Protein AF-A0AAN8SBS5-F1 (afdb_monomer)

InterPro domains:
  IPR026504 Meiosis-specific nuclear structural protein 1 [PTHR19265] (3-469)
  IPR043597 Trichohyalin-plectin-homology domain [PF13868] (105-456)

Secondary structure (DSSP, 8-state):
--SSSHHHHHHHHHHHHHHHHHHHHHHHHHHHHHHHHHHHHHHHHHHHHHHHHHHHHHHHHHHHHHHHHHHHHHHHHHHHHHHHHHHHHHHHHHHHHHHHHHHHHHHH-HHHHHHHHHHHHHHHHHHHHHHHHHHHHHHHHHHHHHHHHHHHHHHHHHHHHHHHHHHHHHHHHHHHHHHHHHHHHHHHHHHHHHHHHHHHHHHHHHHHHHHHHHHHHHHHHHHHHHHHHHHHHHHHHHHHHHHHHHHHHHTTTSTT-----------------------------SSSSTTSSSSSTTTSSTTTTTTTTTTTTTTTHHHHHHHHHHHHHHHSTTTTHHHHHHHHHHHTTTSTTTHHHHHHHHHHHHHHHHHHHHHHHHHHHHHHHHHHHHHHHHHHHHHHHHHHHHHHHHHHHHHHHHHHHHHHHHHHHHHHHHHHHHHHHHHHHHHHHHTTTSPTT-S-HHHHHHTT-TT------------------

Structure (mmCIF, N/CA/C/O backbone):
data_AF-A0AAN8SBS5-F1
#
_entry.id   AF-A0AAN8SBS5-F1
#
loop_
_atom_site.group_PDB
_atom_site.id
_atom_site.type_symbol
_atom_site.label_atom_id
_atom_site.label_alt_id
_atom_site.label_comp_id
_atom_site.label_asym_id
_atom_site.label_entity_id
_atom_site.label_seq_id
_atom_site.pdbx_PDB_ins_code
_atom_site.Cartn_x
_atom_site.Cartn_y
_atom_site.Cartn_z
_atom_site.occupancy
_atom_site.B_iso_or_equiv
_atom_site.auth_seq_id
_atom_site.auth_comp_id
_atom_site.auth_asym_id
_atom_site.auth_atom_id
_atom_site.pdbx_PDB_model_num
ATOM 1 N N . MET A 1 1 ? 12.952 -105.677 -132.826 1.00 51.16 1 MET A N 1
ATOM 2 C CA . MET A 1 1 ? 12.759 -106.484 -131.598 1.00 51.16 1 MET A CA 1
ATOM 3 C C . MET A 1 1 ? 14.093 -106.641 -130.879 1.00 51.16 1 MET A C 1
ATOM 5 O O . MET A 1 1 ? 15.069 -106.901 -131.559 1.00 51.16 1 MET A O 1
ATOM 9 N N . SER A 1 2 ? 14.117 -106.520 -129.542 1.00 53.94 2 SER A N 1
ATOM 10 C CA . SER A 1 2 ? 15.272 -106.783 -128.641 1.00 53.94 2 SER A CA 1
ATOM 11 C C . SER A 1 2 ? 16.107 -105.604 -128.085 1.00 53.94 2 SER A C 1
ATOM 13 O O . SER A 1 2 ? 17.311 -105.720 -127.896 1.00 53.94 2 SER A O 1
ATOM 15 N N . ARG A 1 3 ? 15.471 -104.476 -127.727 1.00 47.94 3 ARG A N 1
ATOM 16 C CA . ARG A 1 3 ? 16.031 -103.476 -126.772 1.00 47.94 3 ARG A CA 1
ATOM 17 C C . ARG A 1 3 ? 14.977 -102.864 -125.826 1.00 47.94 3 ARG A C 1
ATOM 19 O O . ARG A 1 3 ? 15.180 -101.798 -125.261 1.00 47.94 3 ARG A O 1
ATOM 26 N N . ILE A 1 4 ? 13.833 -103.535 -125.660 1.00 54.25 4 ILE A N 1
ATOM 27 C CA . ILE A 1 4 ? 12.654 -102.987 -124.958 1.00 54.25 4 ILE A CA 1
ATOM 28 C C . ILE A 1 4 ? 12.621 -103.371 -123.456 1.00 54.25 4 ILE A C 1
ATOM 30 O O . ILE A 1 4 ? 12.016 -102.649 -122.673 1.00 54.25 4 ILE A O 1
ATOM 34 N N . ASN A 1 5 ? 13.341 -104.416 -123.013 1.00 54.53 5 ASN A N 1
ATOM 35 C CA . ASN A 1 5 ? 13.181 -104.981 -121.655 1.00 54.53 5 ASN A CA 1
ATOM 36 C C . ASN A 1 5 ? 14.258 -104.639 -120.605 1.00 54.53 5 ASN A C 1
ATOM 38 O O . ASN A 1 5 ? 13.979 -104.781 -119.419 1.00 54.53 5 ASN A O 1
ATOM 42 N N . LEU A 1 6 ? 15.450 -104.151 -120.969 1.00 55.34 6 LEU A N 1
ATOM 43 C CA . LEU A 1 6 ? 16.425 -103.700 -119.953 1.00 55.34 6 LEU A CA 1
ATOM 44 C C . LEU A 1 6 ? 16.014 -102.351 -119.326 1.00 55.34 6 LEU A C 1
ATOM 46 O O . LEU A 1 6 ? 16.184 -102.130 -118.133 1.00 55.34 6 LEU A O 1
ATOM 50 N N . ASN A 1 7 ? 15.348 -101.507 -120.118 1.00 55.16 7 ASN A N 1
ATOM 51 C CA . ASN A 1 7 ? 14.926 -100.154 -119.747 1.00 55.16 7 ASN A CA 1
ATOM 52 C C . ASN A 1 7 ? 13.790 -100.083 -118.707 1.00 55.16 7 ASN A C 1
ATOM 54 O O . ASN A 1 7 ? 13.461 -98.990 -118.256 1.00 55.16 7 ASN A O 1
ATOM 58 N N . GLN A 1 8 ? 13.124 -101.189 -118.357 1.00 60.59 8 GLN A N 1
ATOM 59 C CA . GLN A 1 8 ? 11.994 -101.155 -117.412 1.00 60.59 8 GLN A CA 1
ATOM 60 C C . GLN A 1 8 ? 12.426 -101.354 -115.950 1.00 60.59 8 GLN A C 1
ATOM 62 O O . GLN A 1 8 ? 11.894 -100.678 -115.074 1.00 60.59 8 GLN A O 1
ATOM 67 N N . LYS A 1 9 ? 13.433 -102.199 -115.679 1.00 60.50 9 LYS A N 1
ATOM 68 C CA . LYS A 1 9 ? 13.954 -102.417 -114.314 1.00 60.50 9 LYS A CA 1
ATOM 69 C C . LYS A 1 9 ? 14.786 -101.243 -113.794 1.00 60.50 9 LYS A C 1
ATOM 71 O O . LYS A 1 9 ? 14.708 -100.921 -112.612 1.00 60.50 9 LYS A O 1
ATOM 76 N N . GLU A 1 10 ? 15.527 -100.568 -114.671 1.00 60.81 10 GLU A N 1
ATOM 77 C CA . GLU A 1 10 ? 16.225 -99.324 -114.316 1.00 60.81 10 GLU A CA 1
ATOM 78 C C . GLU A 1 10 ? 15.227 -98.221 -113.932 1.00 60.81 10 GLU A C 1
ATOM 80 O O . GLU A 1 10 ? 15.415 -97.546 -112.922 1.00 60.81 10 GLU A O 1
ATOM 85 N N . LYS A 1 11 ? 14.085 -98.138 -114.628 1.00 64.25 11 LYS A N 1
ATOM 86 C CA . LYS A 1 11 ? 13.022 -97.168 -114.319 1.00 64.25 11 LYS A CA 1
ATOM 87 C C . LYS A 1 11 ? 12.360 -97.372 -112.955 1.00 64.25 11 LYS A C 1
ATOM 89 O O . LYS A 1 11 ? 11.951 -96.392 -112.339 1.00 64.25 11 LYS A O 1
ATOM 94 N N . GLU A 1 12 ? 12.220 -98.600 -112.460 1.00 63.81 12 GLU A N 1
ATOM 95 C CA . GLU A 1 12 ? 11.626 -98.844 -111.133 1.00 63.81 12 GLU A CA 1
ATOM 96 C C . GLU A 1 12 ? 12.590 -98.531 -109.983 1.00 63.81 12 GLU A C 1
ATOM 98 O O . GLU A 1 12 ? 12.176 -97.952 -108.975 1.00 63.81 12 GLU A O 1
ATOM 103 N N . LEU A 1 13 ? 13.882 -98.832 -110.147 1.00 67.69 13 LEU A N 1
ATOM 104 C CA . LEU A 1 13 ? 14.908 -98.446 -109.177 1.00 67.69 13 LEU A CA 1
ATOM 105 C C . LEU A 1 13 ? 15.066 -96.917 -109.122 1.00 67.69 13 LEU A C 1
ATOM 107 O O . LEU A 1 13 ? 15.199 -96.344 -108.040 1.00 67.69 13 LEU A O 1
ATOM 111 N N . GLU A 1 14 ? 15.002 -96.251 -110.278 1.00 71.00 14 GLU A N 1
ATOM 112 C CA . GLU A 1 14 ? 14.962 -94.790 -110.367 1.00 71.00 14 GLU A CA 1
ATOM 113 C C . GLU A 1 14 ? 13.713 -94.209 -109.697 1.00 71.00 14 GLU A C 1
ATOM 115 O O . GLU A 1 14 ? 13.835 -93.245 -108.947 1.00 71.00 14 GLU A O 1
ATOM 120 N N . ARG A 1 15 ? 12.533 -94.825 -109.857 1.00 71.12 15 ARG A N 1
ATOM 121 C CA . ARG A 1 15 ? 11.304 -94.394 -109.165 1.00 71.12 15 ARG A CA 1
ATOM 122 C C . ARG A 1 15 ? 11.393 -94.519 -107.645 1.00 71.12 15 ARG A C 1
ATOM 124 O O . ARG A 1 15 ? 10.953 -93.609 -106.953 1.00 71.12 15 ARG A O 1
ATOM 131 N N . GLN A 1 16 ? 11.968 -95.598 -107.107 1.00 70.94 16 GLN A N 1
ATOM 132 C CA . GLN A 1 16 ? 12.136 -95.749 -105.653 1.00 70.94 16 GLN A CA 1
ATOM 133 C C . GLN A 1 16 ? 13.179 -94.786 -105.075 1.00 70.94 16 GLN A C 1
ATOM 135 O O . GLN A 1 16 ? 12.984 -94.256 -103.981 1.00 70.94 16 GLN A O 1
ATOM 140 N N . LYS A 1 17 ? 14.269 -94.524 -105.807 1.00 71.06 17 LYS A N 1
ATOM 141 C CA . LYS A 1 17 ? 15.233 -93.476 -105.439 1.00 71.06 17 LYS A CA 1
ATOM 142 C C . LYS A 1 17 ? 14.569 -92.101 -105.462 1.00 71.06 17 LYS A C 1
ATOM 144 O O . LYS A 1 17 ? 14.723 -91.348 -104.510 1.00 71.06 17 LYS A O 1
ATOM 149 N N . PHE A 1 18 ? 13.773 -91.815 -106.491 1.00 71.62 18 PHE A N 1
ATOM 150 C CA . PHE A 1 18 ? 13.030 -90.564 -106.607 1.00 71.62 18 PHE A CA 1
ATOM 151 C C . PHE A 1 18 ? 11.995 -90.401 -105.483 1.00 71.62 18 PHE A C 1
ATOM 153 O O . PHE A 1 18 ? 11.909 -89.332 -104.897 1.00 71.62 18 PHE A O 1
ATOM 160 N N . ALA A 1 19 ? 11.275 -91.461 -105.103 1.00 73.69 19 ALA A N 1
ATOM 161 C CA . ALA A 1 19 ? 10.315 -91.419 -103.998 1.00 73.69 19 ALA A CA 1
ATOM 162 C C . ALA A 1 19 ? 10.978 -91.124 -102.639 1.00 73.69 19 ALA A C 1
ATOM 164 O O . ALA A 1 19 ? 10.456 -90.322 -101.872 1.00 73.69 19 ALA A O 1
ATOM 165 N N . LYS A 1 20 ? 12.156 -91.703 -102.357 1.00 73.38 20 LYS A N 1
ATOM 166 C CA . LYS A 1 20 ? 12.922 -91.388 -101.136 1.00 73.38 20 LYS A CA 1
ATOM 167 C C . LYS A 1 20 ? 13.442 -89.951 -101.125 1.00 73.38 20 LYS A C 1
ATOM 169 O O . LYS A 1 20 ? 13.350 -89.296 -100.095 1.00 73.38 20 LYS A O 1
ATOM 174 N N . VAL A 1 21 ? 13.924 -89.456 -102.269 1.00 76.56 21 VAL A N 1
ATOM 175 C CA . VAL A 1 21 ? 14.341 -88.051 -102.423 1.00 76.56 21 VAL A CA 1
ATOM 176 C C . VAL A 1 21 ? 13.156 -87.107 -102.202 1.00 76.56 21 VAL A C 1
ATOM 178 O O . VAL A 1 21 ? 13.298 -86.116 -101.499 1.00 76.56 21 VAL A O 1
ATOM 181 N N . VAL A 1 22 ? 11.968 -87.442 -102.716 1.00 77.88 22 VAL A N 1
ATOM 182 C CA . VAL A 1 22 ? 10.752 -86.638 -102.514 1.00 77.88 22 VAL A CA 1
ATOM 183 C C . VAL A 1 22 ? 10.287 -86.656 -101.052 1.00 77.88 22 VAL A C 1
ATOM 185 O O . VAL A 1 22 ? 9.946 -85.602 -100.525 1.00 77.88 22 VAL A O 1
ATOM 188 N N . GLU A 1 23 ? 10.315 -87.800 -100.360 1.00 77.19 23 GLU A N 1
ATOM 189 C CA . GLU A 1 23 ? 9.981 -87.859 -98.926 1.00 77.19 23 GLU A CA 1
ATOM 190 C C . GLU A 1 23 ? 10.985 -87.098 -98.047 1.00 77.19 23 GLU A C 1
ATOM 192 O O . GLU A 1 23 ? 10.602 -86.475 -97.052 1.00 77.19 23 GLU A O 1
ATOM 197 N N . GLU A 1 24 ? 12.277 -87.155 -98.378 1.00 76.88 24 GLU A N 1
ATOM 198 C CA . GLU A 1 24 ? 13.313 -86.380 -97.694 1.00 76.88 24 GLU A CA 1
ATOM 199 C C . GLU A 1 24 ? 13.153 -84.877 -97.964 1.00 76.88 24 GLU A C 1
ATOM 201 O O . GLU A 1 24 ? 13.221 -84.087 -97.018 1.00 76.88 24 GLU A O 1
ATOM 206 N N . ASP A 1 25 ? 12.819 -84.485 -99.197 1.00 77.38 25 ASP A N 1
ATOM 207 C CA . ASP A 1 25 ? 12.492 -83.105 -99.571 1.00 77.38 25 ASP A CA 1
ATOM 208 C C . ASP A 1 25 ? 11.225 -82.594 -98.866 1.00 77.38 25 ASP A C 1
ATOM 210 O O . ASP A 1 25 ? 11.187 -81.448 -98.411 1.00 77.38 25 ASP A O 1
ATOM 214 N N . GLU A 1 26 ? 10.183 -83.417 -98.719 1.00 78.44 26 GLU A N 1
ATOM 215 C CA . GLU A 1 26 ? 8.972 -83.053 -97.972 1.00 78.44 26 GLU A CA 1
ATOM 216 C C . GLU A 1 26 ? 9.245 -82.905 -96.472 1.00 78.44 26 GLU A C 1
ATOM 218 O O . GLU A 1 26 ? 8.805 -81.931 -95.852 1.00 78.44 26 GLU A O 1
ATOM 223 N N . LYS A 1 27 ? 10.038 -83.808 -95.879 1.00 78.06 27 LYS A N 1
ATOM 224 C CA . LYS A 1 27 ? 10.486 -83.681 -94.482 1.00 78.06 27 LYS A CA 1
ATOM 225 C C . LYS A 1 27 ? 11.344 -82.433 -94.277 1.00 78.06 27 LYS A C 1
ATOM 227 O O . LYS A 1 27 ? 11.207 -81.766 -93.248 1.00 78.06 27 LYS A O 1
ATOM 232 N N . PHE A 1 28 ? 12.194 -82.088 -95.243 1.00 78.31 28 PHE A N 1
ATOM 233 C CA . PHE A 1 28 ? 13.012 -80.879 -95.205 1.00 78.31 28 PHE A CA 1
ATOM 234 C C . PHE A 1 28 ? 12.152 -79.611 -95.311 1.00 78.31 28 PHE A C 1
ATOM 236 O O . PHE A 1 28 ? 12.318 -78.691 -94.507 1.00 78.31 28 PHE A O 1
ATOM 243 N N . LYS A 1 29 ? 11.155 -79.590 -96.206 1.00 78.94 29 LYS A N 1
ATOM 244 C CA . LYS A 1 29 ? 10.172 -78.496 -96.316 1.00 78.94 29 LYS A CA 1
ATOM 245 C C . LYS A 1 29 ? 9.367 -78.307 -95.028 1.00 78.94 29 LYS A C 1
ATOM 247 O O . LYS A 1 29 ? 9.300 -77.189 -94.525 1.00 78.94 29 LYS A O 1
ATOM 252 N N . LEU A 1 30 ? 8.850 -79.384 -94.432 1.00 79.75 30 LEU A N 1
ATOM 253 C CA . LEU A 1 30 ? 8.124 -79.340 -93.153 1.00 79.75 30 LEU A CA 1
ATOM 254 C C . LEU A 1 30 ? 8.991 -78.830 -91.993 1.00 79.75 30 LEU A C 1
ATOM 256 O O . LEU A 1 30 ? 8.500 -78.124 -91.108 1.00 79.75 30 LEU A O 1
ATOM 260 N N . LYS A 1 31 ? 10.286 -79.166 -91.979 1.00 79.62 31 LYS A N 1
ATOM 261 C CA . LYS A 1 31 ? 11.232 -78.658 -90.978 1.00 79.62 31 LYS A CA 1
ATOM 262 C C . LYS A 1 31 ? 11.455 -77.154 -91.143 1.00 79.62 31 LYS A C 1
ATOM 264 O O . LYS A 1 31 ? 11.357 -76.432 -90.155 1.00 79.62 31 LYS A O 1
ATOM 269 N N . ILE A 1 32 ? 11.645 -76.690 -92.380 1.00 78.44 32 ILE A N 1
ATOM 270 C CA . ILE A 1 32 ? 11.753 -75.262 -92.711 1.00 78.44 32 ILE A CA 1
ATOM 271 C C . ILE A 1 32 ? 10.473 -74.509 -92.326 1.00 78.44 32 ILE A C 1
ATOM 273 O O . ILE A 1 32 ? 10.546 -73.408 -91.788 1.00 78.44 32 ILE A O 1
ATOM 277 N N . GLU A 1 33 ? 9.291 -75.070 -92.577 1.00 78.88 33 GLU A N 1
ATOM 278 C CA . GLU A 1 33 ? 8.017 -74.433 -92.219 1.00 78.88 33 GLU A CA 1
ATOM 279 C C . GLU A 1 33 ? 7.805 -74.348 -90.703 1.00 78.88 33 GLU A C 1
ATOM 281 O O . GLU A 1 33 ? 7.374 -73.306 -90.204 1.00 78.88 33 GLU A O 1
ATOM 286 N N . ARG A 1 34 ? 8.171 -75.392 -89.945 1.00 77.00 34 ARG A N 1
ATOM 287 C CA . ARG A 1 34 ? 8.160 -75.351 -88.472 1.00 77.00 34 ARG A CA 1
ATOM 288 C C . ARG A 1 34 ? 9.147 -74.332 -87.918 1.00 77.00 34 ARG A C 1
ATOM 290 O O . ARG A 1 34 ? 8.802 -73.613 -86.984 1.00 77.00 34 ARG A O 1
ATOM 297 N N . GLU A 1 35 ? 10.340 -74.246 -88.497 1.00 76.81 35 GLU A N 1
ATOM 298 C CA . GLU A 1 35 ? 11.359 -73.271 -88.108 1.00 76.81 35 GLU A CA 1
ATOM 299 C C . GLU A 1 35 ? 10.879 -71.842 -88.395 1.00 76.81 35 GLU A C 1
ATOM 301 O O . GLU A 1 35 ? 10.854 -71.018 -87.483 1.00 76.81 35 GLU A O 1
ATOM 306 N N . LYS A 1 36 ? 10.311 -71.589 -89.582 1.00 77.38 36 LYS A N 1
ATOM 307 C CA . LYS A 1 36 ? 9.656 -70.315 -89.930 1.00 77.38 36 LYS A CA 1
ATOM 308 C C . LYS A 1 36 ? 8.510 -69.961 -88.976 1.00 77.38 36 LYS A C 1
ATOM 310 O O . LYS A 1 36 ? 8.421 -68.817 -88.538 1.00 77.38 36 LYS A O 1
ATOM 315 N N . ALA A 1 37 ? 7.647 -70.911 -88.611 1.00 75.94 37 ALA A N 1
ATOM 316 C CA . ALA A 1 37 ? 6.568 -70.677 -87.645 1.00 75.94 37 ALA A CA 1
ATOM 317 C C . ALA A 1 37 ? 7.103 -70.404 -86.221 1.00 75.94 37 ALA A C 1
ATOM 319 O O . ALA A 1 37 ? 6.577 -69.546 -85.502 1.00 75.94 37 ALA A O 1
ATOM 320 N N . SER A 1 38 ? 8.179 -71.086 -85.820 1.00 76.38 38 SER A N 1
ATOM 321 C CA . SER A 1 38 ? 8.865 -70.854 -84.544 1.00 76.38 38 SER A CA 1
ATOM 322 C C . SER A 1 38 ? 9.559 -69.487 -84.506 1.00 76.38 38 SER A C 1
ATOM 324 O O . SER A 1 38 ? 9.480 -68.781 -83.503 1.00 76.38 38 SER A O 1
ATOM 326 N N . ASP A 1 39 ? 10.122 -69.044 -85.630 1.00 79.38 39 ASP A N 1
ATOM 327 C CA . ASP A 1 39 ? 10.738 -67.730 -85.780 1.00 79.38 39 ASP A CA 1
ATOM 328 C C . ASP A 1 39 ? 9.697 -66.612 -85.766 1.00 79.38 39 ASP A C 1
ATOM 330 O O . ASP A 1 39 ? 9.905 -65.588 -85.119 1.00 79.38 39 ASP A O 1
ATOM 334 N N . ILE A 1 40 ? 8.546 -66.798 -86.421 1.00 78.56 40 ILE A N 1
ATOM 335 C CA . ILE A 1 40 ? 7.435 -65.835 -86.379 1.00 78.56 40 ILE A CA 1
ATOM 336 C C . ILE A 1 40 ? 6.904 -65.695 -84.945 1.00 78.56 40 ILE A C 1
ATOM 338 O O . ILE A 1 40 ? 6.686 -64.578 -84.469 1.00 78.56 40 ILE A O 1
ATOM 342 N N . THR A 1 41 ? 6.731 -66.805 -84.220 1.00 79.38 41 THR A N 1
ATOM 343 C CA . THR A 1 41 ? 6.272 -66.764 -82.822 1.00 79.38 41 T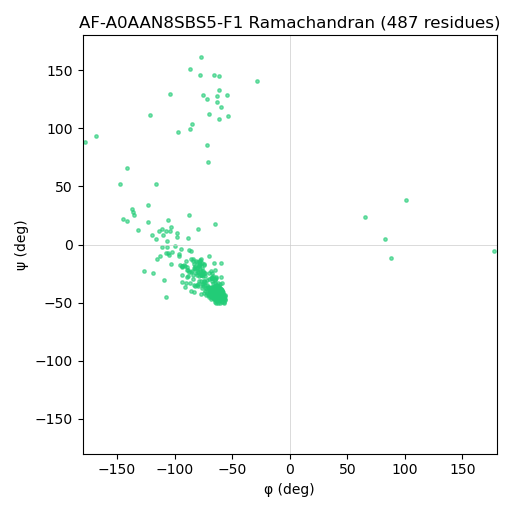HR A CA 1
ATOM 344 C C . THR A 1 41 ? 7.327 -66.191 -81.872 1.00 79.38 41 THR A C 1
ATOM 346 O O . THR A 1 41 ? 6.967 -65.417 -80.983 1.00 79.38 41 THR A O 1
ATOM 349 N N . ARG A 1 42 ? 8.620 -66.479 -82.082 1.00 79.12 42 ARG A N 1
ATOM 350 C CA . ARG A 1 42 ? 9.738 -65.866 -81.346 1.00 79.12 42 ARG A CA 1
ATOM 351 C C . ARG A 1 42 ? 9.807 -64.359 -81.587 1.00 79.12 42 ARG A C 1
ATOM 353 O O . ARG A 1 42 ? 9.794 -63.604 -80.622 1.00 79.12 42 ARG A O 1
ATOM 360 N N . ARG A 1 43 ? 9.736 -63.908 -82.846 1.00 80.38 43 ARG A N 1
ATOM 361 C CA . ARG A 1 43 ? 9.689 -62.478 -83.208 1.00 80.38 43 ARG A CA 1
ATOM 362 C C . ARG A 1 43 ? 8.492 -61.764 -82.583 1.00 80.38 43 ARG A C 1
ATOM 364 O O . ARG A 1 43 ? 8.650 -60.654 -82.083 1.00 80.38 43 ARG A O 1
ATOM 371 N N . ARG A 1 44 ? 7.312 -62.397 -82.554 1.00 81.69 44 ARG A N 1
ATOM 372 C CA . ARG A 1 44 ? 6.116 -61.840 -81.897 1.00 81.69 44 ARG A CA 1
ATOM 373 C C . ARG A 1 44 ? 6.295 -61.721 -80.382 1.00 81.69 44 ARG A C 1
ATOM 375 O O . ARG A 1 44 ? 5.934 -60.693 -79.821 1.00 81.69 44 ARG A O 1
ATOM 382 N N . LYS A 1 45 ? 6.873 -62.732 -79.722 1.00 81.38 45 LYS A N 1
ATOM 383 C CA . LYS A 1 45 ? 7.189 -62.681 -78.283 1.00 81.38 45 LYS A CA 1
ATOM 384 C C . LYS A 1 45 ? 8.244 -61.620 -77.965 1.00 81.38 45 LYS A C 1
ATOM 386 O O . LYS A 1 45 ? 8.065 -60.871 -77.012 1.00 81.38 45 LYS A O 1
ATOM 391 N N . ASP A 1 46 ? 9.286 -61.500 -78.783 1.00 83.44 46 ASP A N 1
ATOM 392 C CA . ASP A 1 46 ? 10.332 -60.482 -78.625 1.00 83.44 46 ASP A CA 1
ATOM 393 C C . ASP A 1 46 ? 9.800 -59.061 -78.864 1.00 83.44 46 ASP A C 1
ATOM 395 O O . ASP A 1 46 ? 10.265 -58.112 -78.234 1.00 83.44 46 ASP A O 1
ATOM 399 N N . PHE A 1 47 ? 8.822 -58.902 -79.761 1.00 83.88 47 PHE A N 1
ATOM 400 C CA . PHE A 1 47 ? 8.122 -57.638 -79.985 1.00 83.88 47 PHE A CA 1
ATOM 401 C C . PHE A 1 47 ? 7.220 -57.265 -78.799 1.00 83.88 47 PHE A C 1
ATOM 403 O O . PHE A 1 47 ? 7.289 -56.139 -78.317 1.00 83.88 47 PHE A O 1
ATOM 410 N N . ILE A 1 48 ? 6.439 -58.214 -78.269 1.00 86.06 48 ILE A N 1
ATOM 411 C CA . ILE A 1 48 ? 5.604 -57.995 -77.075 1.00 86.06 48 ILE A CA 1
ATOM 412 C C . ILE A 1 48 ? 6.473 -57.671 -75.857 1.00 86.06 48 ILE A C 1
ATOM 414 O O . ILE A 1 48 ? 6.198 -56.704 -75.157 1.00 86.06 48 ILE A O 1
ATOM 418 N N . ARG A 1 49 ? 7.569 -58.410 -75.645 1.00 86.25 49 ARG A N 1
ATOM 419 C CA . ARG A 1 49 ? 8.516 -58.143 -74.556 1.00 86.25 49 ARG A CA 1
ATOM 420 C C . ARG A 1 49 ? 9.131 -56.748 -74.668 1.00 86.25 49 ARG A C 1
ATOM 422 O O . ARG A 1 49 ? 9.308 -56.089 -73.650 1.00 86.25 49 ARG A O 1
ATOM 429 N N . ARG A 1 50 ? 9.443 -56.290 -75.886 1.00 87.94 50 ARG A N 1
ATOM 430 C CA . ARG A 1 50 ? 9.907 -54.915 -76.125 1.00 87.94 50 ARG A CA 1
ATOM 431 C C . ARG A 1 50 ? 8.841 -53.882 -75.765 1.00 87.94 50 ARG A C 1
ATOM 433 O O . ARG A 1 50 ? 9.156 -52.965 -75.022 1.00 87.94 50 ARG A O 1
ATOM 440 N N . LEU A 1 51 ? 7.595 -54.075 -76.195 1.00 87.06 51 LEU A N 1
ATOM 441 C CA . LEU A 1 51 ? 6.483 -53.186 -75.831 1.00 87.06 51 LEU A CA 1
ATOM 442 C C . LEU A 1 51 ? 6.209 -53.162 -74.319 1.00 87.06 51 LEU A C 1
ATOM 444 O O . LEU A 1 51 ? 5.903 -52.114 -73.760 1.00 87.06 51 LEU A O 1
ATOM 448 N N . GLU A 1 52 ? 6.314 -54.302 -73.636 1.00 86.88 52 GLU A N 1
ATOM 449 C CA . GLU A 1 52 ? 6.150 -54.382 -72.180 1.00 86.88 52 GLU A CA 1
ATOM 450 C C . GLU A 1 52 ? 7.287 -53.683 -71.431 1.00 86.88 52 GLU A C 1
ATOM 452 O O . GLU A 1 52 ? 7.030 -52.999 -70.439 1.00 86.88 52 GLU A O 1
ATOM 457 N N . LEU A 1 53 ? 8.528 -53.821 -71.912 1.00 88.62 53 LEU A N 1
ATOM 458 C CA . LEU A 1 53 ? 9.676 -53.086 -71.385 1.00 88.62 53 LEU A CA 1
ATOM 459 C C . LEU A 1 53 ? 9.499 -51.583 -71.593 1.00 88.62 53 LEU A C 1
ATOM 461 O O . LEU A 1 53 ? 9.599 -50.839 -70.628 1.00 88.62 53 LEU A O 1
ATOM 465 N N . GLU A 1 54 ? 9.122 -51.150 -72.792 1.00 86.31 54 GLU A N 1
ATOM 466 C CA . GLU A 1 54 ? 8.880 -49.741 -73.115 1.00 86.31 54 GLU A CA 1
ATOM 467 C C . GLU A 1 54 ? 7.723 -49.149 -72.294 1.00 86.31 54 GLU A C 1
ATOM 469 O O . GLU A 1 54 ? 7.808 -48.027 -71.792 1.00 86.31 54 GLU A O 1
ATOM 474 N N . ARG A 1 55 ? 6.653 -49.921 -72.060 1.00 85.31 55 ARG A N 1
ATOM 475 C CA . ARG A 1 55 ? 5.548 -49.524 -71.176 1.00 85.31 55 ARG A CA 1
ATOM 476 C C . ARG A 1 55 ? 5.992 -49.428 -69.716 1.00 85.31 55 ARG A C 1
ATOM 478 O O . ARG A 1 55 ? 5.571 -48.511 -69.011 1.00 85.31 55 ARG A O 1
ATOM 485 N N . ARG A 1 56 ? 6.832 -50.357 -69.251 1.00 87.44 56 ARG A N 1
ATOM 486 C CA . ARG A 1 56 ? 7.396 -50.341 -67.894 1.00 87.44 56 ARG A CA 1
ATOM 487 C C . ARG A 1 56 ? 8.355 -49.167 -67.711 1.00 87.44 56 ARG A C 1
ATOM 489 O O . ARG A 1 56 ? 8.259 -48.486 -66.698 1.00 87.44 56 ARG A O 1
ATOM 496 N N . GLU A 1 57 ? 9.214 -48.902 -68.687 1.00 86.50 57 GLU A N 1
ATOM 497 C CA . GLU A 1 57 ? 10.116 -47.749 -68.719 1.00 86.50 57 GLU A CA 1
ATOM 498 C C . GLU A 1 57 ? 9.326 -46.444 -68.751 1.00 86.50 57 GLU A C 1
ATOM 500 O O . GLU A 1 57 ? 9.583 -45.569 -67.939 1.00 86.50 57 GLU A O 1
ATOM 505 N N . SER A 1 58 ? 8.281 -46.344 -69.575 1.00 85.00 58 SER A N 1
ATOM 506 C CA . SER A 1 58 ? 7.388 -45.178 -69.602 1.00 85.00 58 SER A CA 1
ATOM 507 C C . SER A 1 58 ? 6.678 -44.958 -68.266 1.00 85.00 58 SER A C 1
ATOM 509 O O . SER A 1 58 ? 6.558 -43.825 -67.806 1.00 85.00 58 SER A O 1
ATOM 511 N N . SER A 1 59 ? 6.231 -46.032 -67.607 1.00 87.94 59 SER A N 1
ATOM 512 C CA . SER A 1 59 ? 5.612 -45.949 -66.281 1.00 87.94 59 SER A CA 1
ATOM 513 C C . SER A 1 59 ? 6.611 -45.525 -65.205 1.00 87.94 59 SER A C 1
ATOM 515 O O . SER A 1 59 ? 6.264 -44.712 -64.354 1.00 87.94 59 SER A O 1
ATOM 517 N N . LEU A 1 60 ? 7.832 -46.065 -65.225 1.00 87.81 60 LEU A N 1
ATOM 518 C CA . LEU A 1 60 ? 8.895 -45.691 -64.291 1.00 87.81 60 LEU A CA 1
ATOM 519 C C . LEU A 1 60 ? 9.333 -44.243 -64.517 1.00 87.81 60 LEU A C 1
ATOM 521 O O . LEU A 1 60 ? 9.385 -43.477 -63.561 1.00 87.81 60 LEU A O 1
ATOM 525 N N . ASN A 1 61 ? 9.538 -43.843 -65.771 1.00 89.06 61 ASN A N 1
ATOM 526 C CA . ASN A 1 61 ? 9.842 -42.467 -66.151 1.00 89.06 61 ASN A CA 1
ATOM 527 C C . ASN A 1 61 ? 8.720 -41.521 -65.710 1.00 89.06 61 ASN A C 1
ATOM 529 O O . ASN A 1 61 ? 9.000 -40.470 -65.150 1.00 89.06 61 ASN A O 1
ATOM 533 N N . GLY A 1 62 ? 7.452 -41.913 -65.862 1.00 88.81 62 GLY A N 1
ATOM 534 C CA . GLY A 1 62 ? 6.313 -41.138 -65.369 1.00 88.81 62 GLY A CA 1
ATOM 535 C C . GLY A 1 62 ? 6.292 -40.972 -63.844 1.00 88.81 62 GLY A C 1
ATOM 536 O O . GLY A 1 62 ? 5.913 -39.912 -63.353 1.00 88.81 62 GLY A O 1
ATOM 537 N N . VAL A 1 63 ? 6.711 -41.986 -63.080 1.00 91.50 63 VAL A N 1
ATOM 538 C CA . VAL A 1 63 ? 6.842 -41.893 -61.613 1.00 91.50 63 VAL A CA 1
ATOM 539 C C . VAL A 1 63 ? 8.019 -40.999 -61.223 1.00 91.50 63 VAL A C 1
ATOM 541 O O . VAL A 1 63 ? 7.866 -40.159 -60.341 1.00 91.50 63 VAL A O 1
ATOM 544 N N . VAL A 1 64 ? 9.163 -41.138 -61.896 1.00 90.69 64 VAL A N 1
ATOM 545 C CA . VAL A 1 64 ? 10.352 -40.304 -61.660 1.00 90.69 64 VAL A CA 1
ATOM 546 C C . VAL A 1 64 ? 10.059 -38.838 -61.969 1.00 90.69 64 VAL A C 1
ATOM 548 O O . VAL A 1 64 ? 10.392 -37.983 -61.157 1.00 90.69 64 VAL A O 1
ATOM 551 N N . LEU A 1 65 ? 9.383 -38.543 -63.081 1.00 89.81 65 LEU A N 1
ATOM 552 C CA . LEU A 1 65 ? 8.990 -37.178 -63.438 1.00 89.81 65 LEU A CA 1
ATOM 553 C C . LEU A 1 65 ? 8.045 -36.571 -62.397 1.00 89.81 65 LEU A C 1
ATOM 555 O O . LEU A 1 65 ? 8.278 -35.458 -61.947 1.00 89.81 65 LEU A O 1
ATOM 559 N N . LYS A 1 66 ? 7.036 -37.319 -61.934 1.00 90.81 66 LYS A N 1
ATOM 560 C CA . LYS A 1 66 ? 6.140 -36.848 -60.864 1.00 90.81 66 LYS A CA 1
ATOM 561 C C . LYS A 1 66 ? 6.868 -36.617 -59.542 1.00 90.81 66 LYS A C 1
ATOM 563 O O . LYS A 1 66 ? 6.557 -35.658 -58.848 1.00 90.81 66 LYS A O 1
ATOM 568 N N . ALA A 1 67 ? 7.820 -37.479 -59.184 1.00 91.19 67 ALA A N 1
ATOM 569 C CA . ALA A 1 67 ? 8.645 -37.279 -57.995 1.00 91.19 67 ALA A CA 1
ATOM 570 C C . ALA A 1 67 ? 9.498 -36.008 -58.128 1.00 91.19 67 ALA A C 1
ATOM 572 O O . ALA A 1 67 ? 9.488 -35.178 -57.230 1.00 91.19 67 ALA A O 1
ATOM 573 N N . GLN A 1 68 ? 10.130 -35.796 -59.288 1.00 91.19 68 GLN A N 1
ATOM 574 C CA . GLN A 1 68 ? 10.885 -34.574 -59.583 1.00 91.19 68 GLN A CA 1
ATOM 575 C C . GLN A 1 68 ? 10.006 -33.316 -59.553 1.00 91.19 68 GLN A C 1
ATOM 577 O O . GLN A 1 68 ? 10.442 -32.285 -59.049 1.00 91.19 68 GLN A O 1
ATOM 582 N N . GLU A 1 69 ? 8.771 -33.384 -60.058 1.00 89.88 69 GLU A N 1
ATOM 583 C CA . GLU A 1 69 ? 7.801 -32.286 -59.981 1.00 89.88 69 GLU A CA 1
ATOM 584 C C . GLU A 1 69 ? 7.404 -31.980 -58.531 1.00 89.88 69 GLU A C 1
ATOM 586 O O . GLU A 1 69 ? 7.365 -30.813 -58.145 1.00 89.88 69 GLU A O 1
ATOM 591 N N . VAL A 1 70 ? 7.146 -33.004 -57.711 1.00 92.44 70 VAL A N 1
ATOM 592 C CA . VAL A 1 70 ? 6.820 -32.835 -56.285 1.00 92.44 70 VAL A CA 1
ATOM 593 C C . VAL A 1 70 ? 8.005 -32.256 -55.516 1.00 92.44 70 VAL A C 1
ATOM 595 O O . VAL A 1 70 ? 7.817 -31.293 -54.776 1.00 92.44 70 VAL A O 1
ATOM 598 N N . ASP A 1 71 ? 9.215 -32.768 -55.732 1.00 91.56 71 ASP A N 1
ATOM 599 C CA . ASP A 1 71 ? 10.434 -32.252 -55.102 1.00 91.56 71 ASP A CA 1
ATOM 600 C C . ASP A 1 71 ? 10.692 -30.797 -55.523 1.00 91.56 71 ASP A C 1
ATOM 602 O O . ASP A 1 71 ? 11.034 -29.950 -54.699 1.00 91.56 71 ASP A O 1
ATOM 606 N N . ALA A 1 72 ? 10.475 -30.460 -56.799 1.00 92.19 72 ALA A N 1
ATOM 607 C CA . ALA A 1 72 ? 10.585 -29.087 -57.287 1.00 92.19 72 ALA A CA 1
ATOM 608 C C . ALA A 1 72 ? 9.530 -28.163 -56.656 1.00 92.19 72 ALA A C 1
ATOM 610 O O . ALA A 1 72 ? 9.852 -27.037 -56.275 1.00 92.19 72 ALA A O 1
ATOM 611 N N . LEU A 1 73 ? 8.282 -28.620 -56.511 1.00 91.94 73 LEU A N 1
ATOM 612 C CA . LEU A 1 73 ? 7.224 -27.867 -55.832 1.00 91.94 73 LEU A CA 1
ATOM 613 C C . LEU A 1 73 ? 7.540 -27.657 -54.349 1.00 91.94 73 LEU A C 1
ATOM 615 O O . LEU A 1 73 ? 7.396 -26.538 -53.864 1.00 91.94 73 LEU A O 1
ATOM 619 N N . GLN A 1 74 ? 8.019 -28.688 -53.652 1.00 91.31 74 GLN A N 1
ATOM 620 C CA . GLN A 1 74 ? 8.431 -28.595 -52.252 1.00 91.31 74 GLN A CA 1
ATOM 621 C C . GLN A 1 74 ? 9.609 -27.636 -52.078 1.00 91.31 74 GLN A C 1
ATOM 623 O O . GLN A 1 74 ? 9.545 -26.745 -51.241 1.00 91.31 74 GLN A O 1
ATOM 628 N N . ASN A 1 75 ? 10.644 -27.734 -52.914 1.00 91.56 75 ASN A N 1
ATOM 629 C CA . ASN A 1 75 ? 11.780 -26.809 -52.877 1.00 91.56 75 ASN A CA 1
ATOM 630 C C . ASN A 1 75 ? 11.354 -25.356 -53.140 1.00 91.56 75 ASN A C 1
ATOM 632 O O . ASN A 1 75 ? 11.858 -24.435 -52.499 1.00 91.56 75 ASN A O 1
ATOM 636 N N . ASN A 1 76 ? 10.395 -25.135 -54.044 1.00 92.81 76 ASN A N 1
ATOM 637 C CA . ASN A 1 76 ? 9.827 -23.808 -54.274 1.00 92.81 76 ASN A CA 1
ATOM 638 C C . ASN A 1 76 ? 9.012 -23.306 -53.070 1.00 92.81 76 ASN A C 1
ATOM 640 O O . ASN A 1 76 ? 9.094 -22.121 -52.751 1.00 92.81 76 ASN A O 1
ATOM 644 N N . GLN A 1 77 ? 8.254 -24.181 -52.399 1.00 90.81 77 GLN A N 1
ATOM 645 C CA . GLN A 1 77 ? 7.526 -23.852 -51.168 1.00 90.81 77 GLN A CA 1
ATOM 646 C C . GLN A 1 77 ? 8.492 -23.498 -50.035 1.00 90.81 77 GLN A C 1
ATOM 648 O O . GLN A 1 77 ? 8.379 -22.410 -49.481 1.00 90.81 77 GLN A O 1
ATOM 653 N N . PHE A 1 78 ? 9.506 -24.329 -49.778 1.00 91.75 78 PHE A N 1
ATOM 654 C CA . PHE A 1 78 ? 10.550 -24.035 -48.792 1.00 91.75 78 PHE A CA 1
ATOM 655 C C . PHE A 1 78 ? 11.262 -22.715 -49.098 1.00 91.75 78 PHE A C 1
ATOM 657 O O . PHE A 1 78 ? 11.410 -21.880 -48.215 1.00 91.75 78 PHE A O 1
ATOM 664 N N . GLY A 1 79 ? 11.620 -22.458 -50.359 1.00 92.69 79 GLY A N 1
ATOM 665 C CA . GLY A 1 79 ? 12.244 -21.193 -50.746 1.00 92.69 79 GLY A CA 1
ATOM 666 C C . GLY A 1 79 ? 11.340 -19.964 -50.561 1.00 92.69 79 GLY A C 1
ATOM 667 O O . GLY A 1 79 ? 11.845 -18.862 -50.345 1.00 92.69 79 GLY A O 1
ATOM 668 N N . GLN A 1 80 ? 10.014 -20.112 -50.647 1.00 92.62 80 GLN A N 1
ATOM 669 C CA . GLN A 1 80 ? 9.062 -19.040 -50.328 1.00 92.62 80 GLN A CA 1
ATOM 670 C C . GLN A 1 80 ? 8.902 -18.861 -48.815 1.00 92.62 80 GLN A C 1
ATOM 672 O O . GLN A 1 80 ? 8.905 -17.727 -48.339 1.00 92.62 80 GLN A O 1
ATOM 677 N N . GLU A 1 81 ? 8.809 -19.958 -48.067 1.00 92.56 81 GLU A N 1
ATOM 678 C CA . GLU A 1 81 ? 8.723 -19.952 -46.606 1.00 92.56 81 GLU A CA 1
ATOM 679 C C . GLU A 1 81 ? 9.979 -19.358 -45.965 1.00 92.56 81 GLU A C 1
ATOM 681 O O . GLU A 1 81 ? 9.862 -18.534 -45.065 1.00 92.56 81 GLU A O 1
ATOM 686 N N . GLU A 1 82 ? 11.174 -19.689 -46.460 1.00 93.19 82 GLU A N 1
ATOM 687 C CA . GLU A 1 82 ? 12.437 -19.112 -45.991 1.00 93.19 82 GLU A CA 1
ATOM 688 C C . GLU A 1 82 ? 12.500 -17.603 -46.241 1.00 93.19 82 GLU A C 1
ATOM 690 O O . GLU A 1 82 ? 12.890 -16.843 -45.354 1.00 93.19 82 GLU A O 1
ATOM 695 N N . LYS A 1 83 ? 12.073 -17.141 -47.423 1.00 95.31 83 LYS A N 1
ATOM 696 C CA . LYS A 1 83 ? 11.994 -15.702 -47.722 1.00 95.31 83 LYS A CA 1
ATOM 697 C C . LYS A 1 83 ? 11.014 -14.998 -46.794 1.00 95.31 83 LYS A C 1
ATOM 699 O O . LYS A 1 83 ? 11.361 -13.970 -46.220 1.00 95.31 83 LYS A O 1
ATOM 704 N N . LEU A 1 84 ? 9.830 -15.577 -46.604 1.00 95.31 84 LEU A N 1
ATOM 705 C CA . LEU A 1 84 ? 8.820 -15.032 -45.704 1.00 95.31 84 LEU A CA 1
ATOM 706 C C . LEU A 1 84 ? 9.323 -15.006 -44.255 1.00 95.31 84 LEU A C 1
ATOM 708 O O . LEU A 1 84 ? 9.152 -14.005 -43.568 1.00 95.31 84 LEU A O 1
ATOM 712 N N . ALA A 1 85 ? 9.983 -16.069 -43.795 1.00 94.88 85 ALA A N 1
ATOM 713 C CA . ALA A 1 85 ? 10.557 -16.146 -42.456 1.00 94.88 85 ALA A CA 1
ATOM 714 C C . ALA A 1 85 ? 11.634 -15.073 -42.243 1.00 94.88 85 ALA A C 1
ATOM 716 O O . ALA A 1 85 ? 11.625 -14.395 -41.218 1.00 94.88 85 ALA A O 1
ATOM 717 N N . LEU A 1 86 ? 12.514 -14.857 -43.226 1.00 96.12 86 LEU A N 1
ATOM 718 C CA . LEU A 1 86 ? 13.518 -13.793 -43.175 1.00 96.12 86 LEU A CA 1
ATOM 719 C C . LEU A 1 86 ? 12.878 -12.400 -43.147 1.00 96.12 86 LEU A C 1
ATOM 721 O O . LEU A 1 86 ? 13.308 -11.547 -42.372 1.00 96.12 86 LEU A O 1
ATOM 725 N N . GLU A 1 87 ? 11.849 -12.155 -43.958 1.00 95.50 87 GLU A N 1
ATOM 726 C CA . GLU A 1 87 ? 11.114 -10.886 -43.952 1.00 95.50 87 GLU A CA 1
ATOM 727 C C . GLU A 1 87 ? 10.414 -10.637 -42.612 1.00 95.50 87 GLU A C 1
ATOM 729 O O . GLU A 1 87 ? 10.536 -9.544 -42.053 1.00 95.50 87 GLU A O 1
ATOM 734 N N . LEU A 1 88 ? 9.755 -11.654 -42.052 1.00 95.25 88 LEU A N 1
ATOM 735 C CA . LEU A 1 88 ? 9.124 -11.589 -40.732 1.00 95.25 88 LEU A CA 1
ATOM 736 C C . LEU A 1 88 ? 10.150 -11.333 -39.623 1.00 95.25 88 LEU A C 1
ATOM 738 O O . LEU A 1 88 ? 9.920 -10.488 -38.757 1.00 95.25 88 LEU A O 1
ATOM 742 N N . ASP A 1 89 ? 11.304 -11.996 -39.662 1.00 95.12 89 ASP A N 1
ATOM 743 C CA . ASP A 1 89 ? 12.387 -11.768 -38.704 1.00 95.12 89 ASP A CA 1
ATOM 744 C C . ASP A 1 89 ? 12.963 -10.353 -38.816 1.00 95.12 89 ASP A C 1
ATOM 746 O O . ASP A 1 89 ? 13.265 -9.720 -37.800 1.00 95.12 89 ASP A O 1
ATOM 750 N N . LEU A 1 90 ? 13.106 -9.826 -40.033 1.00 96.44 90 LEU A N 1
ATOM 751 C CA . LEU A 1 90 ? 13.551 -8.452 -40.255 1.00 96.44 90 LEU A CA 1
ATOM 752 C C . LEU A 1 90 ? 12.535 -7.439 -39.727 1.00 96.44 90 LEU A C 1
ATOM 754 O O . LEU A 1 90 ? 12.940 -6.476 -39.074 1.00 96.44 90 LEU A O 1
ATOM 758 N N . LEU A 1 91 ? 11.239 -7.651 -39.972 1.00 95.94 91 LEU A N 1
ATOM 759 C CA . LEU A 1 91 ? 10.172 -6.815 -39.418 1.00 95.94 91 LEU A CA 1
ATOM 760 C C . LEU A 1 91 ? 10.199 -6.849 -37.890 1.00 95.94 91 LEU A C 1
ATOM 762 O O . LEU A 1 91 ? 10.284 -5.799 -37.259 1.00 95.94 91 LEU A O 1
ATOM 766 N N . ARG A 1 92 ? 10.280 -8.040 -37.296 1.00 95.25 92 ARG A N 1
ATOM 767 C CA . ARG A 1 92 ? 10.350 -8.207 -35.843 1.00 95.25 92 ARG A CA 1
ATOM 768 C C . ARG A 1 92 ? 11.577 -7.533 -35.232 1.00 95.25 92 ARG A C 1
ATOM 770 O O . ARG A 1 92 ? 11.493 -6.919 -34.172 1.00 95.25 92 ARG A O 1
ATOM 777 N N . ARG A 1 93 ? 12.743 -7.626 -35.880 1.00 95.19 93 ARG A N 1
ATOM 778 C CA . ARG A 1 93 ? 13.961 -6.937 -35.420 1.00 95.19 93 ARG A CA 1
ATOM 779 C C . ARG A 1 93 ? 13.808 -5.420 -35.477 1.00 95.19 93 ARG A C 1
ATOM 781 O O . ARG A 1 93 ? 14.278 -4.758 -34.554 1.00 95.19 93 ARG A O 1
ATOM 788 N N . LYS A 1 94 ? 13.164 -4.887 -36.521 1.00 94.81 94 LYS A N 1
ATOM 789 C CA . LYS A 1 94 ? 12.852 -3.453 -36.634 1.00 94.81 94 LYS A CA 1
ATOM 790 C C . LYS A 1 94 ? 11.895 -3.012 -35.530 1.00 94.81 94 LYS A C 1
ATOM 792 O O . LYS A 1 94 ? 12.222 -2.075 -34.817 1.00 94.81 94 LYS A O 1
ATOM 797 N N . GLU A 1 95 ? 10.810 -3.747 -35.300 1.00 94.19 95 GLU A N 1
ATOM 798 C CA . GLU A 1 95 ? 9.860 -3.472 -34.212 1.00 94.19 95 GLU A CA 1
ATOM 799 C C . GLU A 1 95 ? 10.551 -3.440 -32.842 1.00 94.19 95 GLU A C 1
ATOM 801 O O . GLU A 1 95 ? 10.404 -2.479 -32.092 1.00 94.19 95 GLU A O 1
ATOM 806 N N . ILE A 1 96 ? 11.385 -4.440 -32.533 1.00 94.62 96 ILE A N 1
ATOM 807 C CA . ILE A 1 96 ? 12.138 -4.485 -31.269 1.00 94.62 96 ILE A CA 1
ATOM 808 C C . ILE A 1 96 ? 13.123 -3.312 -31.163 1.00 94.62 96 ILE A C 1
ATOM 810 O O . ILE A 1 96 ? 13.326 -2.773 -30.072 1.00 94.62 96 ILE A O 1
ATOM 814 N N . ALA A 1 97 ? 13.784 -2.935 -32.260 1.00 94.56 97 ALA A N 1
ATOM 815 C CA . ALA A 1 97 ? 14.693 -1.793 -32.273 1.00 94.56 97 ALA A CA 1
ATOM 816 C C . ALA A 1 97 ? 13.939 -0.477 -32.024 1.00 94.56 97 ALA A C 1
ATOM 818 O O . ALA A 1 97 ? 14.377 0.318 -31.192 1.00 94.56 97 ALA A O 1
ATOM 819 N N . ASP A 1 98 ? 12.780 -0.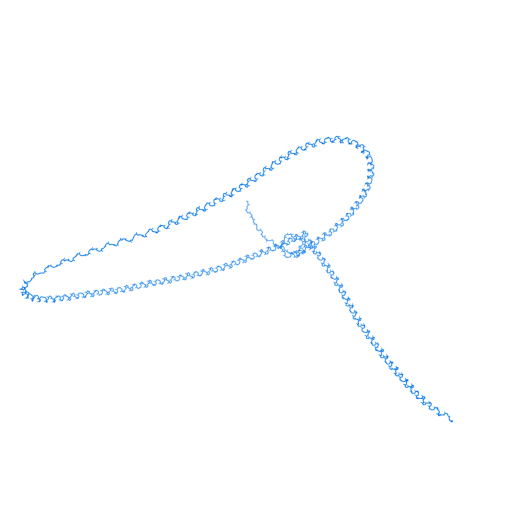297 -32.659 1.00 90.94 98 ASP A N 1
ATOM 820 C CA . ASP A 1 98 ? 11.911 0.868 -32.490 1.00 90.94 98 ASP A CA 1
ATOM 821 C C . ASP A 1 98 ? 11.346 0.948 -31.068 1.00 90.94 98 ASP A C 1
ATOM 823 O O . ASP A 1 98 ? 11.342 2.016 -30.456 1.00 90.94 98 ASP A O 1
ATOM 827 N N . GLU A 1 99 ? 10.925 -0.177 -30.486 1.00 91.06 99 GLU A N 1
ATOM 828 C CA . GLU A 1 99 ? 10.485 -0.243 -29.091 1.00 91.06 99 GLU A CA 1
ATOM 829 C C . GLU A 1 99 ? 11.615 0.107 -28.124 1.00 91.06 99 GLU A C 1
ATOM 831 O O . GLU A 1 99 ? 11.417 0.908 -27.209 1.00 91.06 99 GLU A O 1
ATOM 836 N N . LYS A 1 100 ? 12.821 -0.435 -28.330 1.00 93.81 100 LYS A N 1
ATOM 837 C CA . LYS A 1 100 ? 13.995 -0.095 -27.512 1.00 93.81 100 LYS A CA 1
ATOM 838 C C . LYS A 1 100 ? 14.357 1.380 -27.634 1.00 93.81 100 LYS A C 1
ATOM 840 O O . LYS A 1 100 ? 14.661 2.008 -26.620 1.00 93.81 100 LYS A O 1
ATOM 845 N N . LEU A 1 101 ? 14.285 1.942 -28.839 1.00 90.44 101 LEU A N 1
ATOM 846 C CA . LEU A 1 101 ? 14.499 3.365 -29.075 1.00 90.44 101 LEU A CA 1
ATOM 847 C C . LEU A 1 101 ? 13.446 4.205 -28.342 1.00 90.44 101 LEU A C 1
ATOM 849 O O . LEU A 1 101 ? 13.799 5.144 -27.633 1.00 90.44 101 LEU A O 1
ATOM 853 N N . ARG A 1 102 ? 12.163 3.837 -28.425 1.00 91.56 102 ARG A N 1
ATOM 854 C CA . ARG A 1 102 ? 11.071 4.509 -27.699 1.00 91.56 102 ARG A CA 1
ATOM 855 C C . ARG A 1 102 ? 11.241 4.398 -26.183 1.00 91.56 102 ARG A C 1
ATOM 857 O O . ARG A 1 102 ? 11.058 5.391 -25.486 1.00 91.56 102 ARG A O 1
ATOM 864 N N . LEU A 1 103 ? 11.649 3.242 -25.658 1.00 90.81 103 LEU A N 1
ATOM 865 C CA . LEU A 1 103 ? 11.962 3.063 -24.235 1.00 90.81 103 LEU A CA 1
ATOM 866 C C . LEU A 1 103 ? 13.127 3.955 -23.796 1.00 90.81 103 LEU A C 1
ATOM 868 O O . LEU A 1 103 ? 13.031 4.627 -22.769 1.00 90.81 103 LEU A O 1
ATOM 872 N N . TYR A 1 104 ? 14.193 4.018 -24.595 1.00 91.75 104 TYR A N 1
ATOM 873 C CA . TYR A 1 104 ? 15.313 4.926 -24.362 1.00 91.75 104 TYR A CA 1
ATOM 874 C C . TYR A 1 104 ? 14.856 6.393 -24.370 1.00 91.75 104 TYR A C 1
ATOM 876 O O . TYR A 1 104 ? 15.240 7.164 -23.491 1.00 91.75 104 TYR A O 1
ATOM 884 N N . LEU A 1 105 ? 13.987 6.785 -25.307 1.00 91.00 105 LEU A N 1
ATOM 885 C CA . LEU A 1 105 ? 13.417 8.133 -25.359 1.00 91.00 105 LEU A CA 1
ATOM 886 C C . LEU A 1 105 ? 12.523 8.428 -24.151 1.00 91.00 105 LEU A C 1
ATOM 888 O O . LEU A 1 105 ? 12.662 9.501 -23.573 1.00 91.00 105 LEU A O 1
ATOM 892 N N . ARG A 1 106 ? 11.675 7.493 -23.705 1.00 90.31 106 ARG A N 1
ATOM 893 C CA . ARG A 1 106 ? 10.882 7.637 -22.468 1.00 90.31 106 ARG A CA 1
ATOM 894 C C . ARG A 1 106 ? 11.785 7.869 -21.251 1.00 90.31 106 ARG A C 1
ATOM 896 O O . ARG A 1 106 ? 11.491 8.717 -20.415 1.00 90.31 106 ARG A O 1
ATOM 903 N N . GLN A 1 107 ? 12.912 7.160 -21.176 1.00 90.06 107 GLN A N 1
ATOM 904 C CA . GLN A 1 107 ? 13.870 7.271 -20.073 1.00 90.06 107 GLN A CA 1
ATOM 905 C C . GLN A 1 107 ? 14.802 8.483 -20.150 1.00 90.06 107 GLN A C 1
ATOM 907 O O . GLN A 1 107 ? 15.385 8.833 -19.126 1.00 90.06 107 GLN A O 1
ATOM 912 N N . ASN A 1 108 ? 14.966 9.136 -21.301 1.00 91.44 108 ASN A N 1
ATOM 913 C CA . ASN A 1 108 ? 15.932 10.233 -21.460 1.00 91.44 108 ASN A CA 1
ATOM 914 C C . ASN A 1 108 ? 15.304 11.574 -21.844 1.00 91.44 108 ASN A C 1
ATOM 916 O O . ASN A 1 108 ? 15.880 12.616 -21.540 1.00 91.44 108 ASN A O 1
ATOM 920 N N . SER A 1 109 ? 14.125 11.579 -22.463 1.00 92.50 109 SER A N 1
ATOM 921 C CA . SER A 1 109 ? 13.387 12.801 -22.777 1.00 92.50 109 SER A CA 1
ATOM 922 C C . SER A 1 109 ? 12.744 13.379 -21.519 1.00 92.50 109 SER A C 1
ATOM 924 O O . SER A 1 109 ? 12.039 12.682 -20.787 1.00 92.50 109 SER A O 1
ATOM 926 N N . HIS A 1 110 ? 12.975 14.667 -21.273 1.00 90.56 110 HIS A N 1
ATOM 927 C CA . HIS A 1 110 ? 12.378 15.372 -20.144 1.00 90.56 110 HIS A CA 1
ATOM 928 C C . HIS A 1 110 ? 10.850 15.454 -20.277 1.00 90.56 110 HIS A C 1
ATOM 930 O O . HIS A 1 110 ? 10.141 15.116 -19.334 1.00 90.56 110 HIS A O 1
ATOM 936 N N . GLU A 1 111 ? 10.343 15.768 -21.472 1.00 89.88 111 GLU A N 1
ATOM 937 C CA . GLU A 1 111 ? 8.904 15.919 -21.732 1.00 89.88 111 GLU A CA 1
ATOM 938 C C . GLU A 1 111 ? 8.105 14.636 -21.460 1.00 89.88 111 GLU A C 1
ATOM 940 O O . GLU A 1 111 ? 6.997 14.684 -20.921 1.00 89.88 111 GLU A O 1
ATOM 945 N N . LEU A 1 112 ? 8.662 13.473 -21.821 1.00 92.44 112 LEU A N 1
ATOM 946 C CA . LEU A 1 112 ? 8.013 12.178 -21.585 1.00 92.44 112 LEU A CA 1
ATOM 947 C C . LEU A 1 112 ? 8.042 11.797 -20.103 1.00 92.44 112 LEU A C 1
ATOM 949 O O . LEU A 1 112 ? 7.048 11.281 -19.596 1.00 92.44 112 LEU A O 1
ATOM 953 N N . LYS A 1 113 ? 9.132 12.104 -19.389 1.00 93.75 113 LYS A N 1
ATOM 954 C CA . LYS A 1 113 ? 9.220 11.911 -17.932 1.00 93.75 113 LYS A CA 1
ATOM 955 C C . LYS A 1 113 ? 8.226 12.774 -17.172 1.00 93.75 113 LYS A C 1
ATOM 957 O O . LYS A 1 113 ? 7.600 12.304 -16.224 1.00 93.75 113 LYS A O 1
ATOM 962 N N . GLU A 1 114 ? 8.091 14.036 -17.564 1.00 91.81 114 GLU A N 1
ATOM 963 C CA . GLU A 1 114 ? 7.112 14.940 -16.969 1.00 91.81 114 GLU A CA 1
ATOM 964 C C . GLU A 1 114 ? 5.696 14.430 -17.198 1.00 91.81 114 GLU A C 1
ATOM 966 O O . GLU A 1 114 ? 4.923 14.338 -16.244 1.00 91.81 114 GLU A O 1
ATOM 971 N N . LEU A 1 115 ? 5.376 14.017 -18.429 1.00 91.62 115 LEU A N 1
ATOM 972 C CA . LEU A 1 115 ? 4.084 13.413 -18.731 1.00 91.62 115 LEU A CA 1
ATOM 973 C C . LEU A 1 115 ? 3.852 12.140 -17.903 1.00 91.62 115 LEU A C 1
ATOM 975 O O . LEU A 1 115 ? 2.782 11.977 -17.324 1.00 91.62 115 LEU A O 1
ATOM 979 N N . GLU A 1 116 ? 4.841 11.253 -17.791 1.00 92.12 116 GLU A N 1
ATOM 980 C CA . GLU A 1 116 ? 4.745 10.044 -16.968 1.00 92.12 116 GLU A CA 1
ATOM 981 C C . GLU A 1 116 ? 4.484 10.380 -15.490 1.00 92.12 116 GLU A C 1
ATOM 983 O O . GLU A 1 116 ? 3.625 9.771 -14.851 1.00 92.12 116 GLU A O 1
ATOM 988 N N . SER A 1 117 ? 5.186 11.377 -14.947 1.00 93.25 117 SER A N 1
ATOM 989 C CA . SER A 1 117 ? 4.981 11.872 -13.583 1.00 93.25 117 SER A CA 1
ATOM 990 C C . SER A 1 117 ? 3.568 12.433 -13.391 1.00 93.25 117 SER A C 1
ATOM 992 O O . SER A 1 117 ? 2.885 12.094 -12.422 1.00 93.25 117 SER A O 1
ATOM 994 N N . GLN A 1 118 ? 3.078 13.221 -14.352 1.00 92.56 118 GLN A N 1
ATOM 995 C CA . GLN A 1 118 ? 1.717 13.763 -14.350 1.00 92.56 118 GLN A CA 1
ATOM 996 C C . GLN A 1 118 ? 0.658 12.657 -14.440 1.00 92.56 118 GLN A C 1
ATOM 998 O O . GLN A 1 118 ? -0.339 12.709 -13.718 1.00 92.56 118 GLN A O 1
ATOM 1003 N N . LEU A 1 119 ? 0.883 11.629 -15.265 1.00 92.88 119 LEU A N 1
ATOM 1004 C CA . LEU A 1 119 ? 0.016 10.454 -15.362 1.00 92.88 119 LEU A CA 1
ATOM 1005 C C . LEU A 1 119 ? -0.014 9.675 -14.044 1.00 92.88 119 LEU A C 1
ATOM 1007 O O . LEU A 1 119 ? -1.095 9.351 -13.552 1.00 92.88 119 LEU A O 1
ATOM 1011 N N . LYS A 1 120 ? 1.146 9.426 -13.426 1.00 94.00 120 LYS A N 1
ATOM 1012 C CA . LYS A 1 120 ? 1.236 8.793 -12.099 1.00 94.00 120 LYS A CA 1
ATOM 1013 C C . LYS A 1 120 ? 0.475 9.604 -11.052 1.00 94.00 120 LYS A C 1
ATOM 1015 O O . LYS A 1 120 ? -0.319 9.033 -10.308 1.00 94.00 120 LYS A O 1
ATOM 1020 N N . ALA A 1 121 ? 0.649 10.924 -11.034 1.00 93.31 121 ALA A N 1
ATOM 1021 C CA . ALA A 1 121 ? -0.072 11.817 -10.130 1.00 93.31 121 ALA A CA 1
ATOM 1022 C C . ALA A 1 121 ? -1.594 11.810 -10.374 1.00 93.31 121 ALA A C 1
ATOM 1024 O O . ALA A 1 121 ? -2.378 11.912 -9.432 1.00 93.31 121 ALA A O 1
ATOM 1025 N N . ALA A 1 122 ? -2.040 11.674 -11.622 1.00 93.56 122 ALA A N 1
ATOM 1026 C CA . ALA A 1 122 ? -3.458 11.539 -11.939 1.00 93.56 122 ALA A CA 1
ATOM 1027 C C . ALA A 1 122 ? -4.025 10.189 -11.458 1.00 93.56 122 ALA A C 1
ATOM 1029 O O . ALA A 1 122 ? -5.114 10.156 -10.883 1.00 93.56 122 ALA A O 1
ATOM 1030 N N . TYR A 1 123 ? -3.278 9.086 -11.605 1.00 95.19 123 TYR A N 1
ATOM 1031 C CA . TYR A 1 123 ? -3.671 7.785 -11.048 1.00 95.19 123 TYR A CA 1
ATOM 1032 C C . TYR A 1 123 ? -3.762 7.813 -9.521 1.00 95.19 123 TYR A C 1
ATOM 1034 O O . TYR A 1 123 ? -4.734 7.298 -8.968 1.00 95.19 123 TYR A O 1
ATOM 1042 N N . THR A 1 124 ? -2.806 8.441 -8.829 1.00 95.31 124 THR A N 1
ATOM 1043 C CA . THR A 1 124 ? -2.873 8.567 -7.365 1.00 95.31 124 THR A CA 1
ATOM 1044 C C . THR A 1 124 ? -4.057 9.427 -6.936 1.00 95.31 124 THR A C 1
ATOM 1046 O O . THR A 1 124 ? -4.784 9.031 -6.032 1.00 95.31 124 THR A O 1
ATOM 1049 N N . LYS A 1 125 ? -4.338 10.543 -7.623 1.00 93.88 125 LYS A N 1
ATOM 1050 C CA . LYS A 1 125 ? -5.540 11.359 -7.373 1.00 93.88 125 LYS A CA 1
ATOM 1051 C C . LYS A 1 125 ? -6.834 10.575 -7.579 1.00 93.88 125 LYS A C 1
ATOM 1053 O O . LYS A 1 125 ? -7.725 10.663 -6.740 1.00 93.88 125 LYS A O 1
ATOM 1058 N N . LYS A 1 126 ? -6.933 9.786 -8.653 1.00 95.00 126 LYS A N 1
ATOM 1059 C CA . LYS A 1 126 ? -8.089 8.913 -8.904 1.00 95.00 126 LYS A CA 1
ATOM 1060 C C . LYS A 1 126 ? -8.261 7.873 -7.795 1.00 95.00 126 LYS A C 1
ATOM 1062 O O . LYS A 1 126 ? -9.376 7.668 -7.316 1.00 95.00 126 LYS A O 1
ATOM 1067 N N . ALA A 1 127 ? -7.166 7.248 -7.363 1.00 94.06 127 ALA A N 1
ATOM 1068 C CA . ALA A 1 127 ? -7.181 6.289 -6.262 1.00 94.06 127 ALA A CA 1
ATOM 1069 C C . ALA A 1 127 ? -7.634 6.946 -4.949 1.00 94.06 127 ALA A C 1
ATOM 1071 O O . ALA A 1 127 ? -8.527 6.425 -4.289 1.00 94.06 127 ALA A O 1
ATOM 1072 N N . ILE A 1 128 ? -7.102 8.127 -4.619 1.00 94.38 128 ILE A N 1
ATOM 1073 C CA . ILE A 1 128 ? -7.500 8.900 -3.433 1.00 94.38 128 ILE A CA 1
ATOM 1074 C C . ILE A 1 128 ? -8.986 9.269 -3.495 1.00 94.38 128 ILE A C 1
ATOM 1076 O O . ILE A 1 128 ? -9.693 9.112 -2.504 1.00 94.38 128 ILE A O 1
ATOM 1080 N N . ALA A 1 129 ? -9.483 9.723 -4.648 1.00 94.62 129 ALA A N 1
ATOM 1081 C CA . ALA A 1 129 ? -10.897 10.052 -4.817 1.00 94.62 129 ALA A CA 1
ATOM 1082 C C . ALA A 1 129 ? -11.799 8.824 -4.613 1.00 94.62 129 ALA A C 1
ATOM 1084 O O . ALA A 1 129 ? -12.825 8.921 -3.946 1.00 94.62 129 ALA A O 1
ATOM 1085 N N . THR A 1 130 ? -11.380 7.664 -5.128 1.00 94.69 130 THR A N 1
ATOM 1086 C CA . THR A 1 130 ? -12.095 6.391 -4.946 1.00 94.69 130 THR A CA 1
ATOM 1087 C C . THR A 1 130 ? -12.111 5.976 -3.473 1.00 94.69 130 THR A C 1
ATOM 1089 O O . THR A 1 130 ? -13.172 5.684 -2.934 1.00 94.69 130 THR A O 1
ATOM 1092 N N . GLN A 1 131 ? -10.963 6.039 -2.791 1.00 95.38 131 GLN A N 1
ATOM 1093 C CA . GLN A 1 131 ? -10.859 5.745 -1.356 1.00 95.38 131 GLN A CA 1
ATOM 1094 C C . GLN A 1 131 ? -11.692 6.704 -0.501 1.00 95.38 131 GLN A C 1
ATOM 1096 O O . GLN A 1 131 ? -12.274 6.302 0.504 1.00 95.38 131 GLN A O 1
ATOM 1101 N N . LEU A 1 132 ? -11.753 7.985 -0.871 1.00 95.06 132 LEU A N 1
ATOM 1102 C CA . LEU A 1 132 ? -12.559 8.965 -0.152 1.00 95.06 132 LEU A CA 1
ATOM 1103 C C . LEU A 1 132 ? -14.054 8.681 -0.323 1.00 95.06 132 LEU A C 1
ATOM 1105 O O . LEU A 1 132 ? -14.783 8.737 0.666 1.00 95.06 132 LEU A O 1
ATOM 1109 N N . ALA A 1 133 ? -14.487 8.331 -1.538 1.00 95.69 133 ALA A N 1
ATOM 1110 C CA . ALA A 1 133 ? -15.858 7.916 -1.817 1.00 95.69 133 ALA A CA 1
ATOM 1111 C C . ALA A 1 133 ? -16.229 6.635 -1.051 1.00 95.69 133 ALA A C 1
ATOM 1113 O O . ALA A 1 133 ? -17.279 6.588 -0.416 1.00 95.69 133 ALA A O 1
ATOM 1114 N N . GLU A 1 134 ? -15.342 5.637 -1.019 1.00 94.94 134 GLU A N 1
ATOM 1115 C CA . GLU A 1 134 ? -15.517 4.413 -0.228 1.00 94.94 134 GLU A CA 1
ATOM 1116 C C . GLU A 1 134 ? -15.615 4.724 1.271 1.00 94.94 134 GLU A C 1
ATOM 1118 O O . GLU A 1 134 ? -16.535 4.283 1.951 1.00 94.94 134 GLU A O 1
ATOM 1123 N N . LYS A 1 135 ? -14.723 5.570 1.798 1.00 96.44 135 LYS A N 1
ATOM 1124 C CA . LYS A 1 135 ? -14.768 5.993 3.202 1.00 96.44 135 LYS A CA 1
ATOM 1125 C C . LYS A 1 135 ? -16.058 6.742 3.535 1.00 96.44 135 LYS A C 1
ATOM 1127 O O . LYS A 1 135 ? -16.564 6.601 4.645 1.00 96.44 135 LYS A O 1
ATOM 1132 N N . GLN A 1 136 ? -16.571 7.563 2.621 1.00 95.06 136 GLN A N 1
ATOM 1133 C CA . GLN A 1 136 ? -17.857 8.243 2.787 1.00 95.06 136 GLN A CA 1
ATOM 1134 C C . GLN A 1 136 ? -19.025 7.250 2.762 1.00 95.06 136 GLN A C 1
ATOM 1136 O O . GLN A 1 136 ? -19.886 7.333 3.634 1.00 95.06 136 GLN A O 1
ATOM 1141 N N . ALA A 1 137 ? -19.019 6.278 1.847 1.00 95.06 137 ALA A N 1
ATOM 1142 C CA . ALA A 1 137 ? -20.014 5.208 1.807 1.00 95.06 137 ALA A CA 1
ATOM 1143 C C . ALA A 1 137 ? -20.007 4.381 3.105 1.00 95.06 137 ALA A C 1
ATOM 1145 O O . ALA A 1 137 ? -21.052 4.222 3.729 1.00 95.06 137 ALA A O 1
ATOM 1146 N N . ASN A 1 138 ? -18.826 3.980 3.583 1.00 95.06 138 ASN A N 1
ATOM 1147 C CA . ASN A 1 138 ? -18.664 3.233 4.833 1.00 95.06 138 ASN A CA 1
ATOM 1148 C C . ASN A 1 138 ? -19.134 4.036 6.055 1.00 95.06 138 ASN A C 1
ATOM 1150 O O . ASN A 1 138 ? -19.706 3.474 6.982 1.00 95.06 138 ASN A O 1
ATOM 1154 N N . LYS A 1 139 ? -18.914 5.359 6.079 1.00 96.00 139 LYS A N 1
ATOM 1155 C CA . LYS A 1 139 ? -19.457 6.221 7.143 1.00 96.00 139 LYS A CA 1
ATOM 1156 C C . LYS A 1 139 ? -20.982 6.201 7.154 1.00 96.00 139 LYS A C 1
ATOM 1158 O O . LYS A 1 139 ? -21.561 6.007 8.215 1.00 96.00 139 LYS A O 1
ATOM 1163 N N . LEU A 1 140 ? -21.613 6.366 5.992 1.00 94.94 140 LEU A N 1
ATOM 1164 C CA . LEU A 1 140 ? -23.071 6.319 5.879 1.00 94.94 140 LEU A CA 1
ATOM 1165 C C . LEU A 1 140 ? -23.621 4.939 6.263 1.00 94.94 140 LEU A C 1
ATOM 1167 O O . LEU A 1 140 ? -24.624 4.852 6.965 1.00 94.94 140 LEU A O 1
ATOM 1171 N N . GLU A 1 141 ? -22.953 3.859 5.859 1.00 94.44 141 GLU A N 1
ATOM 1172 C CA . GLU A 1 141 ? -23.328 2.496 6.242 1.00 94.44 141 GLU A CA 1
ATOM 1173 C C . GLU A 1 141 ? -23.208 2.268 7.755 1.00 94.44 141 GLU A C 1
ATOM 1175 O O . GLU A 1 141 ? -24.125 1.715 8.365 1.00 94.44 141 GLU A O 1
ATOM 1180 N N . ASN A 1 142 ? -22.134 2.760 8.380 1.00 94.44 142 ASN A N 1
ATOM 1181 C CA . ASN A 1 142 ? -21.961 2.717 9.831 1.00 94.44 142 ASN A CA 1
ATOM 1182 C C . ASN A 1 142 ? -23.035 3.533 10.560 1.00 94.44 142 ASN A C 1
ATOM 1184 O O . ASN A 1 142 ? -23.599 3.067 11.542 1.00 94.44 142 ASN A O 1
ATOM 1188 N N . GLU A 1 143 ? -23.382 4.723 10.069 1.00 94.69 143 GLU A N 1
ATOM 1189 C CA . GLU A 1 143 ? -24.476 5.511 10.646 1.00 94.69 143 GLU A CA 1
ATOM 1190 C C . GLU A 1 143 ? -25.820 4.774 10.553 1.00 94.69 143 GLU A C 1
ATOM 1192 O O . GLU A 1 143 ? -26.626 4.817 11.486 1.00 94.69 143 GLU A O 1
ATOM 1197 N N . ILE A 1 144 ? -26.075 4.072 9.445 1.00 94.69 144 ILE A N 1
ATOM 1198 C CA . ILE A 1 144 ? -27.277 3.248 9.274 1.00 94.69 144 ILE A CA 1
ATOM 1199 C C . ILE A 1 144 ? -27.253 2.047 10.231 1.00 94.69 144 ILE A C 1
ATOM 1201 O O . ILE A 1 144 ? -28.275 1.742 10.850 1.00 94.69 144 ILE A O 1
ATOM 1205 N N . SER A 1 145 ? -26.117 1.362 10.371 1.00 93.31 145 SER A N 1
ATOM 1206 C CA . SER A 1 145 ? -25.991 0.194 11.248 1.00 93.31 145 SER A CA 1
ATOM 1207 C C . SER A 1 145 ? -26.092 0.574 12.728 1.00 93.31 145 SER A C 1
ATOM 1209 O O . SER A 1 145 ? -26.800 -0.100 13.476 1.00 93.31 145 SER A O 1
ATOM 1211 N N . GLU A 1 146 ? -25.502 1.698 13.139 1.00 93.25 146 GLU A N 1
ATOM 1212 C CA . GLU A 1 146 ? -25.643 2.248 14.487 1.00 93.25 146 GLU A CA 1
ATOM 1213 C C . GLU A 1 146 ? -27.093 2.603 14.810 1.00 93.25 146 GLU A C 1
ATOM 1215 O O . GLU A 1 146 ? -27.573 2.266 15.891 1.00 93.25 146 GLU A O 1
ATOM 1220 N N . LYS A 1 147 ? -27.817 3.249 13.886 1.00 93.62 147 LYS A N 1
ATOM 1221 C CA . LYS A 1 147 ? -29.247 3.542 14.077 1.00 93.62 147 LYS A CA 1
ATOM 1222 C C . LYS A 1 147 ? -30.050 2.259 14.285 1.00 93.62 147 LYS A C 1
ATOM 1224 O O . LYS A 1 147 ? -30.815 2.176 15.240 1.00 93.62 147 LYS A O 1
ATOM 1229 N N . ARG A 1 148 ? -29.808 1.229 13.466 1.00 93.25 148 ARG A N 1
ATOM 1230 C CA . ARG A 1 148 ? -30.451 -0.088 13.625 1.00 93.25 148 ARG A CA 1
ATOM 1231 C C . ARG A 1 148 ? -30.119 -0.739 14.969 1.00 93.25 148 ARG A C 1
ATOM 1233 O O . ARG A 1 148 ? -31.009 -1.290 15.610 1.00 93.25 148 ARG A O 1
ATOM 1240 N N . ALA A 1 149 ? -28.863 -0.671 15.409 1.00 92.75 149 ALA A N 1
ATOM 1241 C CA . ALA A 1 149 ? -28.448 -1.208 16.702 1.00 92.75 149 ALA A CA 1
ATOM 1242 C C . ALA A 1 149 ? -29.128 -0.470 17.866 1.00 92.75 149 ALA A C 1
ATOM 1244 O O . ALA A 1 149 ? -29.620 -1.116 18.789 1.00 92.75 149 ALA A O 1
ATOM 1245 N N . ARG A 1 150 ? -29.220 0.865 17.797 1.00 92.00 150 ARG A N 1
ATOM 1246 C CA . ARG A 1 150 ? -29.937 1.677 18.793 1.00 92.00 150 ARG A CA 1
ATOM 1247 C C . ARG A 1 150 ? -31.413 1.302 18.866 1.00 92.00 150 ARG A C 1
ATOM 1249 O O . ARG A 1 150 ? -31.895 1.067 19.965 1.00 92.00 150 ARG A O 1
ATOM 1256 N N . GLU A 1 151 ? -32.093 1.149 17.730 1.00 92.75 151 GLU A N 1
ATOM 1257 C CA . GLU A 1 151 ? -33.494 0.702 17.708 1.00 92.75 151 GLU A CA 1
ATOM 1258 C C . GLU A 1 151 ? -33.685 -0.686 18.339 1.00 92.75 151 GLU A C 1
ATOM 1260 O O . GLU A 1 151 ? -34.684 -0.932 19.010 1.00 92.75 151 GLU A O 1
ATOM 1265 N N . ILE A 1 152 ? -32.755 -1.623 18.122 1.00 93.12 152 ILE A N 1
ATOM 1266 C CA . ILE A 1 152 ? -32.819 -2.955 18.743 1.00 93.12 152 ILE A CA 1
ATOM 1267 C C . ILE A 1 152 ? -32.664 -2.849 20.263 1.00 93.12 152 ILE A C 1
ATOM 1269 O O . ILE A 1 152 ? -33.420 -3.486 20.993 1.00 93.12 152 ILE A O 1
ATOM 1273 N N . ILE A 1 153 ? -31.710 -2.042 20.735 1.00 91.50 153 ILE A N 1
ATOM 1274 C CA . ILE A 1 153 ? -31.488 -1.823 22.169 1.00 91.50 153 ILE A CA 1
ATOM 1275 C C . ILE A 1 153 ? -32.708 -1.147 22.799 1.00 91.50 153 ILE A C 1
ATOM 1277 O O . ILE A 1 153 ? -33.165 -1.598 23.840 1.00 91.50 153 ILE A O 1
ATOM 1281 N N . GLU A 1 154 ? -33.269 -0.118 22.164 1.00 91.06 154 GLU A N 1
ATOM 1282 C CA . GLU A 1 154 ? -34.458 0.587 22.655 1.00 91.06 154 GLU A CA 1
ATOM 1283 C C . GLU A 1 154 ? -35.665 -0.352 22.769 1.00 91.06 154 GLU A C 1
ATOM 1285 O O . GLU A 1 154 ? -36.318 -0.386 23.810 1.00 91.06 154 GLU A O 1
ATOM 1290 N N . ARG A 1 155 ? -35.903 -1.202 21.757 1.00 90.19 155 ARG A N 1
ATOM 1291 C CA . ARG A 1 155 ? -36.936 -2.2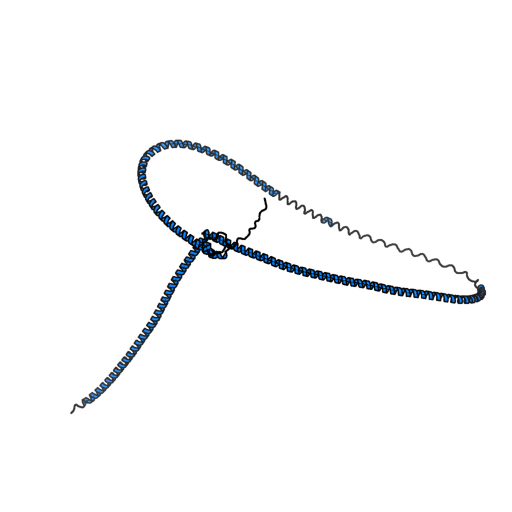48 21.837 1.00 90.19 155 ARG A CA 1
ATOM 1292 C C . ARG A 1 155 ? -36.670 -3.221 22.987 1.00 90.19 155 ARG A C 1
ATOM 1294 O O . ARG A 1 155 ? -37.602 -3.570 23.700 1.00 90.19 155 ARG A O 1
ATOM 1301 N N . ALA A 1 156 ? -35.422 -3.646 23.186 1.00 89.44 156 ALA A N 1
ATOM 1302 C CA . ALA A 1 156 ? -35.070 -4.557 24.273 1.00 89.44 156 ALA A CA 1
ATOM 1303 C C . ALA A 1 156 ? -35.274 -3.918 25.660 1.00 89.44 156 ALA A C 1
ATOM 1305 O O . ALA A 1 156 ? -35.833 -4.559 26.547 1.00 89.44 156 ALA A O 1
ATOM 1306 N N . VAL A 1 157 ? -34.882 -2.653 25.839 1.00 90.19 157 VAL A N 1
ATOM 1307 C CA . VAL A 1 157 ? -35.115 -1.901 27.083 1.00 90.19 157 VAL A CA 1
ATOM 1308 C C . VAL A 1 157 ? -36.611 -1.758 27.347 1.00 90.19 157 VAL A C 1
ATOM 1310 O O . VAL A 1 157 ? -37.049 -2.116 28.434 1.00 90.19 157 VAL A O 1
ATOM 1313 N N . GLY A 1 158 ? -37.401 -1.367 26.341 1.00 88.06 158 GLY A N 1
ATOM 1314 C CA . GLY A 1 158 ? -38.859 -1.288 26.474 1.00 88.06 158 GLY A CA 1
ATOM 1315 C C . GLY A 1 158 ? -39.480 -2.617 26.916 1.00 88.06 158 GLY A C 1
ATOM 1316 O O . GLY A 1 158 ? -40.270 -2.649 27.854 1.00 88.06 158 GLY A O 1
ATOM 1317 N N . THR A 1 159 ? -39.050 -3.746 26.335 1.00 87.75 159 THR A N 1
ATOM 1318 C CA . THR A 1 159 ? -39.545 -5.066 26.769 1.00 87.75 159 THR A CA 1
ATOM 1319 C C . THR A 1 159 ? -39.146 -5.438 28.200 1.00 87.75 159 THR A C 1
ATOM 1321 O O . THR A 1 159 ? -39.882 -6.167 28.861 1.00 87.75 159 THR A O 1
ATOM 1324 N N . LEU A 1 160 ? -37.994 -4.969 28.694 1.00 85.56 160 LEU A N 1
ATOM 1325 C CA . LEU A 1 160 ? -37.569 -5.202 30.078 1.00 85.56 160 LEU A CA 1
ATOM 1326 C C . LEU A 1 160 ? -38.365 -4.335 31.060 1.00 85.56 160 LEU A C 1
ATOM 1328 O O . LEU A 1 160 ? -38.793 -4.840 32.095 1.00 85.56 160 LEU A O 1
ATOM 1332 N N . GLU A 1 161 ? -38.611 -3.068 30.723 1.00 87.56 161 GLU A N 1
ATOM 1333 C CA . GLU A 1 161 ? -39.443 -2.165 31.529 1.00 87.56 161 GLU A CA 1
ATOM 1334 C C . GLU A 1 161 ? -40.871 -2.712 31.676 1.00 87.56 161 GLU A C 1
ATOM 1336 O O . GLU A 1 161 ? -41.382 -2.808 32.792 1.00 87.56 161 GLU A O 1
ATOM 1341 N N . GLU A 1 162 ? -41.476 -3.189 30.582 1.00 88.62 162 GLU A N 1
ATOM 1342 C CA . GLU A 1 162 ? -42.788 -3.850 30.609 1.00 88.62 162 GLU A CA 1
ATOM 1343 C C . GLU A 1 162 ? -42.801 -5.090 31.524 1.00 88.62 162 GLU A C 1
ATOM 1345 O O . GLU A 1 162 ? -43.765 -5.327 32.261 1.00 88.62 162 GLU A O 1
ATOM 1350 N N . GLN A 1 163 ? -41.724 -5.885 31.516 1.00 85.31 163 GLN A N 1
ATOM 1351 C CA . GLN A 1 163 ? -41.590 -7.047 32.400 1.00 85.31 163 GLN A CA 1
ATOM 1352 C C . GLN A 1 163 ? -41.462 -6.644 33.873 1.00 85.31 163 GLN A C 1
ATOM 1354 O O . GLN A 1 163 ? -42.104 -7.265 34.726 1.00 85.31 163 GLN A O 1
ATOM 1359 N N . GLU A 1 164 ? -40.675 -5.615 34.192 1.00 87.94 164 GLU A N 1
ATOM 1360 C CA . GLU A 1 164 ? -40.552 -5.105 35.561 1.00 87.94 164 GLU A CA 1
ATOM 1361 C C . GLU A 1 164 ? -41.882 -4.551 36.083 1.00 87.94 164 GLU A C 1
ATOM 1363 O O . GLU A 1 164 ? -42.268 -4.828 37.222 1.00 87.94 164 GLU A O 1
ATOM 1368 N N . GLU A 1 165 ? -42.617 -3.799 35.263 1.00 87.69 165 GLU A N 1
ATOM 1369 C CA . GLU A 1 165 ? -43.937 -3.286 35.630 1.00 87.69 165 GLU A CA 1
ATOM 1370 C C . GLU A 1 165 ? -44.934 -4.420 35.890 1.00 87.69 165 GLU A C 1
ATOM 1372 O O . GLU A 1 165 ? -45.655 -4.396 36.896 1.00 87.69 165 GLU A O 1
ATOM 1377 N N . ALA A 1 166 ? -44.935 -5.455 35.044 1.00 89.94 166 ALA A N 1
ATOM 1378 C CA . ALA A 1 166 ? -45.762 -6.640 35.240 1.00 89.94 166 ALA A CA 1
ATOM 1379 C C . ALA A 1 166 ? -45.415 -7.375 36.547 1.00 89.94 166 ALA A C 1
ATOM 1381 O O . ALA A 1 166 ? -46.320 -7.764 37.294 1.00 89.94 166 ALA A O 1
ATOM 1382 N N . GLN A 1 167 ? -44.124 -7.519 36.868 1.00 88.50 167 GLN A N 1
ATOM 1383 C CA . GLN A 1 167 ? -43.669 -8.112 38.130 1.00 88.50 167 GLN A CA 1
ATOM 1384 C C . GLN A 1 167 ? -44.092 -7.271 39.339 1.00 88.50 167 GLN A C 1
ATOM 1386 O O . GLN A 1 167 ? -44.663 -7.812 40.287 1.00 88.50 167 GLN A O 1
ATOM 1391 N N . ARG A 1 168 ? -43.913 -5.945 39.296 1.00 89.31 168 ARG A N 1
ATOM 1392 C CA . ARG A 1 168 ? -44.362 -5.037 40.367 1.00 89.31 168 ARG A CA 1
ATOM 1393 C C . ARG A 1 168 ? -45.866 -5.126 40.592 1.00 89.31 168 ARG A C 1
ATOM 1395 O O . ARG A 1 168 ? -46.320 -5.144 41.738 1.00 89.31 168 ARG A O 1
ATOM 1402 N N . LEU A 1 169 ? -46.649 -5.195 39.516 1.00 91.25 169 LEU A N 1
ATOM 1403 C CA . LEU A 1 169 ? -48.096 -5.356 39.609 1.00 91.25 169 LEU A CA 1
ATOM 1404 C C . LEU A 1 169 ? -48.464 -6.703 40.242 1.00 91.25 169 LEU A C 1
ATOM 1406 O O . LEU A 1 169 ? -49.364 -6.759 41.080 1.00 91.25 169 LEU A O 1
ATOM 1410 N N . HIS A 1 170 ? -47.763 -7.774 39.871 1.00 90.06 170 HIS A N 1
ATOM 1411 C CA . HIS A 1 170 ? -47.958 -9.100 40.444 1.00 90.06 170 HIS A CA 1
ATOM 1412 C C . HIS A 1 170 ? -47.622 -9.137 41.943 1.00 90.06 170 HIS A C 1
ATOM 1414 O O . HIS A 1 170 ? -48.438 -9.591 42.743 1.00 90.06 170 HIS A O 1
ATOM 1420 N N . GLU A 1 171 ? -46.479 -8.586 42.357 1.00 90.88 171 GLU A N 1
ATOM 1421 C CA . GLU A 1 171 ? -46.119 -8.462 43.775 1.00 90.88 171 GLU A CA 1
ATOM 1422 C C . GLU A 1 171 ? -47.130 -7.634 44.565 1.00 90.88 171 GLU A C 1
ATOM 1424 O O . GLU A 1 171 ? -47.457 -7.963 45.707 1.00 90.88 171 GLU A O 1
ATOM 1429 N N . LYS A 1 172 ? -47.632 -6.545 43.972 1.00 92.50 172 LYS A N 1
ATOM 1430 C CA . LYS A 1 172 ? -48.661 -5.717 44.600 1.00 92.50 172 LYS A CA 1
ATOM 1431 C C . LYS A 1 172 ? -49.926 -6.535 44.846 1.00 92.50 172 LYS A C 1
ATOM 1433 O O . LYS A 1 172 ? -50.406 -6.548 45.972 1.00 92.50 172 LYS A O 1
ATOM 1438 N N . LYS A 1 173 ? -50.402 -7.280 43.842 1.00 92.00 173 LYS A N 1
ATOM 1439 C CA . LYS A 1 173 ? -51.561 -8.176 43.987 1.00 92.00 173 LYS A CA 1
ATOM 1440 C C . LYS A 1 173 ? -51.355 -9.203 45.102 1.00 92.00 173 LYS A C 1
ATOM 1442 O O . LYS A 1 173 ? -52.216 -9.324 45.963 1.00 92.00 173 LYS A O 1
ATOM 1447 N N . GLN A 1 174 ? -50.192 -9.854 45.161 1.00 91.38 174 GLN A N 1
ATOM 1448 C CA . GLN A 1 174 ? -49.884 -10.807 46.235 1.00 91.38 174 GLN A CA 1
ATOM 1449 C C . GLN A 1 174 ? -49.883 -10.160 47.626 1.00 91.38 174 GLN A C 1
ATOM 1451 O O . GLN A 1 174 ? -50.412 -10.724 48.583 1.00 91.38 174 GLN A O 1
ATOM 1456 N N . LYS A 1 175 ? -49.308 -8.958 47.759 1.00 91.25 175 LYS A N 1
ATOM 1457 C CA . LYS A 1 175 ? -49.339 -8.202 49.021 1.00 91.25 175 LYS A CA 1
ATOM 1458 C C . LYS A 1 175 ? -50.768 -7.836 49.412 1.00 91.25 175 LYS A C 1
ATOM 1460 O O . LYS A 1 175 ? -51.089 -7.869 50.596 1.00 91.25 175 LYS A O 1
ATOM 1465 N N . ASP A 1 176 ? -51.606 -7.477 48.446 1.00 91.81 176 ASP A N 1
ATOM 1466 C CA . ASP A 1 176 ? -53.007 -7.124 48.672 1.00 91.81 176 ASP A CA 1
ATOM 1467 C C . ASP A 1 176 ? -53.809 -8.352 49.147 1.00 91.81 176 ASP A C 1
ATOM 1469 O O . ASP A 1 176 ? -54.497 -8.276 50.165 1.00 91.81 176 ASP A O 1
ATOM 1473 N N . GLU A 1 177 ? -53.635 -9.506 48.498 1.00 92.88 177 GLU A N 1
ATOM 1474 C CA . GLU A 1 177 ? -54.229 -10.790 48.905 1.00 92.88 177 GLU A CA 1
ATOM 1475 C C . GLU A 1 177 ? -53.792 -11.205 50.317 1.00 92.88 177 GLU A C 1
ATOM 1477 O O . GLU A 1 177 ? -54.618 -11.586 51.149 1.00 92.88 177 GLU A O 1
ATOM 1482 N N . PHE A 1 178 ? -52.502 -11.066 50.631 1.00 92.44 178 PHE A N 1
ATOM 1483 C CA . PHE A 1 178 ? -51.982 -11.362 51.964 1.00 92.44 178 PHE A CA 1
ATOM 1484 C C . PHE A 1 178 ? -52.573 -10.435 53.037 1.00 92.44 178 PHE A C 1
ATOM 1486 O O . PHE A 1 178 ? -52.937 -10.897 54.120 1.00 92.44 178 PHE A O 1
ATOM 1493 N N . ARG A 1 179 ? -52.720 -9.134 52.740 1.00 92.19 179 ARG A N 1
ATOM 1494 C CA . ARG A 1 179 ? -53.378 -8.184 53.653 1.00 92.19 179 ARG A CA 1
ATOM 1495 C C . ARG A 1 179 ? -54.836 -8.559 53.901 1.00 92.19 179 ARG A C 1
ATOM 1497 O O . ARG A 1 179 ? -55.258 -8.519 55.054 1.00 92.19 179 ARG A O 1
ATOM 1504 N N . HIS A 1 180 ? -55.573 -8.955 52.863 1.00 92.69 180 HIS A N 1
ATOM 1505 C CA . HIS A 1 180 ? -56.946 -9.437 53.015 1.00 92.69 180 HIS A CA 1
ATOM 1506 C C . HIS A 1 180 ? -57.017 -10.676 53.913 1.00 92.69 180 HIS A C 1
ATOM 1508 O O . HIS A 1 180 ? -57.772 -10.677 54.881 1.00 92.69 180 HIS A O 1
ATOM 1514 N N . SER A 1 181 ? -56.152 -11.670 53.691 1.00 93.56 181 SER A N 1
ATOM 1515 C CA . SER A 1 181 ? -56.106 -12.869 54.537 1.00 93.56 181 SER A CA 1
ATOM 1516 C C . SER A 1 181 ? -55.787 -12.554 56.007 1.00 93.56 181 SER A C 1
ATOM 1518 O O . SER A 1 181 ? -56.409 -13.116 56.908 1.00 93.56 181 SER A O 1
ATOM 1520 N N . LEU A 1 182 ? -54.861 -11.624 56.282 1.00 93.88 182 LEU A N 1
ATOM 1521 C CA . LEU A 1 182 ? -54.598 -11.175 57.656 1.00 93.88 182 LEU A CA 1
ATOM 1522 C C . LEU A 1 182 ? -55.819 -10.510 58.289 1.00 93.88 182 LEU A C 1
ATOM 1524 O O . LEU A 1 182 ? -56.100 -10.727 59.468 1.00 93.88 182 LEU A O 1
ATOM 1528 N N . GLN A 1 183 ? -56.521 -9.679 57.523 1.00 93.44 183 GLN A N 1
ATOM 1529 C CA . GLN A 1 183 ? -57.707 -8.988 58.002 1.00 93.44 183 GLN A CA 1
ATOM 1530 C C . GLN A 1 183 ? -58.812 -9.987 58.367 1.00 93.44 183 GLN A C 1
ATOM 1532 O O . GLN A 1 183 ? -59.397 -9.869 59.444 1.00 93.44 183 GLN A O 1
ATOM 1537 N N . ASP A 1 184 ? -59.012 -11.022 57.551 1.00 94.00 184 ASP A N 1
ATOM 1538 C CA . ASP A 1 184 ? -59.954 -12.106 57.840 1.00 94.00 184 ASP A CA 1
ATOM 1539 C C . ASP A 1 184 ? -59.576 -12.866 59.120 1.00 94.00 184 ASP A C 1
ATOM 1541 O O . ASP A 1 184 ? -60.434 -13.138 59.960 1.00 94.00 184 ASP A O 1
ATOM 1545 N N . GLN A 1 185 ? -58.284 -13.140 59.341 1.00 93.50 185 GLN A N 1
ATOM 1546 C CA . GLN A 1 185 ? -57.817 -13.775 60.581 1.00 93.50 185 GLN A CA 1
ATOM 1547 C C . GLN A 1 185 ? -58.089 -12.919 61.825 1.00 93.50 185 GLN A C 1
ATOM 1549 O O . GLN A 1 185 ? -58.404 -13.457 62.887 1.00 93.50 185 GLN A O 1
ATOM 1554 N N . ILE A 1 186 ? -57.954 -11.594 61.720 1.00 92.50 186 ILE A N 1
ATOM 1555 C CA . ILE A 1 186 ? -58.263 -10.673 62.822 1.00 92.50 186 ILE A CA 1
ATOM 1556 C C . ILE A 1 186 ? -59.763 -10.702 63.123 1.00 92.50 186 ILE A C 1
ATOM 1558 O O . ILE A 1 186 ? -60.146 -10.810 64.288 1.00 92.50 186 ILE A O 1
ATOM 1562 N N . ILE A 1 187 ? -60.600 -10.649 62.083 1.00 94.19 187 ILE A N 1
ATOM 1563 C CA . ILE A 1 187 ? -62.059 -10.716 62.222 1.00 94.19 187 ILE A CA 1
ATOM 1564 C C . ILE A 1 187 ? -62.468 -12.030 62.896 1.00 94.19 187 ILE A C 1
ATOM 1566 O O . ILE A 1 187 ? -63.259 -12.011 63.840 1.00 94.19 187 ILE A O 1
ATOM 1570 N N . GLU A 1 188 ? -61.896 -13.158 62.474 1.00 92.88 188 GLU A N 1
ATOM 1571 C CA . GLU A 1 188 ? -62.233 -14.465 63.041 1.00 92.88 188 GLU A CA 1
ATOM 1572 C C . GLU A 1 188 ? -61.788 -14.595 64.505 1.00 92.88 188 GLU A C 1
ATOM 1574 O O . GLU A 1 188 ? -62.541 -15.100 65.338 1.00 92.88 188 GLU A O 1
ATOM 1579 N N . LYS A 1 189 ? -60.609 -14.069 64.865 1.00 92.44 189 LYS A N 1
ATOM 1580 C CA . LYS A 1 189 ? -60.164 -14.021 66.269 1.00 92.44 189 LYS A CA 1
ATOM 1581 C C . LYS A 1 189 ? -61.095 -13.190 67.145 1.00 92.44 189 LYS A C 1
ATOM 1583 O O . LYS A 1 189 ? -61.411 -13.607 68.257 1.00 92.44 189 LYS A O 1
ATOM 1588 N N . GLU A 1 190 ? -61.544 -12.036 66.661 1.00 91.69 190 GLU A N 1
ATOM 1589 C CA . GLU A 1 190 ? -62.470 -11.194 67.421 1.00 91.69 190 GLU A CA 1
ATOM 1590 C C . GLU A 1 190 ? -63.843 -11.869 67.561 1.00 91.69 190 GLU A C 1
ATOM 1592 O O . GLU A 1 190 ? -64.441 -11.853 68.637 1.00 91.69 190 GLU A O 1
ATOM 1597 N N . ARG A 1 191 ? -64.313 -12.554 66.512 1.00 93.50 191 ARG A N 1
ATOM 1598 C CA . ARG A 1 191 ? -65.534 -13.365 66.561 1.00 93.50 191 ARG A CA 1
ATOM 1599 C C . ARG A 1 191 ? -65.425 -14.498 67.586 1.00 93.50 191 ARG A C 1
ATOM 1601 O O . ARG A 1 191 ? -66.346 -14.682 68.380 1.00 93.50 191 ARG A O 1
ATOM 1608 N N . LEU A 1 192 ? -64.310 -15.228 67.605 1.00 93.81 192 LEU A N 1
ATOM 1609 C CA . LEU A 1 192 ? -64.036 -16.268 68.603 1.00 93.81 192 LEU A CA 1
ATOM 1610 C C . LEU A 1 192 ? -64.065 -15.698 70.023 1.00 93.81 192 LEU A C 1
ATOM 1612 O O . LEU A 1 192 ? -64.758 -16.237 70.884 1.00 93.81 192 LEU A O 1
ATOM 1616 N N . ARG A 1 193 ? -63.415 -14.552 70.246 1.00 92.81 193 ARG A N 1
ATOM 1617 C CA . ARG A 1 193 ? -63.416 -13.857 71.540 1.00 92.81 193 ARG A CA 1
ATOM 1618 C C . ARG A 1 193 ? -64.826 -13.487 72.007 1.00 92.81 193 ARG A C 1
ATOM 1620 O O . ARG A 1 193 ? -65.143 -13.624 73.187 1.00 92.81 193 ARG A O 1
ATOM 1627 N N . GLN A 1 194 ? -65.691 -13.043 71.093 1.00 90.31 194 GLN A N 1
ATOM 1628 C CA . GLN A 1 194 ? -67.096 -12.760 71.404 1.00 90.31 194 GLN A CA 1
ATOM 1629 C C . GLN A 1 194 ? -67.858 -14.029 71.811 1.00 90.31 194 GLN A C 1
ATOM 1631 O O . GLN A 1 194 ? -68.631 -13.999 72.769 1.00 90.31 194 GLN A O 1
ATOM 1636 N N . VAL A 1 195 ? -67.633 -15.150 71.119 1.00 93.31 195 VAL A N 1
ATOM 1637 C CA . VAL A 1 195 ? -68.251 -16.443 71.459 1.00 93.31 195 VAL A CA 1
ATOM 1638 C C . VAL A 1 195 ? -67.778 -16.937 72.828 1.00 93.31 195 VAL A C 1
ATOM 1640 O O . VAL A 1 195 ? -68.609 -17.336 73.647 1.00 93.31 195 VAL A O 1
ATOM 1643 N N . GLU A 1 196 ? -66.477 -16.858 73.111 1.00 91.69 196 GLU A N 1
ATOM 1644 C CA . GLU A 1 196 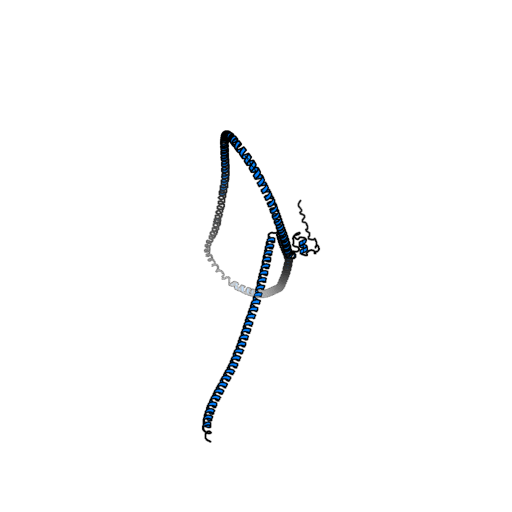? -65.899 -17.201 74.417 1.00 91.69 196 GLU A CA 1
ATOM 1645 C C . GLU A 1 196 ? -66.496 -16.345 75.537 1.00 91.69 196 GLU A C 1
ATOM 1647 O O . GLU A 1 196 ? -66.917 -16.875 76.566 1.00 91.69 196 GLU A O 1
ATOM 1652 N N . PHE A 1 197 ? -66.623 -15.033 75.320 1.00 92.88 197 PHE A N 1
ATOM 1653 C CA . PHE A 1 197 ? -67.245 -14.128 76.285 1.00 92.88 197 PHE A CA 1
ATOM 1654 C C . PHE A 1 197 ? -68.710 -14.496 76.569 1.00 92.88 197 PHE A C 1
ATOM 1656 O O . PHE A 1 197 ? -69.139 -14.514 77.724 1.00 92.88 197 PHE A O 1
ATOM 1663 N N . LEU A 1 198 ? -69.485 -14.844 75.537 1.00 92.81 198 LEU A N 1
ATOM 1664 C CA . LEU A 1 198 ? -70.862 -15.311 75.715 1.00 92.81 198 LEU A CA 1
ATOM 1665 C C . LEU A 1 198 ? -70.930 -16.639 76.481 1.00 92.81 198 LEU A C 1
ATOM 1667 O O . LEU A 1 198 ? -71.831 -16.812 77.305 1.00 92.81 198 LEU A O 1
ATOM 1671 N N . SER A 1 199 ? -69.998 -17.566 76.236 1.00 88.75 199 SER A N 1
ATOM 1672 C CA . SER A 1 199 ? -69.895 -18.816 77.000 1.00 88.75 199 SER A CA 1
ATOM 1673 C C . SER A 1 199 ? -69.588 -18.540 78.469 1.00 88.75 199 SER A C 1
ATOM 1675 O O . SER A 1 199 ? -70.301 -19.024 79.346 1.00 88.75 199 SER A O 1
ATOM 1677 N N . PHE A 1 200 ? -68.612 -17.672 78.740 1.00 93.19 200 PHE A N 1
ATOM 1678 C CA . PHE A 1 200 ? -68.249 -17.256 80.092 1.00 93.19 200 PHE A CA 1
ATOM 1679 C C . PHE A 1 200 ? -69.431 -16.635 80.846 1.00 93.19 200 PHE A C 1
ATOM 1681 O O . PHE A 1 200 ? -69.666 -16.955 82.008 1.00 93.19 200 PHE A O 1
ATOM 1688 N N . MET A 1 201 ? -70.229 -15.785 80.194 1.00 92.75 201 MET A N 1
ATOM 1689 C CA . MET A 1 201 ? -71.418 -15.198 80.821 1.00 92.75 201 MET A CA 1
ATOM 1690 C C . MET A 1 201 ? -72.489 -16.246 81.148 1.00 92.75 201 MET A C 1
ATOM 1692 O O . MET A 1 201 ? -73.141 -16.146 82.189 1.00 92.75 201 MET A O 1
ATOM 1696 N N . LYS A 1 202 ? -72.663 -17.264 80.292 1.00 91.31 202 LYS A N 1
ATOM 1697 C CA . LYS A 1 202 ? -73.552 -18.401 80.578 1.00 91.31 202 LYS A CA 1
ATOM 1698 C C . LYS A 1 202 ? -73.040 -19.220 81.762 1.00 91.31 202 LYS A C 1
ATOM 1700 O O . LYS A 1 202 ? -73.820 -19.525 82.655 1.00 91.31 202 LYS A O 1
ATOM 1705 N N . GLU A 1 203 ? -71.747 -19.533 81.797 1.00 90.62 203 GLU A N 1
ATOM 1706 C CA . GLU A 1 203 ? -71.123 -20.245 82.917 1.00 90.62 203 GLU A CA 1
ATOM 1707 C C . GLU A 1 203 ? -71.243 -19.461 84.220 1.00 90.62 203 GLU A C 1
ATOM 1709 O O . GLU A 1 203 ? -71.672 -20.022 85.223 1.00 90.62 203 GLU A O 1
ATOM 1714 N N . LYS A 1 204 ? -70.955 -18.154 84.206 1.00 93.19 204 LYS A N 1
ATOM 1715 C CA . LYS A 1 204 ? -71.120 -17.282 85.373 1.00 93.19 204 LYS A CA 1
ATOM 1716 C C . LYS A 1 204 ? -72.550 -17.327 85.908 1.00 93.19 204 LYS A C 1
ATOM 1718 O O . LYS A 1 204 ? -72.736 -17.516 87.104 1.00 93.19 204 LYS A O 1
ATOM 1723 N N . LYS A 1 205 ? -73.552 -17.216 85.029 1.00 91.88 205 LYS A N 1
ATOM 1724 C CA . LYS A 1 205 ? -74.959 -17.338 85.429 1.00 91.88 205 LYS A CA 1
ATOM 1725 C C . LYS A 1 205 ? -75.250 -18.705 86.057 1.00 91.88 205 LYS A C 1
ATOM 1727 O O . LYS A 1 205 ? -75.893 -18.763 87.096 1.00 91.88 205 LYS A O 1
ATOM 1732 N N . ASN A 1 206 ? -74.732 -19.788 85.476 1.00 89.12 206 ASN A N 1
ATOM 1733 C CA . ASN A 1 206 ? -74.877 -21.125 86.055 1.00 89.12 206 ASN A CA 1
ATOM 1734 C C . ASN A 1 206 ? -74.223 -21.222 87.448 1.00 89.12 206 ASN A C 1
ATOM 1736 O O . ASN A 1 206 ? -74.787 -21.854 88.337 1.00 89.12 206 ASN A O 1
ATOM 1740 N N . TYR A 1 207 ? -73.055 -20.601 87.656 1.00 86.81 207 TYR A N 1
ATOM 1741 C CA . TYR A 1 207 ? -72.407 -20.532 88.971 1.00 86.81 207 TYR A CA 1
ATOM 1742 C C . TYR A 1 207 ? -73.244 -19.749 89.987 1.00 86.81 207 TYR A C 1
ATOM 1744 O O . TYR A 1 207 ? -73.404 -20.214 91.115 1.00 86.81 207 TYR A O 1
ATOM 1752 N N . ASP A 1 208 ? -73.803 -18.604 89.594 1.00 90.94 208 ASP A N 1
ATOM 1753 C CA . ASP A 1 208 ? -74.682 -17.803 90.451 1.00 90.94 208 ASP A CA 1
ATOM 1754 C C . ASP A 1 208 ? -75.945 -18.599 90.849 1.00 90.94 208 ASP A C 1
ATOM 1756 O O . ASP A 1 208 ? -76.304 -18.630 92.028 1.00 90.94 208 ASP A O 1
ATOM 1760 N N . ASP A 1 209 ? -76.551 -19.335 89.908 1.00 91.19 209 ASP A N 1
ATOM 1761 C CA . ASP A 1 209 ? -77.705 -20.212 90.164 1.00 91.19 209 ASP A CA 1
ATOM 1762 C C . ASP A 1 209 ? -77.356 -21.367 91.130 1.00 91.19 209 ASP A C 1
ATOM 1764 O O . ASP A 1 209 ? -78.163 -21.739 91.987 1.00 91.19 209 ASP A O 1
ATOM 1768 N N . ILE A 1 210 ? -76.148 -21.943 91.030 1.00 87.19 210 ILE A N 1
ATOM 1769 C CA . ILE A 1 210 ? -75.660 -22.969 91.971 1.00 87.19 210 ILE A CA 1
ATOM 1770 C C . ILE A 1 210 ? -75.466 -22.370 93.368 1.00 87.19 210 ILE A C 1
ATOM 1772 O O . ILE A 1 210 ? -75.900 -22.970 94.350 1.00 87.19 210 ILE A O 1
ATOM 1776 N N . LEU A 1 211 ? -74.848 -21.190 93.473 1.00 88.12 211 LEU A N 1
ATOM 1777 C CA . LEU A 1 211 ? -74.649 -20.510 94.757 1.00 88.12 211 LEU A CA 1
ATOM 1778 C C . LEU A 1 211 ? -75.979 -20.172 95.430 1.00 88.12 211 LEU A C 1
ATOM 1780 O O . LEU A 1 211 ? -76.098 -20.303 96.648 1.00 88.12 211 LEU A O 1
ATOM 1784 N N . GLN A 1 212 ? -76.981 -19.760 94.653 1.00 91.19 212 GLN A N 1
ATOM 1785 C CA . GLN A 1 212 ? -78.318 -19.515 95.176 1.00 91.19 212 GLN A CA 1
ATOM 1786 C C . GLN A 1 212 ? -78.949 -20.803 95.723 1.00 91.19 212 GLN A C 1
ATOM 1788 O O . GLN A 1 212 ? -79.427 -20.799 96.856 1.00 91.19 212 GLN A O 1
ATOM 1793 N N . LYS A 1 213 ? -78.865 -21.920 94.987 1.00 90.25 213 LYS A N 1
ATOM 1794 C CA . LYS A 1 213 ? -79.351 -23.224 95.470 1.00 90.25 213 LYS A CA 1
ATOM 1795 C C . LYS A 1 213 ? -78.662 -23.677 96.755 1.00 90.25 213 LYS A C 1
ATOM 1797 O O . LYS A 1 213 ? -79.342 -24.163 97.648 1.00 90.25 213 LYS A O 1
ATOM 1802 N N . ILE A 1 214 ? -77.345 -23.481 96.875 1.00 85.62 214 ILE A N 1
ATOM 1803 C CA . ILE A 1 214 ? -76.601 -23.823 98.098 1.00 85.62 214 ILE A CA 1
ATOM 1804 C C . ILE A 1 214 ? -77.117 -23.010 99.287 1.00 85.62 214 ILE A C 1
ATOM 1806 O O . ILE A 1 214 ? -77.354 -23.582 100.343 1.00 85.62 214 ILE A O 1
ATOM 1810 N N . LYS A 1 215 ? -77.350 -21.702 99.123 1.00 87.00 215 LYS A N 1
ATOM 1811 C CA . LYS A 1 215 ? -77.921 -20.872 100.198 1.00 87.00 215 LYS A CA 1
ATOM 1812 C C . LYS A 1 215 ? -79.317 -21.344 100.605 1.00 87.00 215 LYS A C 1
ATOM 1814 O O . LYS A 1 215 ? -79.592 -21.463 101.792 1.00 87.00 215 LYS A O 1
ATOM 1819 N N . GLU A 1 216 ? -80.173 -21.656 99.633 1.00 88.75 216 GLU A N 1
ATOM 1820 C CA . GLU A 1 216 ? -81.518 -22.191 99.885 1.00 88.75 216 GLU A CA 1
ATOM 1821 C C . GLU A 1 216 ? -81.481 -23.575 100.568 1.00 88.75 216 GLU A C 1
ATOM 1823 O O . GLU A 1 216 ? -82.343 -23.893 101.390 1.00 88.75 216 GLU A O 1
ATOM 1828 N N . ASP A 1 217 ? -80.500 -24.420 100.234 1.00 86.31 217 ASP A N 1
ATOM 1829 C CA . ASP A 1 217 ? -80.248 -25.699 100.909 1.00 86.31 217 ASP A CA 1
ATOM 1830 C C . ASP A 1 217 ? -79.734 -25.490 102.347 1.00 86.31 217 ASP A C 1
ATOM 1832 O O . ASP A 1 217 ? -80.236 -26.138 103.267 1.00 86.31 217 ASP A O 1
ATOM 1836 N N . GLU A 1 218 ? -78.794 -24.564 102.571 1.00 84.00 218 GLU A N 1
ATOM 1837 C CA . GLU A 1 218 ? -78.274 -24.216 103.901 1.00 84.00 218 GLU A CA 1
ATOM 1838 C C . GLU A 1 218 ? -79.379 -23.662 104.811 1.00 84.00 218 GLU A C 1
ATOM 1840 O O . GLU A 1 218 ? -79.489 -24.075 105.969 1.00 84.00 218 GLU A O 1
ATOM 1845 N N . GLU A 1 219 ? -80.240 -22.778 104.297 1.00 85.56 219 GLU A N 1
ATOM 1846 C CA . GLU A 1 219 ? -81.403 -22.255 105.021 1.00 85.56 219 GLU A CA 1
ATOM 1847 C C . GLU A 1 219 ? -82.334 -23.394 105.452 1.00 85.56 219 GLU A C 1
ATOM 1849 O O . GLU A 1 219 ? -82.632 -23.521 106.646 1.00 85.56 219 GLU A O 1
ATOM 1854 N N . ARG A 1 220 ? -82.690 -24.297 104.527 1.00 84.69 220 ARG A N 1
ATOM 1855 C CA . ARG A 1 220 ? -83.488 -25.495 104.839 1.00 84.69 220 ARG A CA 1
ATOM 1856 C C . ARG A 1 220 ? -82.816 -26.391 105.879 1.00 84.69 220 ARG A C 1
ATOM 1858 O O . ARG A 1 220 ? -83.488 -26.887 106.785 1.00 84.69 220 ARG A O 1
ATOM 1865 N N . GLU A 1 221 ? -81.504 -26.592 105.796 1.00 84.44 221 GLU A N 1
ATOM 1866 C CA . GLU A 1 221 ? -80.763 -27.384 106.780 1.00 84.44 221 GLU A CA 1
ATOM 1867 C C . GLU A 1 221 ? -80.769 -26.710 108.164 1.00 84.44 221 GLU A C 1
ATOM 1869 O O . GLU A 1 221 ? -80.922 -27.384 109.188 1.00 84.44 221 GLU A O 1
ATOM 1874 N N . THR A 1 222 ? -80.661 -25.377 108.229 1.00 81.25 222 THR A N 1
ATOM 1875 C CA . THR A 1 222 ? -80.751 -24.642 109.501 1.00 81.25 222 THR A CA 1
ATOM 1876 C C . THR A 1 222 ? -82.137 -24.746 110.133 1.00 81.25 222 THR A C 1
ATOM 1878 O O . THR A 1 222 ? -82.240 -24.905 111.352 1.00 81.25 222 THR A O 1
ATOM 1881 N N . GLU A 1 223 ? -83.202 -24.711 109.331 1.00 83.44 223 GLU A N 1
ATOM 1882 C CA . GLU A 1 223 ? -84.576 -24.904 109.795 1.00 83.44 223 GLU A CA 1
ATOM 1883 C C . GLU A 1 223 ? -84.778 -26.318 110.344 1.00 83.44 223 GLU A C 1
ATOM 1885 O O . GLU A 1 223 ? -85.270 -26.483 111.464 1.00 83.44 223 GLU A O 1
ATOM 1890 N N . GLN A 1 224 ? -84.304 -27.340 109.626 1.00 81.69 224 GLN A N 1
ATOM 1891 C CA . GLN A 1 224 ? -84.337 -28.726 110.100 1.00 81.69 224 GLN A CA 1
ATOM 1892 C C . GLN A 1 224 ? -83.546 -28.908 111.404 1.00 81.69 224 GLN A C 1
ATOM 1894 O O . GLN A 1 224 ? -84.026 -29.564 112.334 1.00 81.69 224 GLN A O 1
ATOM 1899 N N . LYS A 1 225 ? -82.367 -28.280 111.524 1.00 82.19 225 LYS A N 1
ATOM 1900 C CA . LYS A 1 225 ? -81.575 -28.274 112.765 1.00 82.19 225 LYS A CA 1
ATOM 1901 C C . LYS A 1 225 ? -82.327 -27.605 113.915 1.00 82.19 225 LYS A C 1
ATOM 1903 O O . LYS A 1 225 ? -82.318 -28.155 115.013 1.00 82.19 225 LYS A O 1
ATOM 1908 N N . LYS A 1 226 ? -83.011 -26.475 113.692 1.00 82.69 226 LYS A N 1
ATOM 1909 C CA . LYS A 1 226 ? -83.837 -25.812 114.722 1.00 82.69 226 LYS A CA 1
ATOM 1910 C C . LYS A 1 226 ? -84.973 -26.714 115.202 1.00 82.69 226 LYS A C 1
ATOM 1912 O O . LYS A 1 226 ? -85.151 -26.856 116.410 1.00 82.69 226 LYS A O 1
ATOM 1917 N N . VAL A 1 227 ? -85.689 -27.361 114.281 1.00 83.88 227 VAL A N 1
ATOM 1918 C CA . VAL A 1 227 ? -86.768 -28.308 114.617 1.00 83.88 227 VAL A CA 1
ATOM 1919 C C . VAL A 1 227 ? -86.225 -29.498 115.416 1.00 83.88 227 VAL A C 1
ATOM 1921 O O . VAL A 1 227 ? -86.804 -29.880 116.429 1.00 83.88 227 VAL A O 1
ATOM 1924 N N . SER A 1 228 ? -85.083 -30.062 115.013 1.00 80.75 228 SER A N 1
ATOM 1925 C CA . SER A 1 228 ? -84.432 -31.164 115.737 1.00 80.75 228 SER A CA 1
ATOM 1926 C C . SER A 1 228 ? -83.956 -30.744 117.136 1.00 80.75 228 SER A C 1
ATOM 1928 O O . SER A 1 228 ? -84.187 -31.451 118.114 1.00 80.75 228 SER A O 1
ATOM 1930 N N . GLN A 1 229 ? -83.373 -29.547 117.269 1.00 79.62 229 GLN A N 1
ATOM 1931 C CA . GLN A 1 229 ? -82.974 -28.984 118.563 1.00 79.62 229 GLN A CA 1
ATOM 1932 C C . GLN A 1 229 ? -84.164 -28.735 119.495 1.00 79.62 229 GLN A C 1
ATOM 1934 O O . GLN A 1 229 ? -84.019 -28.903 120.703 1.00 79.62 229 GLN A O 1
ATOM 1939 N N . GLN A 1 230 ? -85.323 -28.330 118.970 1.00 81.19 230 GLN A N 1
ATOM 1940 C CA . GLN A 1 230 ? -86.543 -28.176 119.769 1.00 81.19 230 GLN A CA 1
ATOM 1941 C C . GLN A 1 230 ? -87.017 -29.525 120.316 1.00 81.19 230 GLN A C 1
ATOM 1943 O O . GLN A 1 230 ? -87.196 -29.643 121.525 1.00 81.19 230 GLN A O 1
ATOM 1948 N N . LYS A 1 231 ? -87.083 -30.562 119.470 1.00 81.00 231 LYS A N 1
ATOM 1949 C CA . LYS A 1 231 ? -87.415 -31.929 119.908 1.00 81.00 231 LYS A CA 1
ATOM 1950 C C . LYS A 1 231 ? -86.437 -32.452 120.964 1.00 81.00 231 LYS A C 1
ATOM 1952 O O . LYS A 1 231 ? -86.857 -32.958 121.997 1.00 81.00 231 LYS A O 1
ATOM 1957 N N . LEU A 1 232 ? -85.133 -32.247 120.761 1.00 80.25 232 LEU A N 1
ATOM 1958 C CA . LEU A 1 232 ? -84.114 -32.645 121.734 1.00 80.25 232 LEU A CA 1
ATOM 1959 C C . LEU A 1 232 ? -84.237 -31.873 123.058 1.00 80.25 232 LEU A C 1
ATOM 1961 O O . LEU A 1 232 ? -83.967 -32.436 124.113 1.00 80.25 232 LEU A O 1
ATOM 1965 N N . LYS A 1 233 ? -84.628 -30.590 123.036 1.00 79.88 233 LYS A N 1
ATOM 1966 C CA . LYS A 1 233 ? -84.884 -29.819 124.265 1.00 79.88 233 LYS A CA 1
ATOM 1967 C C . LYS A 1 233 ? -86.061 -30.391 125.049 1.00 79.88 233 LYS A C 1
ATOM 1969 O O . LYS A 1 233 ? -85.932 -30.546 126.259 1.00 79.88 233 LYS A O 1
ATOM 1974 N N . GLU A 1 234 ? -87.149 -30.744 124.372 1.00 78.25 234 GLU A N 1
ATOM 1975 C CA . GLU A 1 234 ? -88.311 -31.391 124.993 1.00 78.25 234 GLU A CA 1
ATOM 1976 C C . GLU A 1 234 ? -87.925 -32.748 125.613 1.00 78.25 234 GLU A C 1
ATOM 1978 O O . GLU A 1 234 ? -88.233 -33.013 126.776 1.00 78.25 234 GLU A O 1
ATOM 1983 N N . GLU A 1 235 ? -87.160 -33.575 124.892 1.00 80.06 235 GLU A N 1
ATOM 1984 C CA . GLU A 1 235 ? -86.621 -34.844 125.410 1.00 80.06 235 GLU A CA 1
ATOM 1985 C C . GLU A 1 235 ? -85.644 -34.630 126.578 1.00 80.06 235 GLU A C 1
ATOM 1987 O O . GLU A 1 235 ? -85.653 -35.378 127.558 1.00 80.06 235 GLU A O 1
ATOM 1992 N N . MET A 1 236 ? -84.810 -33.586 126.522 1.00 74.94 236 MET A N 1
ATOM 1993 C CA . MET A 1 236 ? -83.899 -33.239 127.609 1.00 74.94 236 MET A CA 1
ATOM 1994 C C . MET A 1 236 ? -84.641 -32.775 128.857 1.00 74.94 236 MET A C 1
ATOM 1996 O O . MET A 1 236 ? -84.237 -33.156 129.950 1.00 74.94 236 MET A O 1
ATOM 2000 N N . GLU A 1 237 ? -85.703 -31.979 128.749 1.00 81.00 237 GLU A N 1
ATOM 2001 C CA . GLU A 1 237 ? -86.517 -31.591 129.909 1.00 81.00 237 GLU A CA 1
ATOM 2002 C C . GLU A 1 237 ? -87.144 -32.821 130.584 1.00 81.00 237 GLU A C 1
ATOM 2004 O O . GLU A 1 237 ? -87.084 -32.967 131.812 1.00 81.00 237 GLU A O 1
ATOM 2009 N N . GLN A 1 238 ? -87.632 -33.776 129.789 1.00 76.12 238 GLN A N 1
ATOM 2010 C CA . GLN A 1 238 ? -88.096 -35.075 130.287 1.00 76.12 238 GLN A CA 1
ATOM 2011 C C . GLN A 1 238 ? -86.957 -35.882 130.942 1.00 76.12 238 GLN A C 1
ATOM 2013 O O . GLN A 1 238 ? -87.134 -36.481 132.004 1.00 76.12 238 GLN A O 1
ATOM 2018 N N . PHE A 1 239 ? -85.745 -35.852 130.382 1.00 75.12 239 PHE A N 1
ATOM 2019 C CA . PHE A 1 239 ? -84.582 -36.512 130.978 1.00 75.12 239 PHE A CA 1
ATOM 2020 C C . PHE A 1 239 ? -84.079 -35.815 132.250 1.00 75.12 239 PHE A C 1
ATOM 2022 O O . PHE A 1 239 ? -83.645 -36.486 133.183 1.00 75.12 239 PHE A O 1
ATOM 2029 N N . TYR A 1 240 ? -84.122 -34.484 132.337 1.00 74.25 240 TYR A N 1
ATOM 2030 C CA . TYR A 1 240 ? -83.656 -33.732 133.505 1.00 74.25 240 TYR A CA 1
ATOM 2031 C C . TYR A 1 240 ? -84.576 -33.914 134.704 1.00 74.25 240 TYR A C 1
ATOM 2033 O O . TYR A 1 240 ? -84.077 -34.062 135.820 1.00 74.25 240 TYR A O 1
ATOM 2041 N N . THR A 1 241 ? -85.887 -33.984 134.485 1.00 71.44 241 THR A N 1
ATOM 2042 C CA . THR A 1 241 ? -86.835 -34.361 135.542 1.00 71.44 241 THR A CA 1
ATOM 2043 C C . THR A 1 241 ? -86.548 -35.782 136.052 1.00 71.44 241 THR A C 1
ATOM 2045 O O . THR A 1 241 ? -86.446 -35.987 137.263 1.00 71.44 241 THR A O 1
ATOM 2048 N N . ALA A 1 242 ? -86.250 -36.737 135.163 1.00 75.75 242 ALA A N 1
ATOM 2049 C CA . ALA A 1 242 ? -85.847 -38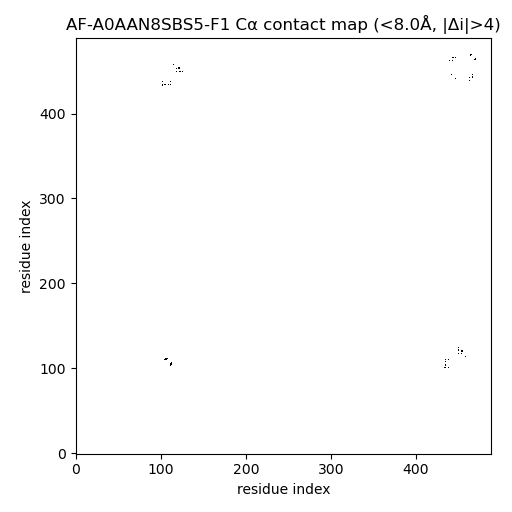.098 135.541 1.00 75.75 242 ALA A CA 1
ATOM 2050 C C . ALA A 1 242 ? -84.452 -38.178 136.207 1.00 75.75 242 ALA A C 1
ATOM 2052 O O . ALA A 1 242 ? -84.237 -38.926 137.162 1.00 75.75 242 ALA A O 1
ATOM 2053 N N . ARG A 1 243 ? -83.477 -37.384 135.753 1.00 68.50 243 ARG A N 1
ATOM 2054 C CA . ARG A 1 243 ? -82.107 -37.369 136.288 1.00 68.50 243 ARG A CA 1
ATOM 2055 C C . ARG A 1 243 ? -82.008 -36.623 137.610 1.00 68.50 243 ARG A C 1
ATOM 2057 O O . ARG A 1 243 ? -81.171 -36.993 138.428 1.00 68.50 243 ARG A O 1
ATOM 2064 N N . ALA A 1 244 ? -82.829 -35.605 137.851 1.00 72.88 244 ALA A N 1
ATOM 2065 C CA . ALA A 1 244 ? -82.942 -34.982 139.167 1.00 72.88 244 ALA A CA 1
ATOM 2066 C C . ALA A 1 244 ? -83.380 -36.020 140.213 1.00 72.88 244 ALA A C 1
ATOM 2068 O O . ALA A 1 244 ? -82.770 -36.100 141.281 1.00 72.88 244 ALA A O 1
ATOM 2069 N N . MET A 1 245 ? -84.322 -36.897 139.846 1.00 63.75 245 MET A N 1
ATOM 2070 C CA . MET A 1 245 ? -84.726 -38.042 140.668 1.00 63.75 245 MET A CA 1
ATOM 2071 C C . MET A 1 245 ? -83.564 -39.034 140.911 1.00 63.75 245 MET A C 1
ATOM 2073 O O . MET A 1 245 ? -83.467 -39.602 141.996 1.00 63.75 245 MET A O 1
ATOM 2077 N N . TRP A 1 246 ? -82.635 -39.217 139.957 1.00 71.94 246 TRP A N 1
ATOM 2078 C CA . TRP A 1 246 ? -81.489 -40.145 140.077 1.00 71.94 246 TRP A CA 1
ATOM 2079 C C . TRP A 1 246 ? -80.242 -39.559 140.767 1.00 71.94 246 TRP A C 1
ATOM 2081 O O . TRP A 1 246 ? -79.611 -40.219 141.586 1.00 71.94 246 TRP A O 1
ATOM 2091 N N . LYS A 1 247 ? -79.876 -38.298 140.507 1.00 64.62 247 LYS A N 1
ATOM 2092 C CA . LYS A 1 247 ? -78.721 -37.632 141.147 1.00 64.62 247 LYS A CA 1
ATOM 2093 C C . LYS A 1 247 ? -78.916 -37.414 142.645 1.00 64.62 247 LYS A C 1
ATOM 2095 O O . LYS A 1 247 ? -77.925 -37.346 143.370 1.00 64.62 247 LYS A O 1
ATOM 2100 N N . ALA A 1 248 ? -80.161 -37.299 143.101 1.00 62.88 248 ALA A N 1
ATOM 2101 C CA . ALA A 1 248 ? -80.477 -37.356 144.524 1.00 62.88 248 ALA A CA 1
ATOM 2102 C C . ALA A 1 248 ? -80.040 -38.697 145.154 1.00 62.88 248 ALA A C 1
ATOM 2104 O O . ALA A 1 248 ? -79.684 -38.732 146.325 1.00 62.88 248 ALA A O 1
ATOM 2105 N N . LYS A 1 249 ? -79.995 -39.775 144.358 1.00 62.56 249 LYS A N 1
ATOM 2106 C CA . LYS A 1 249 ? -79.543 -41.117 144.748 1.00 62.56 249 LYS A CA 1
ATOM 2107 C C . LYS A 1 249 ? -78.013 -41.288 144.688 1.00 62.56 249 LYS A C 1
ATOM 2109 O O . LYS A 1 249 ? -77.452 -41.889 145.591 1.00 62.56 249 LYS A O 1
ATOM 2114 N N . GLU A 1 250 ? -77.340 -40.743 143.667 1.00 64.12 250 GLU A N 1
ATOM 2115 C CA . GLU A 1 250 ? -75.904 -40.986 143.378 1.00 64.12 250 GLU A CA 1
ATOM 2116 C C . GLU A 1 250 ? -74.914 -40.179 144.243 1.00 64.12 250 GLU A C 1
ATOM 2118 O O . GLU A 1 250 ? -73.839 -40.669 144.577 1.00 64.12 250 GLU A O 1
ATOM 2123 N N . ARG A 1 251 ? -75.231 -38.933 144.641 1.00 68.06 251 ARG A N 1
ATOM 2124 C CA . ARG A 1 251 ? -74.307 -38.117 145.475 1.00 68.06 251 ARG A CA 1
ATOM 2125 C C . ARG A 1 251 ? -73.969 -38.759 146.819 1.00 68.06 251 ARG A C 1
ATOM 2127 O O . ARG A 1 251 ? -72.995 -38.369 147.449 1.00 68.06 251 ARG A O 1
ATOM 2134 N N . LEU A 1 252 ? -74.758 -39.745 147.219 1.00 52.03 252 LEU A N 1
ATOM 2135 C CA . LEU A 1 252 ? -74.503 -40.597 148.366 1.00 52.03 252 LEU A CA 1
ATOM 2136 C C . LEU A 1 252 ? -73.255 -41.505 148.205 1.00 52.03 252 LEU A C 1
ATOM 2138 O O . LEU A 1 252 ? -72.787 -42.011 149.216 1.00 52.03 252 LEU A O 1
ATOM 2142 N N . LEU A 1 253 ? -72.700 -41.703 146.993 1.00 60.19 253 LEU A N 1
ATOM 2143 C CA . LEU A 1 253 ? -71.636 -42.689 146.694 1.00 60.19 253 LEU A CA 1
ATOM 2144 C C . LEU A 1 253 ? -70.219 -42.116 146.438 1.00 60.19 253 LEU A C 1
ATOM 2146 O O . LEU A 1 253 ? -69.251 -42.651 146.962 1.00 60.19 253 LEU A O 1
ATOM 2150 N N . ILE A 1 254 ? -70.060 -41.043 145.647 1.00 57.81 254 ILE A N 1
ATOM 2151 C CA . ILE A 1 254 ? -68.756 -40.633 145.050 1.00 57.81 254 ILE A CA 1
ATOM 2152 C C . ILE A 1 254 ? -67.770 -39.928 145.997 1.00 57.81 254 ILE A C 1
ATOM 2154 O O . ILE A 1 254 ? -66.592 -39.813 145.674 1.00 57.81 254 ILE A O 1
ATOM 2158 N N . GLN A 1 255 ? -68.168 -39.484 147.186 1.00 60.06 255 GLN A N 1
ATOM 2159 C CA . GLN A 1 255 ? -67.250 -38.820 148.133 1.00 60.06 255 GLN A CA 1
ATOM 2160 C C . GLN A 1 255 ? -66.118 -39.731 148.682 1.00 60.06 255 GLN A C 1
ATOM 2162 O O . GLN A 1 255 ? -65.509 -39.405 149.693 1.00 60.06 255 GLN A O 1
ATOM 2167 N N . GLN A 1 256 ? -65.822 -40.862 148.036 1.00 45.62 256 GLN A N 1
ATOM 2168 C CA . GLN A 1 256 ? -65.009 -41.950 148.566 1.00 45.62 256 GLN A CA 1
ATOM 2169 C C . GLN A 1 256 ? -63.628 -42.201 147.869 1.00 45.62 256 GLN A C 1
ATOM 2171 O O . GLN A 1 256 ? -62.868 -42.951 148.469 1.00 45.62 256 GLN A O 1
ATOM 2176 N N . GLU A 1 257 ? -63.214 -41.617 146.709 1.00 42.66 257 GLU A N 1
ATOM 2177 C CA . GLU A 1 257 ? -62.050 -42.169 145.914 1.00 42.66 257 GLU A CA 1
ATOM 2178 C C . GLU A 1 257 ? -60.799 -41.317 145.453 1.00 42.66 257 GLU A C 1
ATOM 2180 O O . GLU A 1 257 ? -59.752 -41.915 145.205 1.00 42.66 257 GLU A O 1
ATOM 2185 N N . ASP A 1 258 ? -60.782 -39.983 145.313 1.00 51.41 258 ASP A N 1
ATOM 2186 C CA . ASP A 1 258 ? -59.999 -39.272 144.246 1.00 51.41 258 ASP A CA 1
ATOM 2187 C C . ASP A 1 258 ? -58.494 -38.836 144.426 1.00 51.41 258 ASP A C 1
ATOM 2189 O O . ASP A 1 258 ? -58.027 -37.914 143.760 1.00 51.41 25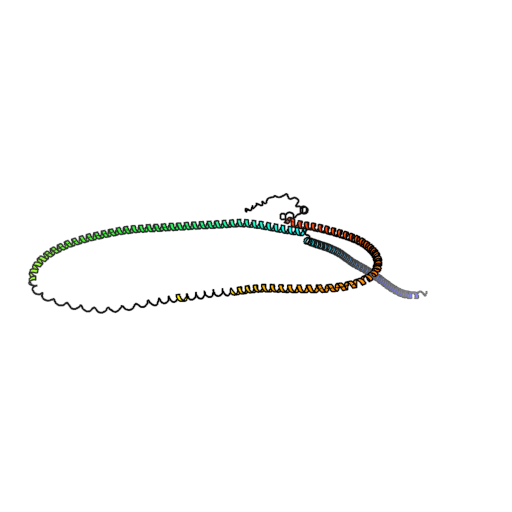8 ASP A O 1
ATOM 2193 N N . GLU A 1 259 ? -57.641 -39.435 145.263 1.00 48.66 259 GLU A N 1
ATOM 2194 C CA . GLU A 1 259 ? -56.385 -38.762 145.720 1.00 48.66 259 GLU A CA 1
ATOM 2195 C C . GLU A 1 259 ? -54.991 -39.215 145.134 1.00 48.66 259 GLU A C 1
ATOM 2197 O O . GLU A 1 259 ? -53.966 -38.932 145.751 1.00 48.66 259 GLU A O 1
ATOM 2202 N N . LYS A 1 260 ? -54.836 -39.874 143.953 1.00 32.97 260 LYS A N 1
ATOM 2203 C CA . LYS A 1 260 ? -53.616 -40.719 143.650 1.00 32.97 260 LYS A CA 1
ATOM 2204 C C . LYS A 1 260 ? -52.552 -40.421 142.524 1.00 32.97 260 LYS A C 1
ATOM 2206 O O . LYS A 1 260 ? -51.515 -41.071 142.571 1.00 32.97 260 LYS A O 1
ATOM 2211 N N . ILE A 1 261 ? -52.669 -39.533 141.512 1.00 41.56 261 ILE A N 1
ATOM 2212 C CA . ILE A 1 261 ? -51.985 -39.753 140.174 1.00 41.56 261 ILE A CA 1
ATOM 2213 C C . ILE A 1 261 ? -50.701 -38.940 139.719 1.00 41.56 261 ILE A C 1
ATOM 2215 O O . ILE A 1 261 ? -50.089 -39.265 138.708 1.00 41.56 261 ILE A O 1
ATOM 2219 N N . LYS A 1 262 ? -50.177 -37.901 140.379 1.00 43.66 262 LYS A N 1
ATOM 2220 C CA . LYS A 1 262 ? -49.429 -36.780 139.708 1.00 43.66 262 LYS A CA 1
ATOM 2221 C C . LYS A 1 262 ? -47.921 -36.829 139.232 1.00 43.66 262 LYS A C 1
ATOM 2223 O O . LYS A 1 262 ? -47.419 -35.755 138.922 1.00 43.66 262 LYS A O 1
ATOM 2228 N N . GLN A 1 263 ? -47.136 -37.917 139.110 1.00 28.48 263 GLN A N 1
ATOM 2229 C CA . GLN A 1 263 ? -45.643 -37.804 139.291 1.00 28.48 263 GLN A CA 1
ATOM 2230 C C . GLN A 1 263 ? -44.565 -38.084 138.160 1.00 28.48 263 GLN A C 1
ATOM 2232 O O . GLN A 1 263 ? -43.389 -37.981 138.484 1.00 28.48 263 GLN A O 1
ATOM 2237 N N . ILE A 1 264 ? -44.803 -38.369 136.858 1.00 33.22 264 ILE A N 1
ATOM 2238 C CA . ILE A 1 264 ? -43.807 -39.131 136.004 1.00 33.22 264 ILE A CA 1
ATOM 2239 C C . ILE A 1 264 ? -42.897 -38.421 134.913 1.00 33.22 264 ILE A C 1
ATOM 2241 O O . ILE A 1 264 ? -41.973 -39.047 134.407 1.00 33.22 264 ILE A O 1
ATOM 2245 N N . ASN A 1 265 ? -43.016 -37.146 134.503 1.00 44.38 265 ASN A N 1
ATOM 2246 C CA . ASN A 1 265 ? -42.731 -36.751 133.081 1.00 44.38 265 ASN A CA 1
ATOM 2247 C C . ASN A 1 265 ? -41.380 -36.116 132.533 1.00 44.38 265 ASN A C 1
ATOM 2249 O O . ASN A 1 265 ? -41.396 -35.723 131.370 1.00 44.38 265 ASN A O 1
ATOM 2253 N N . ASN A 1 266 ? -40.202 -35.992 133.185 1.00 36.44 266 ASN A N 1
ATOM 2254 C CA . ASN A 1 266 ? -39.196 -34.933 132.801 1.00 36.44 266 ASN A CA 1
ATOM 2255 C C . ASN A 1 266 ? -37.827 -35.203 132.037 1.00 36.44 266 ASN A C 1
ATOM 2257 O O . ASN A 1 266 ? -37.128 -34.228 131.783 1.00 36.44 266 ASN A O 1
ATOM 2261 N N . GLU A 1 267 ? -37.385 -36.389 131.569 1.00 36.47 267 GLU A N 1
ATOM 2262 C CA . GLU A 1 267 ? -35.918 -36.663 131.311 1.00 36.47 267 GLU A CA 1
ATOM 2263 C C . GLU A 1 267 ? -35.281 -36.512 129.870 1.00 36.47 267 GLU A C 1
ATOM 2265 O O . GLU A 1 267 ? -34.065 -36.562 129.717 1.00 36.47 267 GLU A O 1
ATOM 2270 N N . LYS A 1 268 ? -35.993 -36.320 128.744 1.00 41.44 268 LYS A N 1
ATOM 2271 C CA . LYS A 1 268 ? -35.479 -36.710 127.383 1.00 41.44 268 LYS A CA 1
ATOM 2272 C C . LYS A 1 268 ? -34.625 -35.742 126.497 1.00 41.44 268 LYS A C 1
ATOM 2274 O O . LYS A 1 268 ? -34.354 -36.088 125.348 1.00 41.44 268 LYS A O 1
ATOM 2279 N N . LYS A 1 269 ? -34.187 -34.542 126.904 1.00 39.78 269 LYS A N 1
ATOM 2280 C CA . LYS A 1 269 ? -33.905 -33.432 125.933 1.00 39.78 269 LYS A CA 1
ATOM 2281 C C . LYS A 1 269 ? -32.448 -33.146 125.438 1.00 39.78 269 LYS A C 1
ATOM 2283 O O . LYS A 1 269 ? -32.277 -32.158 124.737 1.00 39.78 269 LYS A O 1
ATOM 2288 N N . ARG A 1 270 ? -31.381 -33.920 125.722 1.00 40.91 270 ARG A N 1
ATOM 2289 C CA . ARG A 1 270 ? -29.984 -33.366 125.740 1.00 40.91 270 ARG A CA 1
ATOM 2290 C C . ARG A 1 270 ? -28.907 -33.803 124.689 1.00 40.91 270 ARG A C 1
ATOM 2292 O O . ARG A 1 270 ? -27.751 -33.467 124.892 1.00 40.91 270 ARG A O 1
ATOM 2299 N N . GLN A 1 271 ? -29.185 -34.511 123.581 1.00 39.34 271 GLN A N 1
ATOM 2300 C CA . GLN A 1 271 ? -28.126 -35.233 122.803 1.00 39.34 271 GLN A CA 1
ATOM 2301 C C . GLN A 1 271 ? -27.699 -34.734 121.381 1.00 39.34 271 GLN A C 1
ATOM 2303 O O . GLN A 1 271 ? -26.956 -35.448 120.718 1.00 39.34 271 GLN A O 1
ATOM 2308 N N . ARG A 1 272 ? -28.108 -33.571 120.841 1.00 40.03 272 ARG A N 1
ATOM 2309 C CA . ARG A 1 272 ? -28.060 -33.327 119.363 1.00 40.03 272 ARG A CA 1
ATOM 2310 C C . ARG A 1 272 ? -27.002 -32.366 118.735 1.00 40.03 272 ARG A C 1
ATOM 2312 O O . ARG A 1 272 ? -27.126 -32.101 117.547 1.00 40.03 272 ARG A O 1
ATOM 2319 N N . GLU A 1 273 ? -25.951 -31.872 119.401 1.00 39.84 273 GLU A N 1
ATOM 2320 C CA . GLU A 1 273 ? -25.215 -30.653 118.933 1.00 39.84 273 GLU A CA 1
ATOM 2321 C C . GLU A 1 273 ? -23.806 -30.756 118.235 1.00 39.84 273 GLU A C 1
ATOM 2323 O O . GLU A 1 273 ? -23.200 -29.714 118.028 1.00 39.84 273 GLU A O 1
ATOM 2328 N N . VAL A 1 274 ? -23.230 -31.899 117.795 1.00 47.44 274 VAL A N 1
ATOM 2329 C CA . VAL A 1 274 ? -21.746 -31.981 117.509 1.00 47.44 274 VAL A CA 1
ATOM 2330 C C . VAL A 1 274 ? -21.209 -32.049 116.032 1.00 47.44 274 VAL A C 1
ATOM 2332 O O . VAL A 1 274 ? -20.007 -31.913 115.843 1.00 47.44 274 VAL A O 1
ATOM 2335 N N . ALA A 1 275 ? -21.971 -32.184 114.932 1.00 42.25 275 ALA A N 1
ATOM 2336 C CA . ALA A 1 275 ? -21.405 -32.716 113.651 1.00 42.25 275 ALA A CA 1
ATOM 2337 C C . ALA A 1 275 ? -21.056 -31.775 112.438 1.00 42.25 275 ALA A C 1
ATOM 2339 O O . ALA A 1 275 ? -20.868 -32.291 111.340 1.00 42.25 275 ALA A O 1
ATOM 2340 N N . GLY A 1 276 ? -20.956 -30.438 112.539 1.00 39.12 276 GLY A N 1
ATOM 2341 C CA . GLY A 1 276 ? -21.114 -29.545 111.353 1.00 39.12 276 GLY A CA 1
ATOM 2342 C C . GLY A 1 276 ? -19.944 -28.738 110.726 1.00 39.12 276 GLY A C 1
ATOM 2343 O O . GLY A 1 276 ? -20.254 -27.835 109.958 1.00 39.12 276 GLY A O 1
ATOM 2344 N N . ALA A 1 277 ? -18.646 -28.946 111.006 1.00 45.41 277 ALA A N 1
ATOM 2345 C CA . ALA A 1 277 ? -17.639 -27.866 110.814 1.00 45.41 277 ALA A CA 1
ATOM 2346 C C . ALA A 1 277 ? -16.391 -28.074 109.884 1.00 45.41 277 ALA A C 1
ATOM 2348 O O . ALA A 1 277 ? -15.354 -27.497 110.198 1.00 45.41 277 ALA A O 1
ATOM 2349 N N . GLN A 1 278 ? -16.397 -28.815 108.751 1.00 43.59 278 GLN A N 1
ATOM 2350 C CA . GLN A 1 278 ? -15.133 -29.099 107.991 1.00 43.59 278 GLN A CA 1
ATOM 2351 C C . GLN A 1 278 ? -15.055 -28.896 106.447 1.00 43.59 278 GLN A C 1
ATOM 2353 O O . GLN A 1 278 ? -14.045 -29.271 105.853 1.00 43.59 278 GLN A O 1
ATOM 2358 N N . GLU A 1 279 ? -15.997 -28.243 105.755 1.00 38.06 279 GLU A N 1
ATOM 2359 C CA . GLU A 1 279 ? -16.048 -28.276 104.268 1.00 38.06 279 GLU A CA 1
ATOM 2360 C C . GLU A 1 279 ? -15.831 -26.917 103.543 1.00 38.06 279 GLU A C 1
ATOM 2362 O O . GLU A 1 279 ? -16.632 -26.521 102.701 1.00 38.06 279 GLU A O 1
ATOM 2367 N N . LEU A 1 280 ? -14.752 -26.167 103.849 1.00 49.69 280 LEU A N 1
ATOM 2368 C CA . LEU A 1 280 ? -14.580 -24.772 103.365 1.00 49.69 280 LEU A CA 1
ATOM 2369 C C . LEU A 1 280 ? -13.173 -24.359 102.839 1.00 49.69 280 LEU A C 1
ATOM 2371 O O . LEU A 1 280 ? -12.819 -23.190 102.932 1.00 49.69 280 LEU A O 1
ATOM 2375 N N . ALA A 1 281 ? -12.352 -25.255 102.255 1.00 44.59 281 ALA A N 1
ATOM 2376 C CA . ALA A 1 281 ? -10.919 -24.948 102.001 1.00 44.59 281 ALA A CA 1
ATOM 2377 C C . ALA A 1 281 ? -10.265 -25.312 100.631 1.00 44.59 281 ALA A C 1
ATOM 2379 O O . ALA A 1 281 ? -9.052 -25.500 100.605 1.00 44.59 281 ALA A O 1
ATOM 2380 N N . LYS A 1 282 ? -10.957 -25.432 99.475 1.00 46.03 282 LYS A N 1
ATOM 2381 C CA . LYS A 1 282 ? -10.296 -25.964 98.237 1.00 46.03 282 LYS A CA 1
ATOM 2382 C C . LYS A 1 282 ? -10.529 -25.290 96.863 1.00 46.03 282 LYS A C 1
ATOM 2384 O O . LYS A 1 282 ? -10.385 -25.973 95.852 1.00 46.03 282 LYS A O 1
ATOM 2389 N N . LYS A 1 283 ? -10.826 -23.987 96.734 1.00 43.97 283 LYS A N 1
ATOM 2390 C CA . LYS A 1 283 ? -11.013 -23.370 95.388 1.00 43.97 283 LYS A CA 1
ATOM 2391 C C . LYS A 1 283 ? -10.450 -21.941 95.206 1.00 43.97 283 LYS A C 1
ATOM 2393 O O . LYS A 1 283 ? -11.223 -21.025 94.965 1.00 43.97 283 LYS A O 1
ATOM 2398 N N . SER A 1 284 ? -9.121 -21.745 95.258 1.00 47.19 284 SER A N 1
ATOM 2399 C CA . SER A 1 284 ? -8.476 -20.447 94.920 1.00 47.19 284 SER A CA 1
ATOM 2400 C C . SER A 1 284 ? -7.062 -20.540 94.285 1.00 47.19 284 SER A C 1
ATOM 2402 O O . SER A 1 284 ? -6.125 -19.923 94.785 1.00 47.19 284 SER A O 1
ATOM 2404 N N . ALA A 1 285 ? -6.852 -21.322 93.212 1.00 47.78 285 ALA A N 1
ATOM 2405 C CA . ALA A 1 285 ? -5.496 -21.489 92.637 1.00 47.78 285 ALA A CA 1
ATOM 2406 C C . ALA A 1 285 ? -5.388 -21.645 91.099 1.00 47.78 285 ALA A C 1
ATOM 2408 O O . ALA A 1 285 ? -4.389 -22.170 90.623 1.00 47.78 285 ALA A O 1
ATOM 2409 N N . SER A 1 286 ? -6.367 -21.213 90.292 1.00 45.66 286 SER A N 1
ATOM 2410 C CA . SER A 1 286 ? -6.348 -21.470 88.831 1.00 45.66 286 SER A CA 1
ATOM 2411 C C . SER A 1 286 ? -6.414 -20.221 87.934 1.00 45.66 286 SER A C 1
ATOM 2413 O O . SER A 1 286 ? -6.734 -20.350 86.754 1.00 45.66 286 SER A O 1
ATOM 2415 N N . GLU A 1 287 ? -6.090 -19.030 88.452 1.00 50.22 287 GLU A N 1
ATOM 2416 C CA . GLU A 1 287 ? -6.194 -17.755 87.707 1.00 50.22 287 GLU A CA 1
ATOM 2417 C C . GLU A 1 287 ? -4.851 -17.125 87.252 1.00 50.22 287 GLU A C 1
ATOM 2419 O O . GLU A 1 287 ? -4.869 -16.143 86.518 1.00 50.22 287 GLU A O 1
ATOM 2424 N N . GLU A 1 288 ? -3.669 -17.681 87.561 1.00 55.53 288 GLU A N 1
ATOM 2425 C CA . GLU A 1 288 ? -2.385 -16.971 87.319 1.00 55.53 288 GLU A CA 1
ATOM 2426 C C . GLU A 1 288 ? -1.553 -17.394 86.082 1.00 55.53 288 GLU A C 1
ATOM 2428 O O . GLU A 1 288 ? -0.574 -16.726 85.745 1.00 55.53 288 GLU A O 1
ATOM 2433 N N . ILE A 1 289 ? -1.917 -18.450 85.344 1.00 56.88 289 ILE A N 1
ATOM 2434 C CA . ILE A 1 289 ? -1.081 -18.967 84.230 1.00 56.88 289 ILE A CA 1
ATOM 2435 C C . ILE A 1 289 ? -1.431 -18.329 82.866 1.00 56.88 289 ILE A C 1
ATOM 2437 O O . ILE A 1 289 ? -0.600 -18.302 81.959 1.00 56.88 289 ILE A O 1
ATOM 2441 N N . SER A 1 290 ? -2.610 -17.715 82.723 1.00 50.38 290 SER A N 1
ATOM 2442 C CA . SER A 1 290 ? -3.091 -17.194 81.431 1.00 50.38 290 SER A CA 1
ATOM 2443 C C . SER A 1 290 ? -2.461 -15.858 80.990 1.00 50.38 290 SER A C 1
ATOM 2445 O O . SER A 1 290 ? -2.529 -15.523 79.811 1.00 50.38 290 SER A O 1
ATOM 2447 N N . ASN A 1 291 ? -1.821 -15.096 81.886 1.00 55.22 291 ASN A N 1
ATOM 2448 C CA . ASN A 1 291 ? -1.400 -13.711 81.599 1.00 55.22 291 ASN A CA 1
ATOM 2449 C C . ASN A 1 291 ? 0.085 -13.531 81.218 1.00 55.22 291 ASN A C 1
ATOM 2451 O O . ASN A 1 291 ? 0.496 -12.418 80.897 1.00 55.22 291 ASN A O 1
ATOM 2455 N N . LYS A 1 292 ? 0.903 -14.594 81.198 1.00 58.62 292 LYS A N 1
ATOM 2456 C CA . LYS A 1 292 ? 2.346 -14.502 80.870 1.00 58.62 292 LYS A CA 1
ATOM 2457 C C . LYS A 1 292 ? 2.697 -14.801 79.403 1.00 58.62 292 LYS A C 1
ATOM 2459 O O . LYS A 1 292 ? 3.826 -14.561 78.999 1.00 58.62 292 LYS A O 1
ATOM 2464 N N . LEU A 1 293 ? 1.744 -15.269 78.591 1.00 54.53 293 LEU A N 1
ATOM 2465 C CA . LEU A 1 293 ? 1.990 -15.682 77.198 1.00 54.53 293 LEU A CA 1
ATOM 2466 C C . LEU A 1 293 ? 1.829 -14.542 76.166 1.00 54.53 293 LEU A C 1
ATOM 2468 O O . LEU A 1 293 ? 2.270 -14.668 75.028 1.00 54.53 293 LEU A O 1
ATOM 2472 N N . LEU A 1 294 ? 1.223 -13.413 76.552 1.00 53.97 294 LEU A N 1
ATOM 2473 C CA . LEU A 1 294 ? 0.884 -12.315 75.633 1.00 53.97 294 LEU A CA 1
ATOM 2474 C C . LEU A 1 294 ? 1.985 -11.240 75.516 1.00 53.97 294 LEU A C 1
ATOM 2476 O O . LEU A 1 294 ? 2.016 -10.479 74.552 1.00 53.97 294 LEU A O 1
ATOM 2480 N N . THR A 1 295 ? 2.926 -11.186 76.460 1.00 59.34 295 THR A N 1
ATOM 2481 C CA . THR A 1 295 ? 3.975 -10.153 76.518 1.00 59.34 295 THR A CA 1
ATOM 2482 C C . THR A 1 295 ? 5.237 -10.498 75.717 1.00 59.34 295 THR A C 1
ATOM 2484 O O . THR A 1 295 ? 5.941 -9.588 75.284 1.00 59.34 295 THR A O 1
ATOM 2487 N N . GLU A 1 296 ? 5.509 -11.775 75.425 1.00 58.56 296 GLU A N 1
ATOM 2488 C CA . GLU A 1 296 ? 6.698 -12.188 74.653 1.00 58.56 296 GLU A CA 1
ATOM 2489 C C . GLU A 1 296 ? 6.553 -12.022 73.126 1.00 58.56 296 GLU A C 1
ATOM 2491 O O . GLU A 1 296 ? 7.553 -11.923 72.411 1.00 58.56 296 GLU A O 1
ATOM 2496 N N . PHE A 1 297 ? 5.323 -11.945 72.606 1.00 53.94 297 PHE A N 1
ATOM 2497 C CA . PHE A 1 297 ? 5.056 -11.865 71.163 1.00 53.94 297 PHE A CA 1
ATOM 2498 C C . PHE A 1 297 ? 5.358 -10.474 70.569 1.00 53.94 297 PHE A C 1
ATOM 2500 O O . PHE A 1 297 ? 5.862 -10.365 69.453 1.00 53.94 297 PHE A O 1
ATOM 2507 N N . LEU A 1 298 ? 5.145 -9.398 71.333 1.00 57.19 298 LEU A N 1
ATOM 2508 C CA . LEU A 1 298 ? 5.286 -8.015 70.849 1.00 57.19 298 LEU A CA 1
ATOM 2509 C C . LEU A 1 298 ? 6.735 -7.490 70.824 1.00 57.19 298 LEU A C 1
ATOM 2511 O O . LEU A 1 298 ? 7.012 -6.486 70.168 1.00 57.19 298 LEU A O 1
ATOM 2515 N N . LEU A 1 299 ? 7.682 -8.170 71.481 1.00 59.81 299 LEU A N 1
ATOM 2516 C CA . LEU A 1 299 ? 9.088 -7.743 71.533 1.00 59.81 299 LEU A CA 1
ATOM 2517 C C . LEU A 1 299 ? 9.907 -8.200 70.305 1.00 59.81 299 LEU A C 1
ATOM 2519 O O . LEU A 1 299 ? 10.881 -7.550 69.933 1.00 59.81 299 LEU A O 1
ATOM 2523 N N . LYS A 1 300 ? 9.503 -9.297 69.642 1.00 57.25 300 LYS A N 1
ATOM 2524 C CA . LYS A 1 300 ? 10.233 -9.899 68.505 1.00 57.25 300 LYS A CA 1
ATOM 2525 C C . LYS A 1 300 ? 9.937 -9.254 67.143 1.00 57.25 300 LYS A C 1
ATOM 2527 O O . LYS A 1 300 ? 10.703 -9.466 66.206 1.00 57.25 300 LYS A O 1
ATOM 2532 N N . GLN A 1 301 ? 8.881 -8.447 67.027 1.00 53.03 301 GLN A N 1
ATOM 2533 C CA . GLN A 1 301 ? 8.512 -7.773 65.774 1.00 53.03 301 GLN A CA 1
ATOM 2534 C C . GLN A 1 301 ? 9.294 -6.459 65.555 1.00 53.03 301 GLN A C 1
ATOM 2536 O O . GLN A 1 301 ? 9.623 -6.135 64.424 1.00 5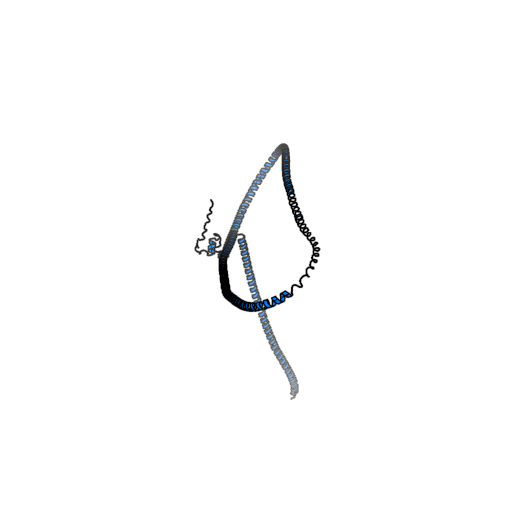3.03 301 GLN A O 1
ATOM 2541 N N . LYS A 1 302 ? 9.702 -5.758 66.627 1.00 58.16 302 LYS A N 1
ATOM 2542 C CA . LYS A 1 302 ? 10.453 -4.484 66.542 1.00 58.16 302 LYS A CA 1
ATOM 2543 C C . LYS A 1 302 ? 11.931 -4.621 66.143 1.00 58.16 302 LYS A C 1
ATOM 2545 O O . LYS A 1 302 ? 12.532 -3.648 65.717 1.00 58.16 302 LYS A O 1
ATOM 2550 N N . GLN A 1 303 ? 12.521 -5.814 66.237 1.00 55.88 303 GLN A N 1
ATOM 2551 C CA . GLN A 1 303 ? 13.946 -6.043 65.934 1.00 55.88 303 GLN A CA 1
ATOM 2552 C C . GLN A 1 303 ? 14.240 -6.354 64.450 1.00 55.88 303 GLN A C 1
ATOM 2554 O O . GLN A 1 303 ? 15.406 -6.506 64.079 1.00 55.88 303 GLN A O 1
ATOM 2559 N N . LYS A 1 304 ? 13.208 -6.484 63.601 1.00 55.81 304 LYS A N 1
ATOM 2560 C CA . LYS A 1 304 ? 13.364 -6.743 62.158 1.00 55.81 304 LYS A CA 1
ATOM 2561 C C . LYS A 1 304 ? 13.363 -5.463 61.313 1.00 55.81 304 LYS A C 1
ATOM 2563 O O . LYS A 1 304 ? 14.142 -5.390 60.370 1.00 55.81 304 LYS A O 1
ATOM 2568 N N . ASP A 1 305 ? 12.625 -4.435 61.723 1.00 56.78 305 ASP A N 1
ATOM 2569 C CA . ASP A 1 305 ? 12.441 -3.214 60.922 1.00 56.78 305 ASP A CA 1
ATOM 2570 C C . ASP A 1 305 ? 13.626 -2.222 61.018 1.00 56.78 305 ASP A C 1
ATOM 2572 O O . ASP A 1 305 ? 13.801 -1.363 60.159 1.00 56.78 305 ASP A O 1
ATOM 2576 N N . GLU A 1 306 ? 14.518 -2.377 62.006 1.00 57.44 306 GLU A N 1
ATOM 2577 C CA . GLU A 1 306 ? 15.713 -1.525 62.177 1.00 57.44 306 GLU A CA 1
ATOM 2578 C C . GLU A 1 306 ? 16.937 -1.992 61.354 1.00 57.44 306 GLU A C 1
ATOM 2580 O O . GLU A 1 306 ? 17.895 -1.238 61.184 1.00 57.44 306 GLU A O 1
ATOM 2585 N N . LYS A 1 307 ? 16.920 -3.213 60.789 1.00 59.56 307 LYS A N 1
ATOM 2586 C CA . LYS A 1 307 ? 18.046 -3.773 60.005 1.00 59.56 307 LYS A CA 1
ATOM 2587 C C . LYS A 1 307 ? 17.999 -3.445 58.509 1.00 59.56 307 LYS A C 1
ATOM 2589 O O . LYS A 1 307 ? 19.037 -3.487 57.854 1.00 59.56 307 LYS A O 1
ATOM 2594 N N . GLU A 1 308 ? 16.840 -3.072 57.972 1.00 55.78 308 GLU A N 1
ATOM 2595 C CA . GLU A 1 308 ? 16.664 -2.767 56.541 1.00 55.78 308 GLU A CA 1
ATOM 2596 C C . GLU A 1 308 ? 16.834 -1.268 56.219 1.00 55.78 308 GLU A C 1
ATOM 2598 O O . GLU A 1 308 ? 17.185 -0.911 55.095 1.00 55.78 308 GLU A O 1
ATOM 2603 N N . ALA A 1 309 ? 16.732 -0.381 57.217 1.00 57.47 309 ALA A N 1
ATOM 2604 C CA . ALA A 1 309 ? 16.918 1.067 57.055 1.00 57.47 309 ALA A CA 1
ATOM 2605 C C . ALA A 1 309 ? 18.393 1.522 56.916 1.00 57.47 309 ALA A C 1
ATOM 2607 O O . ALA A 1 309 ? 18.653 2.637 56.469 1.00 57.47 309 ALA A O 1
ATOM 2608 N N . ILE A 1 310 ? 19.369 0.671 57.265 1.00 57.66 310 ILE A N 1
ATOM 2609 C CA . ILE A 1 310 ? 20.812 1.006 57.281 1.00 57.66 310 ILE A CA 1
ATOM 2610 C C . ILE A 1 310 ? 21.530 0.591 55.975 1.00 57.66 310 ILE A C 1
ATOM 2612 O O . ILE A 1 310 ? 22.592 1.116 55.648 1.00 57.66 310 ILE A O 1
ATOM 2616 N N . ILE A 1 311 ? 20.934 -0.296 55.170 1.00 58.22 311 ILE A N 1
ATOM 2617 C CA . ILE A 1 311 ? 21.533 -0.817 53.923 1.00 58.22 311 ILE A CA 1
ATOM 2618 C C . ILE A 1 311 ? 21.247 0.101 52.713 1.00 58.22 311 ILE A C 1
ATOM 2620 O O . ILE A 1 311 ? 22.026 0.139 51.762 1.00 58.22 311 ILE A O 1
ATOM 2624 N N . ALA A 1 312 ? 20.186 0.913 52.762 1.00 56.66 312 ALA A N 1
ATOM 2625 C CA . ALA A 1 312 ? 19.783 1.797 51.661 1.00 56.66 312 ALA A CA 1
ATOM 2626 C C . ALA A 1 312 ? 20.553 3.138 51.598 1.00 56.66 312 ALA A C 1
ATOM 2628 O O . ALA A 1 312 ? 20.567 3.797 50.559 1.00 56.66 312 ALA A O 1
ATOM 2629 N N . THR A 1 313 ? 21.212 3.555 52.682 1.00 57.91 313 THR A N 1
ATOM 2630 C CA . THR A 1 313 ? 21.908 4.853 52.789 1.00 57.91 313 THR A CA 1
ATOM 2631 C C . THR A 1 313 ? 23.399 4.797 52.440 1.00 57.91 313 THR A C 1
ATOM 2633 O O . THR A 1 313 ? 23.966 5.828 52.087 1.00 57.91 313 THR A O 1
ATOM 2636 N N . LEU A 1 314 ? 24.029 3.615 52.445 1.00 56.59 314 LEU A N 1
ATOM 2637 C CA . LEU A 1 314 ? 25.463 3.446 52.155 1.00 56.59 314 LEU A CA 1
ATOM 2638 C C . LEU A 1 314 ? 25.800 3.266 50.658 1.00 56.59 314 LEU A C 1
ATOM 2640 O O . LEU A 1 314 ? 26.888 3.647 50.246 1.00 56.59 314 LEU A O 1
ATOM 2644 N N . MET A 1 315 ? 24.875 2.799 49.807 1.00 56.19 315 MET A N 1
ATOM 2645 C CA . MET A 1 315 ? 25.130 2.634 48.357 1.00 56.19 315 MET A CA 1
ATOM 2646 C C . MET A 1 315 ? 25.056 3.940 47.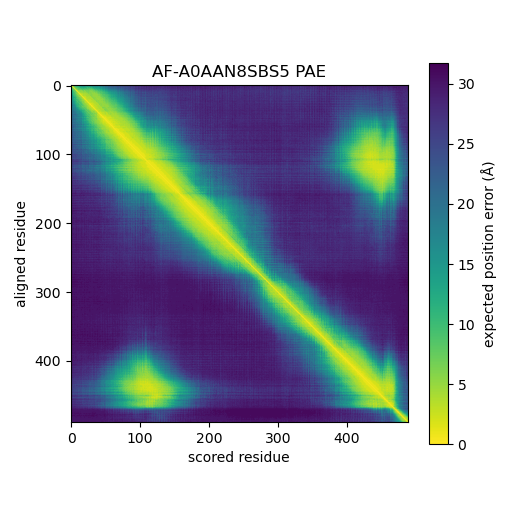545 1.00 56.19 315 MET A C 1
ATOM 2648 O O . MET A 1 315 ? 25.492 3.983 46.397 1.00 56.19 315 MET A O 1
ATOM 2652 N N . ARG A 1 316 ? 24.494 5.016 48.114 1.00 55.47 316 ARG A N 1
ATOM 2653 C CA . ARG A 1 316 ? 24.262 6.279 47.391 1.00 55.47 316 ARG A CA 1
ATOM 2654 C C . ARG A 1 316 ? 25.479 7.211 47.377 1.00 55.47 316 ARG A C 1
ATOM 2656 O O . ARG A 1 316 ? 25.584 8.027 46.472 1.00 55.47 316 ARG A O 1
ATOM 2663 N N . TYR A 1 317 ? 26.400 7.058 48.330 1.00 56.38 317 TYR A N 1
ATOM 2664 C CA . TYR A 1 317 ? 27.593 7.907 48.451 1.00 56.38 317 TYR A CA 1
ATOM 2665 C C . TYR A 1 317 ? 28.814 7.387 47.661 1.00 56.38 317 TYR A C 1
ATOM 2667 O O . TYR A 1 317 ? 29.652 8.185 47.260 1.00 56.38 317 TYR A O 1
ATOM 2675 N N . GLU A 1 318 ? 28.889 6.092 47.323 1.00 55.25 318 GLU A N 1
ATOM 2676 C CA . GLU A 1 318 ? 29.988 5.523 46.507 1.00 55.25 318 GLU A CA 1
ATOM 2677 C C . GLU A 1 318 ? 29.874 5.799 44.991 1.00 55.25 318 GLU A C 1
ATOM 2679 O O . GLU A 1 318 ? 30.840 5.615 44.245 1.00 55.25 318 GLU A O 1
ATOM 2684 N N . ILE A 1 319 ? 28.706 6.240 44.509 1.00 55.75 319 ILE A N 1
ATOM 2685 C CA . ILE A 1 319 ? 28.463 6.546 43.086 1.00 55.75 319 ILE A CA 1
ATOM 2686 C C . ILE A 1 319 ? 28.878 7.991 42.752 1.00 55.75 319 ILE A C 1
ATOM 2688 O O . ILE A 1 319 ? 29.418 8.242 41.677 1.00 55.75 319 ILE A O 1
ATOM 2692 N N . GLU A 1 320 ? 28.724 8.918 43.700 1.00 57.25 320 GLU A N 1
ATOM 2693 C CA . GLU A 1 320 ? 28.958 10.359 43.509 1.00 57.25 320 GLU A CA 1
ATOM 2694 C C . GLU A 1 320 ? 30.461 10.728 43.498 1.00 57.25 320 GLU A C 1
ATOM 2696 O O . GLU A 1 320 ? 30.889 11.668 42.825 1.00 57.25 320 GLU A O 1
ATOM 2701 N N . GLU A 1 321 ? 31.311 9.931 44.156 1.00 54.97 321 GLU A N 1
ATOM 2702 C CA . GLU A 1 321 ? 32.766 10.154 44.211 1.00 54.97 321 GLU A CA 1
ATOM 2703 C C . GLU A 1 321 ? 33.514 9.689 42.941 1.00 54.97 321 GLU A C 1
ATOM 2705 O O . GLU A 1 321 ? 34.571 10.229 42.602 1.00 54.97 321 GLU A O 1
ATOM 2710 N N . LYS A 1 322 ? 32.948 8.744 42.170 1.00 56.69 322 LYS A N 1
ATOM 2711 C CA . LYS A 1 322 ? 33.533 8.254 40.902 1.00 56.69 322 LYS A CA 1
ATOM 2712 C C . LYS A 1 322 ? 33.279 9.174 39.701 1.00 56.69 322 LYS A C 1
ATOM 2714 O O . LYS A 1 322 ? 34.018 9.097 38.718 1.00 56.69 322 LYS A O 1
ATOM 2719 N N . GLU A 1 323 ? 32.282 10.056 39.766 1.00 52.25 323 GLU A N 1
ATOM 2720 C CA . GLU A 1 323 ? 31.957 11.000 38.685 1.00 52.25 323 GLU A CA 1
ATOM 2721 C C . GLU A 1 323 ? 32.822 12.271 38.722 1.00 52.25 323 GLU A C 1
ATOM 2723 O O . GLU A 1 323 ? 33.272 12.744 37.675 1.00 52.25 323 GLU A O 1
ATOM 2728 N N . ASN A 1 324 ? 33.194 12.760 39.909 1.00 56.50 324 ASN A N 1
ATOM 2729 C CA . ASN A 1 324 ? 34.005 13.978 40.039 1.00 56.50 324 ASN A CA 1
ATOM 2730 C C . ASN A 1 324 ? 35.492 13.800 39.661 1.00 56.50 324 ASN A C 1
ATOM 2732 O O . ASN A 1 324 ? 36.124 14.752 39.200 1.00 56.50 324 ASN A O 1
ATOM 2736 N N . GLN A 1 325 ? 36.051 12.584 39.738 1.00 55.50 325 GLN A N 1
ATOM 2737 C CA . GLN A 1 325 ? 37.425 12.300 39.279 1.00 55.50 325 GLN A CA 1
ATOM 2738 C C . GLN A 1 325 ? 37.573 12.236 37.744 1.00 55.50 325 GLN A C 1
ATOM 2740 O O . GLN A 1 325 ? 38.684 12.371 37.224 1.00 55.50 325 GLN A O 1
ATOM 2745 N N . ARG A 1 326 ? 36.476 12.075 36.987 1.00 55.72 326 ARG A N 1
ATOM 2746 C CA . ARG A 1 326 ? 36.504 12.134 35.512 1.00 55.72 326 ARG A CA 1
ATOM 2747 C C . ARG A 1 326 ? 36.560 13.574 34.987 1.00 55.72 326 ARG A C 1
ATOM 2749 O O . ARG A 1 326 ? 37.243 13.816 33.998 1.00 55.72 326 ARG A O 1
ATOM 2756 N N . SER A 1 327 ? 35.964 14.527 35.706 1.00 54.75 327 SER A N 1
ATOM 2757 C CA . SER A 1 327 ? 35.899 15.946 35.315 1.00 54.75 327 SER A CA 1
ATOM 2758 C C . SER A 1 327 ? 37.240 16.700 35.472 1.00 54.75 327 SER A C 1
ATOM 2760 O O . SER A 1 327 ? 37.589 17.548 34.652 1.00 54.75 327 SER A O 1
ATOM 2762 N N . GLN A 1 328 ? 38.081 16.341 36.454 1.00 56.62 328 GLN A N 1
ATOM 2763 C CA . GLN A 1 328 ? 39.400 16.980 36.655 1.00 56.62 328 GLN A CA 1
ATOM 2764 C C . GLN A 1 328 ? 40.497 16.537 35.661 1.00 56.62 328 GLN A C 1
ATOM 2766 O O . GLN A 1 328 ? 41.456 17.277 35.441 1.00 56.62 328 GLN A O 1
ATOM 2771 N N . ASN A 1 329 ? 40.355 15.379 35.005 1.00 57.41 329 ASN A N 1
ATOM 2772 C CA . ASN A 1 329 ? 41.348 14.854 34.051 1.00 57.41 329 ASN A CA 1
ATOM 2773 C C . ASN A 1 329 ? 41.206 15.412 32.618 1.00 57.41 329 ASN A C 1
ATOM 2775 O O . ASN A 1 329 ? 42.115 15.248 31.799 1.00 57.41 329 ASN A O 1
ATOM 2779 N N . GLU A 1 330 ? 40.099 16.090 32.305 1.00 57.97 330 GLU A N 1
ATOM 2780 C CA . GLU A 1 330 ? 39.889 16.769 31.017 1.00 57.97 330 GLU A CA 1
ATOM 2781 C C . GLU A 1 330 ? 40.423 18.214 31.023 1.00 57.97 330 GLU A C 1
ATOM 2783 O O . GLU A 1 330 ? 40.894 18.703 29.995 1.00 57.97 330 GLU A O 1
ATOM 2788 N N . ALA A 1 331 ? 40.485 18.865 32.191 1.00 56.97 331 ALA A N 1
ATOM 2789 C CA . ALA A 1 331 ? 40.986 20.236 32.337 1.00 56.97 331 ALA A CA 1
ATOM 2790 C C . ALA A 1 331 ? 42.526 20.365 32.239 1.00 56.97 331 ALA A C 1
ATOM 2792 O O . ALA A 1 331 ? 43.038 21.414 31.847 1.00 56.97 331 ALA A O 1
ATOM 2793 N N . THR A 1 332 ? 43.292 19.305 32.526 1.00 60.97 332 THR A N 1
ATOM 2794 C CA . THR A 1 332 ? 44.772 19.322 32.500 1.00 60.97 332 THR A CA 1
ATOM 2795 C C . THR A 1 332 ? 45.371 19.115 31.102 1.00 60.97 332 THR A C 1
ATOM 2797 O O . THR A 1 332 ? 46.491 19.552 30.837 1.00 60.97 332 THR A O 1
ATOM 2800 N N . LYS A 1 333 ? 44.614 18.543 30.155 1.00 58.84 333 LYS A N 1
ATOM 2801 C CA . LYS A 1 333 ? 45.049 18.333 28.757 1.00 58.84 333 LYS A CA 1
ATOM 2802 C C . LYS A 1 333 ? 44.959 19.599 27.887 1.00 58.84 333 LYS A C 1
ATOM 2804 O O . LYS A 1 333 ? 45.629 19.680 26.862 1.00 58.84 333 LYS A O 1
ATOM 2809 N N . ALA A 1 334 ? 44.201 20.613 28.314 1.00 57.91 334 ALA A N 1
ATOM 2810 C CA . ALA A 1 334 ? 44.016 21.873 27.584 1.00 57.91 334 ALA A CA 1
ATOM 2811 C C . ALA A 1 334 ? 45.141 22.914 27.804 1.00 57.91 334 ALA A C 1
ATOM 2813 O O . ALA A 1 334 ? 45.278 23.849 27.014 1.00 57.91 334 ALA A O 1
ATOM 2814 N N . VAL A 1 335 ? 45.973 22.760 28.843 1.00 59.00 335 VAL A N 1
ATOM 2815 C CA . VAL A 1 335 ? 47.047 23.716 29.187 1.00 59.00 335 VAL A CA 1
ATOM 2816 C C . VAL A 1 335 ? 48.382 23.372 28.502 1.00 59.00 335 VAL A C 1
ATOM 2818 O O . VAL A 1 335 ? 49.080 24.278 28.052 1.00 59.00 335 VAL A O 1
ATOM 2821 N N . ALA A 1 336 ? 48.691 22.087 28.283 1.00 60.22 336 ALA A N 1
ATOM 2822 C CA . ALA A 1 336 ? 49.943 21.637 27.652 1.00 60.22 336 ALA A CA 1
ATOM 2823 C C . ALA A 1 336 ? 50.078 22.007 26.154 1.00 60.22 336 ALA A C 1
ATOM 2825 O O . ALA A 1 336 ? 51.185 22.169 25.644 1.00 60.22 336 ALA A O 1
ATOM 2826 N N . LEU A 1 337 ? 48.960 22.209 25.446 1.00 59.12 337 LEU A N 1
ATOM 2827 C CA . LEU A 1 337 ? 48.951 22.525 24.010 1.00 59.12 337 LEU A CA 1
ATOM 2828 C C . LEU A 1 337 ? 49.277 24.008 23.709 1.00 59.12 337 LEU A C 1
ATOM 2830 O O . LEU A 1 337 ? 49.679 24.346 22.597 1.00 59.12 337 LEU A O 1
ATOM 2834 N N . ARG A 1 338 ? 49.153 24.912 24.697 1.00 57.44 338 ARG A N 1
ATOM 2835 C CA . ARG A 1 338 ? 49.436 26.356 24.535 1.00 57.44 338 ARG A CA 1
ATOM 2836 C C . ARG A 1 338 ? 50.920 26.724 24.648 1.00 57.44 338 ARG A C 1
ATOM 2838 O O . ARG A 1 338 ? 51.315 27.782 24.160 1.00 57.44 338 ARG A O 1
ATOM 2845 N N . GLU A 1 339 ? 51.744 25.876 25.254 1.00 59.31 339 GLU A N 1
ATOM 2846 C CA . GLU A 1 339 ? 53.161 26.165 25.528 1.00 59.31 339 GLU A CA 1
ATOM 2847 C C . GLU A 1 339 ? 54.088 25.747 24.368 1.00 59.31 339 GLU A C 1
ATOM 2849 O O . GLU A 1 339 ? 55.093 26.407 24.098 1.00 59.31 339 GLU A O 1
ATOM 2854 N N . GLN A 1 340 ? 53.682 24.740 23.587 1.00 60.59 340 GLN A N 1
ATOM 2855 C CA . GLN A 1 340 ? 54.421 24.216 22.430 1.00 60.59 340 GLN A CA 1
ATOM 2856 C C . GLN A 1 340 ? 54.446 25.202 21.240 1.00 60.59 340 GLN A C 1
ATOM 2858 O O . GLN A 1 340 ? 55.481 25.398 20.608 1.00 60.59 340 GLN A O 1
ATOM 2863 N N . VAL A 1 341 ? 53.352 25.939 21.008 1.00 62.44 341 VAL A N 1
ATOM 2864 C CA . VAL A 1 341 ? 53.205 26.901 19.891 1.00 62.44 341 VAL A CA 1
ATOM 2865 C C . VAL A 1 341 ? 54.078 28.161 20.059 1.00 62.44 341 VAL A C 1
ATOM 2867 O O . VAL A 1 341 ? 54.472 28.793 19.078 1.00 62.44 341 VAL A O 1
ATOM 2870 N N . ARG A 1 342 ? 54.449 28.531 21.294 1.00 60.03 342 ARG A N 1
ATOM 2871 C CA . ARG A 1 342 ? 55.308 29.702 21.572 1.00 60.03 342 ARG A CA 1
ATOM 2872 C C . ARG A 1 342 ? 56.799 29.453 21.308 1.00 60.03 342 ARG A C 1
ATOM 2874 O O . ARG A 1 342 ? 57.538 30.422 21.121 1.00 60.03 342 ARG A O 1
ATOM 2881 N N . ALA A 1 343 ? 57.248 28.197 21.289 1.00 60.88 343 ALA A N 1
ATOM 2882 C CA . ALA A 1 343 ? 58.654 27.839 21.092 1.00 60.88 343 ALA A CA 1
ATOM 2883 C C . ALA A 1 343 ? 59.067 27.826 19.606 1.00 60.88 343 ALA A C 1
ATOM 2885 O O . ALA A 1 343 ? 60.171 28.265 19.272 1.00 60.88 343 ALA A O 1
ATOM 2886 N N . ASP A 1 344 ? 58.172 27.415 18.705 1.00 60.22 344 ASP A N 1
ATOM 2887 C CA . ASP A 1 344 ? 58.480 27.270 17.274 1.00 60.22 344 ASP A CA 1
ATOM 2888 C C . ASP A 1 344 ? 58.548 28.614 16.526 1.00 60.22 344 ASP A C 1
ATOM 2890 O O . ASP A 1 344 ? 59.331 28.775 15.588 1.00 60.22 344 ASP A O 1
ATOM 2894 N N . TYR A 1 345 ? 57.848 29.641 17.017 1.00 62.00 345 TYR A N 1
ATOM 2895 C CA . TYR A 1 345 ? 57.894 30.996 16.453 1.00 62.00 345 TYR A CA 1
ATOM 2896 C C . TYR A 1 345 ? 59.259 31.695 16.637 1.00 62.00 345 TYR A C 1
ATOM 2898 O O . TYR A 1 345 ? 59.664 32.504 15.802 1.00 62.00 345 TYR A O 1
ATOM 2906 N N . LYS A 1 346 ? 60.023 31.367 17.692 1.00 62.47 346 LYS A N 1
ATOM 2907 C CA . LYS A 1 346 ? 61.334 31.992 17.960 1.00 62.47 346 LYS A CA 1
ATOM 2908 C C . LYS A 1 346 ? 62.476 31.441 17.089 1.00 62.47 346 LYS A C 1
ATOM 2910 O O . LYS A 1 346 ? 63.446 32.164 16.876 1.00 62.47 346 LYS A O 1
ATOM 2915 N N . ARG A 1 347 ? 62.374 30.217 16.546 1.00 61.75 347 ARG A N 1
ATOM 2916 C CA . ARG A 1 347 ? 63.413 29.636 15.661 1.00 61.75 347 ARG A CA 1
ATOM 2917 C C . ARG A 1 347 ? 63.386 30.209 14.240 1.00 61.75 347 ARG A C 1
ATOM 2919 O O . ARG A 1 347 ? 64.444 30.414 13.656 1.00 61.75 347 ARG A O 1
ATOM 2926 N N . ALA A 1 348 ? 62.209 30.548 13.713 1.00 58.12 348 ALA A N 1
ATOM 2927 C CA . ALA A 1 348 ? 62.049 31.027 12.335 1.00 58.12 348 ALA A CA 1
ATOM 2928 C C . ALA A 1 348 ? 62.657 32.424 12.069 1.00 58.12 348 ALA A C 1
ATOM 2930 O O . ALA A 1 348 ? 62.978 32.759 10.929 1.00 58.12 348 ALA A O 1
ATOM 2931 N N . LEU A 1 349 ? 62.843 33.252 13.105 1.00 60.69 349 LEU A N 1
ATOM 2932 C CA . LEU A 1 349 ? 63.362 34.616 12.947 1.00 60.69 349 LEU A CA 1
ATOM 2933 C C . LEU A 1 349 ? 64.893 34.674 12.758 1.00 60.69 349 LEU A C 1
ATOM 2935 O O . LEU A 1 349 ? 65.391 35.604 12.127 1.00 60.69 349 LEU A O 1
ATOM 2939 N N . ALA A 1 350 ? 65.638 33.691 13.277 1.00 62.75 350 ALA A N 1
ATOM 2940 C CA . ALA A 1 350 ? 67.106 33.679 13.259 1.00 62.75 350 ALA A CA 1
ATOM 2941 C C . ALA A 1 350 ? 67.705 33.227 11.911 1.00 62.75 350 ALA A C 1
ATOM 2943 O O . ALA A 1 350 ? 68.821 33.603 11.566 1.00 62.75 350 ALA A O 1
ATOM 2944 N N . GLU A 1 351 ? 66.958 32.463 11.112 1.00 60.50 351 GLU A N 1
ATOM 2945 C CA . GLU A 1 351 ? 67.429 31.898 9.838 1.00 60.50 351 GLU A CA 1
ATOM 2946 C C . GLU A 1 351 ? 67.347 32.902 8.668 1.00 60.50 351 GLU A C 1
ATOM 2948 O O . GLU A 1 351 ? 68.082 32.810 7.683 1.00 60.50 351 GLU A O 1
ATOM 2953 N N . LYS A 1 352 ? 66.502 33.933 8.802 1.00 58.94 352 LYS A N 1
ATOM 2954 C CA . LYS A 1 352 ? 66.266 34.960 7.775 1.00 58.94 352 LYS A CA 1
ATOM 2955 C C . LYS A 1 352 ? 67.390 36.003 7.670 1.00 58.94 352 LYS A C 1
ATOM 2957 O O . LYS A 1 352 ? 67.551 36.605 6.611 1.00 58.94 352 LYS A O 1
ATOM 2962 N N . SER A 1 353 ? 68.175 36.229 8.726 1.00 58.88 353 SER A N 1
ATOM 2963 C CA . SER A 1 353 ? 69.250 37.237 8.720 1.00 58.88 353 SER A CA 1
ATOM 2964 C C . SER A 1 353 ? 70.544 36.749 8.056 1.00 58.88 353 SER A C 1
ATOM 2966 O O . SER A 1 353 ? 71.289 37.572 7.531 1.00 58.88 353 SER A O 1
ATOM 2968 N N . ARG A 1 354 ? 70.792 35.431 8.003 1.00 61.47 354 ARG A N 1
ATOM 2969 C CA . ARG A 1 354 ? 72.035 34.855 7.455 1.00 61.47 354 ARG A CA 1
ATOM 2970 C C . ARG A 1 354 ? 72.100 34.883 5.921 1.00 61.47 354 ARG A C 1
ATOM 2972 O O . ARG A 1 354 ? 73.151 35.169 5.366 1.00 61.47 354 ARG A O 1
ATOM 2979 N N . ARG A 1 355 ? 70.963 34.685 5.239 1.00 60.25 355 ARG A N 1
ATOM 2980 C CA . ARG A 1 355 ? 70.880 34.627 3.762 1.00 60.25 355 ARG A CA 1
ATOM 2981 C C . ARG A 1 355 ? 71.179 35.956 3.056 1.00 60.25 355 ARG A C 1
ATOM 2983 O O . ARG A 1 355 ? 71.670 35.961 1.939 1.00 60.25 355 ARG A O 1
ATOM 2990 N N . LYS A 1 356 ? 70.929 37.091 3.714 1.00 58.88 356 LYS A N 1
ATOM 2991 C CA . LYS A 1 356 ? 71.001 38.421 3.083 1.00 58.88 356 LYS A CA 1
ATOM 2992 C C . LYS A 1 356 ? 72.427 38.967 2.902 1.00 58.88 356 LYS A C 1
ATOM 2994 O O . LYS A 1 356 ? 72.613 39.961 2.206 1.00 58.88 356 LYS A O 1
ATOM 2999 N N . ASN A 1 357 ? 73.417 38.356 3.555 1.00 59.44 357 ASN A N 1
ATOM 3000 C CA . ASN A 1 357 ? 74.816 38.782 3.467 1.00 59.44 357 ASN A CA 1
ATOM 3001 C C . ASN A 1 357 ? 75.596 38.024 2.379 1.00 59.44 357 ASN A C 1
ATOM 3003 O O . ASN A 1 357 ? 76.512 38.598 1.804 1.00 59.44 357 ASN A O 1
ATOM 3007 N N . GLU A 1 358 ? 75.192 36.797 2.035 1.00 60.09 358 GLU A N 1
ATOM 3008 C CA . GLU A 1 358 ? 75.827 35.971 0.991 1.00 60.09 358 GLU A CA 1
ATOM 3009 C C . GLU A 1 358 ? 75.475 36.452 -0.438 1.00 60.09 358 GLU A C 1
ATOM 3011 O O . GLU A 1 358 ? 76.245 36.259 -1.374 1.00 60.09 358 GLU A O 1
ATOM 3016 N N . GLU A 1 359 ? 74.349 37.154 -0.614 1.00 58.72 359 GLU A N 1
ATOM 3017 C CA . GLU A 1 359 ? 73.883 37.649 -1.923 1.00 58.72 359 GLU A CA 1
ATOM 3018 C C . GLU A 1 359 ? 74.727 38.815 -2.480 1.00 58.72 359 GLU A C 1
ATOM 3020 O O . GLU A 1 359 ? 74.902 38.928 -3.691 1.00 58.72 359 GLU A O 1
ATOM 3025 N N . LYS A 1 360 ? 75.310 39.661 -1.620 1.00 61.91 360 LYS A N 1
ATOM 3026 C CA . LYS A 1 360 ? 76.009 40.890 -2.052 1.00 61.91 360 LYS A CA 1
ATOM 3027 C C . LYS A 1 360 ? 77.401 40.653 -2.639 1.00 61.91 360 LYS A C 1
ATOM 3029 O O . LYS A 1 360 ? 77.875 41.463 -3.430 1.00 61.91 360 LYS A O 1
ATOM 3034 N N . GLU A 1 361 ? 78.072 39.570 -2.259 1.00 63.91 361 GLU A N 1
ATOM 3035 C CA . GLU A 1 361 ? 79.430 39.275 -2.740 1.00 63.91 361 GLU A CA 1
ATOM 3036 C C . GLU A 1 361 ? 79.423 38.631 -4.136 1.00 63.91 361 GLU A C 1
ATOM 3038 O O . GLU A 1 361 ? 80.350 38.840 -4.922 1.00 63.91 361 GLU A O 1
ATOM 3043 N N . MET A 1 362 ? 78.338 37.937 -4.501 1.00 59.97 362 MET A N 1
ATOM 3044 C CA . MET A 1 362 ? 78.183 37.320 -5.823 1.00 59.97 362 MET A CA 1
ATOM 3045 C C . MET A 1 362 ? 77.870 38.334 -6.939 1.00 59.97 362 MET A C 1
ATOM 3047 O O . MET A 1 362 ? 78.251 38.118 -8.090 1.00 59.97 362 MET A O 1
ATOM 3051 N N . GLU A 1 363 ? 77.250 39.474 -6.621 1.00 61.84 363 GLU A N 1
ATOM 3052 C CA . GLU A 1 363 ? 76.887 40.503 -7.612 1.00 61.84 363 GLU A CA 1
ATOM 3053 C C . GLU A 1 363 ? 78.105 41.209 -8.237 1.00 61.84 363 GLU A C 1
ATOM 3055 O O . GLU A 1 363 ? 78.068 41.620 -9.398 1.00 61.84 363 GLU A O 1
ATOM 3060 N N . MET A 1 364 ? 79.220 41.318 -7.509 1.00 63.75 364 MET A N 1
ATOM 3061 C CA . MET A 1 364 ? 80.395 42.066 -7.976 1.00 63.75 364 MET A CA 1
ATOM 3062 C C . MET A 1 364 ? 81.248 41.272 -8.977 1.00 63.75 364 MET A C 1
ATOM 3064 O O . MET A 1 364 ? 81.768 41.833 -9.941 1.00 63.75 364 MET A O 1
ATOM 3068 N N . GLN A 1 365 ? 81.348 39.952 -8.791 1.00 66.00 365 GLN A N 1
ATOM 3069 C CA . GLN A 1 365 ? 82.069 39.054 -9.703 1.00 66.00 365 GLN A CA 1
ATOM 3070 C C . GLN A 1 365 ? 81.300 38.834 -11.018 1.00 66.00 365 GLN A C 1
ATOM 3072 O O . GLN A 1 365 ? 81.901 38.652 -12.078 1.00 66.00 365 GLN A O 1
ATOM 3077 N N . PHE A 1 366 ? 79.971 38.951 -10.971 1.00 61.44 366 PHE A N 1
ATOM 3078 C CA . PHE A 1 366 ? 79.084 38.872 -12.129 1.00 61.44 366 PHE A CA 1
ATOM 3079 C C . PHE A 1 366 ? 79.288 40.028 -13.127 1.00 61.44 366 PHE A C 1
ATOM 3081 O O . PHE A 1 366 ? 79.257 39.821 -14.340 1.00 61.44 366 PHE A O 1
ATOM 3088 N N . ALA A 1 367 ? 79.571 41.243 -12.647 1.00 64.88 367 ALA A N 1
ATOM 3089 C CA . ALA A 1 367 ? 79.694 42.429 -13.499 1.00 64.88 367 ALA A CA 1
ATOM 3090 C C . ALA A 1 367 ? 80.912 42.399 -14.450 1.00 64.88 367 ALA A C 1
ATOM 3092 O O . ALA A 1 367 ? 80.844 42.932 -15.557 1.00 64.88 367 ALA A O 1
ATOM 3093 N N . GLN A 1 368 ? 82.021 41.761 -14.059 1.00 62.03 368 GLN A N 1
ATOM 3094 C CA . GLN A 1 368 ? 83.236 41.703 -14.887 1.00 62.03 368 GLN A CA 1
ATOM 3095 C C . GLN A 1 368 ? 83.160 40.639 -15.991 1.00 62.03 368 GLN A C 1
ATOM 3097 O O . GLN A 1 368 ? 83.626 40.888 -17.103 1.00 62.03 368 GLN A O 1
ATOM 3102 N N . GLN A 1 369 ? 82.507 39.501 -15.735 1.00 62.16 369 GLN A N 1
ATOM 3103 C CA . GLN A 1 369 ? 82.233 38.497 -16.771 1.00 62.16 369 GLN A CA 1
ATOM 3104 C C . GLN A 1 369 ? 81.301 39.037 -17.866 1.00 62.16 369 GLN A C 1
ATOM 3106 O O . GLN A 1 369 ? 81.410 38.633 -19.023 1.00 62.16 369 GLN A O 1
ATOM 3111 N N . MET A 1 370 ? 80.434 40.000 -17.540 1.00 61.78 370 MET A N 1
ATOM 3112 C CA . MET A 1 370 ? 79.496 40.569 -18.509 1.00 61.78 370 MET A CA 1
ATOM 3113 C C . MET A 1 370 ? 80.155 41.393 -19.609 1.00 61.78 370 MET A C 1
ATOM 3115 O O . MET A 1 370 ? 79.641 41.429 -20.720 1.00 61.78 370 MET A O 1
ATOM 3119 N N . LYS A 1 371 ? 81.305 42.022 -19.358 1.00 64.75 371 LYS A N 1
ATOM 3120 C CA . LYS A 1 371 ? 81.920 42.898 -20.363 1.00 64.75 371 LYS A CA 1
ATOM 3121 C C . LYS A 1 371 ? 82.561 42.123 -21.519 1.00 64.75 371 LYS A C 1
ATOM 3123 O O . LYS A 1 371 ? 82.410 42.521 -22.663 1.00 64.75 371 LYS A O 1
ATOM 3128 N N . LEU A 1 372 ? 83.221 41.001 -21.230 1.00 68.44 372 LEU A N 1
ATOM 3129 C CA . LEU A 1 372 ? 83.815 40.131 -22.258 1.00 68.44 372 LEU A CA 1
ATOM 3130 C C . LEU A 1 372 ? 82.751 39.394 -23.079 1.00 68.44 372 LEU A C 1
ATOM 3132 O O . LEU A 1 372 ? 82.936 39.143 -24.266 1.00 68.44 372 LEU A O 1
ATOM 3136 N N . ARG A 1 373 ? 81.608 39.115 -22.452 1.00 66.12 373 ARG A N 1
ATOM 3137 C CA . ARG A 1 373 ? 80.442 38.533 -23.108 1.00 66.12 373 ARG A CA 1
ATOM 3138 C C . ARG A 1 373 ? 79.865 39.451 -24.197 1.00 66.12 373 ARG A C 1
ATOM 3140 O O . ARG A 1 373 ? 79.485 38.951 -25.248 1.00 66.12 373 ARG A O 1
ATOM 3147 N N . ILE A 1 374 ? 79.853 40.769 -23.980 1.00 66.44 374 ILE A N 1
ATOM 3148 C CA . ILE A 1 374 ? 79.286 41.751 -24.926 1.00 66.44 374 ILE A CA 1
ATOM 3149 C C . ILE A 1 374 ? 80.054 41.769 -26.262 1.00 66.44 374 ILE A C 1
ATOM 3151 O O . ILE A 1 374 ? 79.446 41.794 -27.330 1.00 66.44 374 ILE A O 1
ATOM 3155 N N . ASP A 1 375 ? 81.385 41.678 -26.230 1.00 68.00 375 ASP A N 1
ATOM 3156 C CA . ASP A 1 375 ? 82.205 41.767 -27.449 1.00 68.00 375 ASP A CA 1
ATOM 3157 C C . ASP A 1 375 ? 82.135 40.489 -28.316 1.00 68.00 375 ASP A C 1
ATOM 3159 O O . ASP A 1 375 ? 82.212 40.542 -29.549 1.00 68.00 375 ASP A O 1
ATOM 3163 N N . GLU A 1 376 ? 81.966 39.320 -27.690 1.00 69.25 376 GLU A N 1
ATOM 3164 C CA . GLU A 1 376 ? 81.669 38.068 -28.399 1.00 69.25 376 GLU A CA 1
ATOM 3165 C C . GLU A 1 376 ? 80.229 38.062 -28.937 1.00 69.25 376 GLU A C 1
ATOM 3167 O O . GLU A 1 376 ? 79.974 37.579 -30.048 1.00 69.25 376 GLU A O 1
ATOM 3172 N N . GLU A 1 377 ? 79.294 38.666 -28.199 1.00 60.06 377 GLU A N 1
ATOM 3173 C CA . GLU A 1 377 ? 77.908 38.842 -28.621 1.00 60.06 377 GLU A CA 1
ATOM 3174 C C . GLU A 1 377 ? 77.813 39.661 -29.921 1.00 60.06 377 GLU A C 1
ATOM 3176 O O . GLU A 1 377 ? 77.149 39.196 -30.849 1.00 60.06 377 GLU A O 1
ATOM 3181 N N . ASP A 1 378 ? 78.572 40.748 -30.082 1.00 69.44 378 ASP A N 1
ATOM 3182 C CA . ASP A 1 378 ? 78.556 41.612 -31.278 1.00 69.44 378 ASP A CA 1
ATOM 3183 C C . ASP A 1 378 ? 78.983 40.914 -32.587 1.00 69.44 378 ASP A C 1
ATOM 3185 O O . ASP A 1 378 ? 78.435 41.174 -33.666 1.00 69.44 378 ASP A O 1
ATOM 3189 N N . LYS A 1 379 ? 79.954 39.993 -32.538 1.00 69.56 379 LYS A N 1
ATOM 3190 C CA . LYS A 1 379 ? 80.334 39.200 -33.725 1.00 69.56 379 LYS A CA 1
ATOM 3191 C C . LYS A 1 379 ? 79.263 38.174 -34.068 1.00 69.56 379 LYS A C 1
ATOM 3193 O O . LYS A 1 379 ? 78.898 38.038 -35.238 1.00 69.56 379 LYS A O 1
ATOM 3198 N N . THR A 1 380 ? 78.703 37.513 -33.054 1.00 68.50 380 THR A N 1
ATOM 3199 C CA . THR A 1 380 ? 77.560 36.621 -33.274 1.00 68.50 380 THR A CA 1
ATOM 3200 C C . THR A 1 380 ? 76.328 37.385 -33.759 1.00 68.50 380 THR A C 1
ATOM 3202 O O . THR A 1 380 ? 75.539 36.820 -34.508 1.00 68.50 380 THR A O 1
ATOM 3205 N N . GLU A 1 381 ? 76.151 38.660 -33.395 1.00 72.81 381 GLU A N 1
ATOM 3206 C CA . GLU A 1 381 ? 75.022 39.492 -33.825 1.00 72.81 381 GLU A CA 1
ATOM 3207 C C . GLU A 1 381 ? 74.984 39.696 -35.341 1.00 72.81 381 GLU A C 1
ATOM 3209 O O . GLU A 1 381 ? 73.908 39.621 -35.937 1.00 72.81 381 GLU A O 1
ATOM 3214 N N . ARG A 1 382 ? 76.135 39.895 -35.993 1.00 70.56 382 ARG A N 1
ATOM 3215 C CA . ARG A 1 382 ? 76.191 40.099 -37.452 1.00 70.56 382 ARG A CA 1
ATOM 3216 C C . ARG A 1 382 ? 75.818 38.834 -38.223 1.00 70.56 382 ARG A C 1
ATOM 3218 O O . ARG A 1 382 ? 74.976 38.888 -39.119 1.00 70.56 382 ARG A O 1
ATOM 3225 N N . GLU A 1 383 ? 76.353 37.683 -37.820 1.00 72.94 383 GLU A N 1
ATOM 3226 C CA . GLU A 1 383 ? 75.975 36.387 -38.401 1.00 72.94 383 GLU A CA 1
ATOM 3227 C C . GLU A 1 383 ? 74.515 36.025 -38.084 1.00 72.94 383 GLU A C 1
ATOM 3229 O O . GLU A 1 383 ? 73.789 35.508 -38.939 1.00 72.94 383 GLU A O 1
ATOM 3234 N N . LYS A 1 384 ? 74.039 36.362 -36.876 1.00 71.50 384 LYS A N 1
ATOM 3235 C CA . LYS A 1 384 ? 72.623 36.260 -36.503 1.00 71.50 384 LYS A CA 1
ATOM 3236 C C . LYS A 1 384 ? 71.754 37.160 -37.376 1.00 71.50 384 LYS A C 1
ATOM 3238 O O . LYS A 1 384 ? 70.665 36.734 -37.728 1.00 71.50 384 LYS A O 1
ATOM 3243 N N . GLN A 1 385 ? 72.177 38.365 -37.755 1.00 74.75 385 GLN A N 1
ATOM 3244 C CA . GLN A 1 385 ? 71.383 39.248 -38.621 1.00 74.75 385 GLN A CA 1
ATOM 3245 C C . GLN A 1 385 ? 71.213 38.693 -40.041 1.00 74.75 385 GLN A C 1
ATOM 3247 O O . GLN A 1 385 ? 70.133 38.824 -40.621 1.00 74.75 385 GLN A O 1
ATOM 3252 N N . GLU A 1 386 ? 72.237 38.060 -40.612 1.00 72.56 386 GLU A N 1
ATOM 3253 C CA . GLU A 1 386 ? 72.127 37.424 -41.931 1.00 72.56 386 GLU A CA 1
ATOM 3254 C C . GLU A 1 386 ? 71.300 36.139 -41.886 1.00 72.56 386 GLU A C 1
ATOM 3256 O O . GLU A 1 386 ? 70.388 35.977 -42.704 1.00 72.56 386 GLU A O 1
ATOM 3261 N N . LYS A 1 387 ? 71.515 35.288 -40.872 1.00 74.50 387 LYS A N 1
ATOM 3262 C CA . LYS A 1 387 ? 70.641 34.134 -40.614 1.00 74.50 387 LYS A CA 1
ATOM 3263 C C . LYS A 1 387 ? 69.197 34.569 -40.371 1.00 74.50 387 LYS A C 1
ATOM 3265 O O . LYS A 1 387 ? 68.307 34.010 -40.995 1.00 74.50 387 LYS A O 1
ATOM 3270 N N . ARG A 1 388 ? 68.957 35.639 -39.603 1.00 73.62 388 ARG A N 1
ATOM 3271 C CA . ARG A 1 388 ? 67.621 36.227 -39.392 1.00 73.62 388 ARG A CA 1
ATOM 3272 C C . ARG A 1 388 ? 66.984 36.684 -40.697 1.00 73.62 388 ARG A C 1
ATOM 3274 O O . ARG A 1 388 ? 65.796 36.459 -40.878 1.00 73.62 388 ARG A O 1
ATOM 3281 N N . ARG A 1 389 ? 67.729 37.303 -41.619 1.00 78.25 389 ARG A N 1
ATOM 3282 C CA . ARG A 1 389 ? 67.183 37.719 -42.925 1.00 78.25 389 ARG A CA 1
ATOM 3283 C C . ARG A 1 389 ? 66.794 36.520 -43.794 1.00 78.25 389 ARG A C 1
ATOM 3285 O O . ARG A 1 389 ? 65.733 36.542 -44.419 1.00 78.25 389 ARG A O 1
ATOM 3292 N N . GLN A 1 390 ? 67.614 35.471 -43.815 1.00 77.69 390 GLN A N 1
ATOM 3293 C CA . GLN A 1 390 ? 67.304 34.247 -44.555 1.00 77.69 390 GLN A CA 1
ATOM 3294 C C . GLN A 1 390 ? 66.145 33.468 -43.911 1.00 77.69 390 GLN A C 1
ATOM 3296 O O . GLN A 1 390 ? 65.216 33.057 -44.605 1.00 77.69 390 GLN A O 1
ATOM 3301 N N . GLU A 1 391 ? 66.140 33.343 -42.584 1.00 78.44 391 GLU A N 1
ATOM 3302 C CA . GLU A 1 391 ? 65.037 32.776 -41.808 1.00 78.44 391 GLU A CA 1
ATOM 3303 C C . GLU A 1 391 ? 63.753 33.575 -42.007 1.00 78.44 391 GLU A C 1
ATOM 3305 O O . GLU A 1 391 ? 62.718 32.974 -42.225 1.00 78.44 391 GLU A O 1
ATOM 3310 N N . GLN A 1 392 ? 63.782 34.909 -42.030 1.00 78.06 392 GLN A N 1
ATOM 3311 C CA . GLN A 1 392 ? 62.594 35.728 -42.301 1.00 78.06 392 GLN A CA 1
ATOM 3312 C C . GLN A 1 392 ? 62.001 35.455 -43.686 1.00 78.06 392 GLN A C 1
ATOM 3314 O O . GLN A 1 392 ? 60.780 35.398 -43.819 1.00 78.06 392 GLN A O 1
ATOM 3319 N N . ARG A 1 393 ? 62.834 35.250 -44.714 1.00 79.25 393 ARG A N 1
ATOM 3320 C CA . ARG A 1 393 ? 62.365 34.889 -46.063 1.00 79.25 393 ARG A CA 1
ATOM 3321 C C . ARG A 1 393 ? 61.764 33.487 -46.101 1.00 79.25 393 ARG A C 1
ATOM 3323 O O . ARG A 1 393 ? 60.662 33.321 -46.623 1.00 79.25 393 ARG A O 1
ATOM 3330 N N . ASN A 1 394 ? 62.446 32.511 -45.506 1.00 81.12 394 ASN A N 1
ATOM 3331 C CA . ASN A 1 394 ? 61.956 31.136 -45.415 1.00 81.12 394 ASN A CA 1
ATOM 3332 C C . ASN A 1 394 ? 60.675 31.058 -44.570 1.00 81.12 394 ASN A C 1
ATOM 3334 O O . ASN A 1 394 ? 59.699 30.451 -44.995 1.00 81.12 394 ASN A O 1
ATOM 3338 N N . ASN A 1 395 ? 60.631 31.760 -43.437 1.00 80.31 395 ASN A N 1
ATOM 3339 C CA . ASN A 1 395 ? 59.463 31.893 -42.571 1.00 80.31 395 ASN A CA 1
ATOM 3340 C C . ASN A 1 395 ? 58.316 32.586 -43.300 1.00 80.31 395 ASN A C 1
ATOM 3342 O O . ASN A 1 395 ? 57.174 32.188 -43.127 1.00 80.31 395 ASN A O 1
ATOM 3346 N N . LEU A 1 396 ? 58.572 33.597 -44.135 1.00 81.38 396 LEU A N 1
ATOM 3347 C CA . LEU A 1 396 ? 57.523 34.240 -44.927 1.00 81.38 396 LEU A CA 1
ATOM 3348 C C . LEU A 1 396 ? 56.932 33.283 -45.972 1.00 81.38 396 LEU A C 1
ATOM 3350 O O . LEU A 1 396 ? 55.714 33.257 -46.134 1.00 81.38 396 LEU A O 1
ATOM 3354 N N . ALA A 1 397 ? 57.764 32.507 -46.672 1.00 81.25 397 ALA A N 1
ATOM 3355 C CA . ALA A 1 397 ? 57.304 31.502 -47.632 1.00 81.25 397 ALA A CA 1
ATOM 3356 C C . ALA A 1 397 ? 56.522 30.376 -46.933 1.00 81.25 397 ALA A C 1
ATOM 3358 O O . ALA A 1 397 ? 55.377 30.113 -47.298 1.00 81.25 397 ALA A O 1
ATOM 3359 N N . TYR A 1 398 ? 57.086 29.815 -45.860 1.00 82.62 398 TYR A N 1
ATOM 3360 C CA . TYR A 1 398 ? 56.446 28.805 -45.020 1.00 82.62 398 TYR A CA 1
ATOM 3361 C C . TYR A 1 398 ? 55.130 29.311 -44.416 1.00 82.62 398 TYR A C 1
ATOM 3363 O O . TYR A 1 398 ? 54.118 28.629 -44.506 1.00 82.62 398 TYR A O 1
ATOM 3371 N N . ASN A 1 399 ? 55.085 30.538 -43.883 1.00 82.12 399 ASN A N 1
ATOM 3372 C CA . ASN A 1 399 ? 53.856 31.139 -43.358 1.00 82.12 399 ASN A CA 1
ATOM 3373 C C . ASN A 1 399 ? 52.816 31.370 -44.457 1.00 82.12 399 ASN A C 1
ATOM 3375 O O . ASN A 1 399 ? 51.631 31.183 -44.209 1.00 82.12 399 ASN A O 1
ATOM 3379 N N . LYS A 1 400 ? 53.216 31.760 -45.675 1.00 82.12 400 LYS A N 1
ATOM 3380 C CA . LYS A 1 400 ? 52.281 31.907 -46.802 1.00 82.12 400 LYS A CA 1
ATOM 3381 C C . LYS A 1 400 ? 51.685 30.564 -47.224 1.00 82.12 400 LYS A C 1
ATOM 3383 O O . LYS A 1 400 ? 50.479 30.491 -47.452 1.00 82.12 400 LYS A O 1
ATOM 3388 N N . GLU A 1 401 ? 52.493 29.512 -47.312 1.00 82.50 401 GLU A N 1
ATOM 3389 C CA . GLU A 1 401 ? 52.010 28.157 -47.605 1.00 82.50 401 GLU A CA 1
ATOM 3390 C C . GLU A 1 401 ? 51.153 27.601 -46.466 1.00 82.50 401 GLU A C 1
ATOM 3392 O O . GLU A 1 401 ? 50.052 27.117 -46.720 1.00 82.50 401 GLU A O 1
ATOM 3397 N N . ALA A 1 402 ? 51.575 27.777 -45.213 1.00 82.31 402 ALA A N 1
ATOM 3398 C CA . ALA A 1 402 ? 50.796 27.420 -44.034 1.00 82.31 402 ALA A CA 1
ATOM 3399 C C . ALA A 1 402 ? 49.463 28.180 -43.986 1.00 82.31 402 ALA A C 1
ATOM 3401 O O . ALA A 1 402 ? 48.438 27.588 -43.672 1.00 82.31 402 ALA A O 1
ATOM 3402 N N . MET A 1 403 ? 49.426 29.463 -44.361 1.00 82.69 403 MET A N 1
ATOM 3403 C CA . MET A 1 403 ? 48.184 30.237 -44.463 1.00 82.69 403 MET A CA 1
ATOM 3404 C C . MET A 1 403 ? 47.272 29.709 -45.572 1.00 82.69 403 MET A C 1
ATOM 3406 O O . MET A 1 403 ? 46.074 29.577 -45.342 1.00 82.69 403 MET A O 1
ATOM 3410 N N . ARG A 1 404 ? 47.809 29.340 -46.743 1.00 83.81 404 ARG A N 1
ATOM 3411 C CA . ARG A 1 404 ? 47.023 28.709 -47.820 1.00 83.81 404 ARG A CA 1
ATOM 3412 C C . ARG A 1 404 ? 46.446 27.362 -47.385 1.00 83.81 404 ARG A C 1
ATOM 3414 O O . ARG A 1 404 ? 45.251 27.140 -47.558 1.00 83.81 404 ARG A O 1
ATOM 3421 N N . GLN A 1 405 ? 47.259 26.510 -46.764 1.00 82.81 405 GLN A N 1
ATOM 3422 C CA . GLN A 1 405 ? 46.810 25.229 -46.218 1.00 82.81 405 GLN A CA 1
ATOM 3423 C C . GLN A 1 405 ? 45.797 25.421 -45.087 1.00 82.81 405 GLN A C 1
ATOM 3425 O O . GLN A 1 405 ? 44.817 24.693 -45.023 1.00 82.81 405 GLN A O 1
ATOM 3430 N N . ASN A 1 406 ? 45.975 26.417 -44.218 1.00 82.12 406 ASN A N 1
ATOM 3431 C CA . ASN A 1 406 ? 45.023 26.729 -43.153 1.00 82.12 406 ASN A CA 1
ATOM 3432 C C . ASN A 1 406 ? 43.699 27.262 -43.706 1.00 82.12 406 ASN A C 1
ATOM 3434 O O . ASN A 1 406 ? 42.652 26.941 -43.159 1.00 82.12 406 ASN A O 1
ATOM 3438 N N . VAL A 1 407 ? 43.717 28.050 -44.784 1.00 85.19 407 VAL A N 1
ATOM 3439 C CA . VAL A 1 407 ? 42.499 28.510 -45.468 1.00 85.19 407 VAL A CA 1
ATOM 3440 C C . VAL A 1 407 ? 41.773 27.330 -46.119 1.00 85.19 407 VAL A C 1
ATOM 3442 O O . VAL A 1 407 ? 40.564 27.210 -45.946 1.00 85.19 407 VAL A O 1
ATOM 3445 N N . GLN A 1 408 ? 42.494 26.427 -46.792 1.00 84.19 408 GLN A N 1
ATOM 3446 C CA . GLN A 1 408 ? 41.921 25.198 -47.358 1.00 84.19 408 GLN A CA 1
ATOM 3447 C C . GLN A 1 408 ? 41.347 24.285 -46.268 1.00 84.19 408 GLN A C 1
ATOM 3449 O O . GLN A 1 408 ? 40.167 23.955 -46.322 1.00 84.19 408 GLN A O 1
ATOM 3454 N N . LYS A 1 409 ? 42.117 23.990 -45.213 1.00 83.50 409 LYS A N 1
ATOM 3455 C CA . LYS A 1 409 ? 41.658 23.214 -44.050 1.00 83.50 409 LYS A CA 1
ATOM 3456 C C . LYS A 1 409 ? 40.460 23.861 -43.361 1.00 83.50 409 LYS A C 1
ATOM 3458 O O . LYS A 1 409 ? 39.554 23.158 -42.946 1.00 83.50 409 LYS A O 1
ATOM 3463 N N . ARG A 1 410 ? 40.414 25.193 -43.239 1.00 82.44 410 ARG A N 1
ATOM 3464 C CA . ARG A 1 410 ? 39.243 25.904 -42.694 1.00 82.44 410 ARG A CA 1
ATOM 3465 C C . ARG A 1 410 ? 38.022 25.760 -43.595 1.00 82.44 410 ARG A C 1
ATOM 3467 O O . ARG A 1 410 ? 36.936 25.581 -43.066 1.00 82.44 410 ARG A O 1
ATOM 3474 N N . ALA A 1 411 ? 38.187 25.823 -44.914 1.00 85.44 411 ALA A N 1
ATOM 3475 C CA . ALA A 1 411 ? 37.089 25.627 -45.856 1.00 85.44 411 ALA A CA 1
ATOM 3476 C C . ALA A 1 411 ? 36.573 24.177 -45.847 1.00 85.44 411 ALA A C 1
ATOM 3478 O O . ALA A 1 411 ? 35.365 23.962 -45.866 1.00 85.44 411 ALA A O 1
ATOM 3479 N N . GLU A 1 412 ? 37.467 23.190 -45.775 1.00 87.25 412 GLU A N 1
ATOM 3480 C CA . GLU A 1 412 ? 37.120 21.769 -45.639 1.00 87.25 412 GLU A CA 1
ATOM 3481 C C . GLU A 1 412 ? 36.450 21.479 -44.295 1.00 87.25 412 GLU A C 1
ATOM 3483 O O . GLU A 1 412 ? 35.383 20.873 -44.268 1.00 87.25 412 GLU A O 1
ATOM 3488 N N . ASN A 1 413 ? 37.012 21.988 -43.195 1.00 86.56 413 ASN A N 1
ATOM 3489 C CA . ASN A 1 413 ? 36.413 21.872 -41.868 1.00 86.56 413 ASN A CA 1
ATOM 3490 C C . ASN A 1 413 ? 35.044 22.550 -41.819 1.00 86.56 413 ASN A C 1
ATOM 3492 O O . ASN A 1 413 ? 34.128 21.975 -41.261 1.00 86.56 413 ASN A O 1
ATOM 3496 N N . LEU A 1 414 ? 34.870 23.728 -42.427 1.00 90.38 414 LEU A N 1
ATOM 3497 C CA . LEU A 1 414 ? 33.573 24.406 -42.462 1.00 90.38 414 LEU A CA 1
ATOM 3498 C C . LEU A 1 414 ? 32.522 23.577 -43.210 1.00 90.38 414 LEU A C 1
ATOM 3500 O O . LEU A 1 414 ? 31.411 23.440 -42.713 1.00 90.38 414 LEU A O 1
ATOM 3504 N N . LYS A 1 415 ? 32.877 22.994 -44.362 1.00 87.94 415 LYS A N 1
ATOM 3505 C CA . LYS A 1 415 ? 31.986 22.089 -45.106 1.00 87.94 415 LYS A CA 1
ATOM 3506 C C . LYS A 1 415 ? 31.646 20.838 -44.302 1.00 87.94 415 LYS A C 1
ATOM 3508 O O . LYS A 1 415 ? 30.494 20.423 -44.285 1.00 87.94 415 LYS A O 1
ATOM 3513 N N . LEU A 1 416 ? 32.634 20.256 -43.622 1.00 89.25 416 LEU A N 1
ATOM 3514 C CA . LEU A 1 416 ? 32.423 19.100 -42.758 1.00 89.25 416 LEU A CA 1
ATOM 3515 C C . LEU A 1 416 ? 31.506 19.453 -41.580 1.00 89.25 416 LEU A C 1
ATOM 3517 O O . LEU A 1 416 ? 30.582 18.705 -41.292 1.00 89.25 416 LEU A O 1
ATOM 3521 N N . THR A 1 417 ? 31.709 20.607 -40.942 1.00 87.69 417 THR A N 1
ATOM 3522 C CA . THR A 1 417 ? 30.845 21.093 -39.862 1.00 87.69 417 THR A CA 1
ATOM 3523 C C . THR A 1 417 ? 29.426 21.361 -40.355 1.00 87.69 417 THR A C 1
ATOM 3525 O O . THR A 1 417 ? 28.488 21.006 -39.660 1.00 87.69 417 THR A O 1
ATOM 3528 N N . GLN A 1 418 ? 29.248 21.941 -41.545 1.00 88.81 418 GLN A N 1
ATOM 3529 C CA . GLN A 1 418 ? 27.921 22.137 -42.143 1.00 88.81 418 GLN A CA 1
ATOM 3530 C C . GLN A 1 418 ? 27.213 20.801 -42.377 1.00 88.81 418 GLN A C 1
ATOM 3532 O O . GLN A 1 418 ? 26.088 20.635 -41.929 1.00 88.81 418 GLN A O 1
ATOM 3537 N N . MET A 1 419 ? 27.903 19.825 -42.970 1.00 88.69 419 MET A N 1
ATOM 3538 C CA . MET A 1 419 ? 27.350 18.488 -43.193 1.00 88.69 419 MET A CA 1
ATOM 3539 C C . MET A 1 419 ? 27.012 17.768 -41.878 1.00 88.69 419 MET A C 1
ATOM 3541 O O . MET A 1 419 ? 25.992 17.092 -41.788 1.00 88.69 419 MET A O 1
ATOM 3545 N N . ILE A 1 420 ? 27.850 17.912 -40.845 1.00 88.88 420 ILE A N 1
ATOM 3546 C CA . ILE A 1 420 ? 27.568 17.367 -39.510 1.00 88.88 420 ILE A CA 1
ATOM 3547 C C . ILE A 1 420 ? 26.345 18.056 -38.906 1.00 88.88 420 ILE A C 1
ATOM 3549 O O . ILE A 1 420 ? 25.475 17.364 -38.394 1.00 88.88 420 ILE A O 1
ATOM 3553 N N . ASN A 1 421 ? 26.258 19.385 -38.993 1.00 88.19 421 ASN A N 1
ATOM 3554 C CA . ASN A 1 421 ? 25.131 20.141 -38.457 1.00 88.19 421 ASN A CA 1
ATOM 3555 C C . ASN A 1 421 ? 23.815 19.737 -39.135 1.00 88.19 421 ASN A C 1
ATOM 3557 O O . ASN A 1 421 ? 22.848 19.449 -38.440 1.00 88.19 421 ASN A O 1
ATOM 3561 N N . GLU A 1 422 ? 23.796 19.628 -40.465 1.00 89.62 422 GLU A N 1
ATOM 3562 C CA . GLU A 1 422 ? 22.627 19.168 -41.226 1.00 89.62 422 GLU A CA 1
ATOM 3563 C C . GLU A 1 422 ? 22.189 17.760 -40.789 1.00 89.62 422 GLU A C 1
ATOM 3565 O O . GLU A 1 422 ? 21.016 17.531 -40.502 1.00 89.62 422 GLU A O 1
ATOM 3570 N N . LEU A 1 423 ? 23.135 16.823 -40.641 1.00 88.12 423 LEU A N 1
ATOM 3571 C CA . LEU A 1 423 ? 22.833 15.478 -40.141 1.00 88.12 423 LEU A CA 1
ATOM 3572 C C . LEU A 1 423 ? 22.295 15.501 -38.704 1.00 88.12 423 LEU A C 1
ATOM 3574 O O . LEU A 1 423 ? 21.347 14.780 -38.397 1.00 88.12 423 LEU A O 1
ATOM 3578 N N . THR A 1 424 ? 22.862 16.333 -3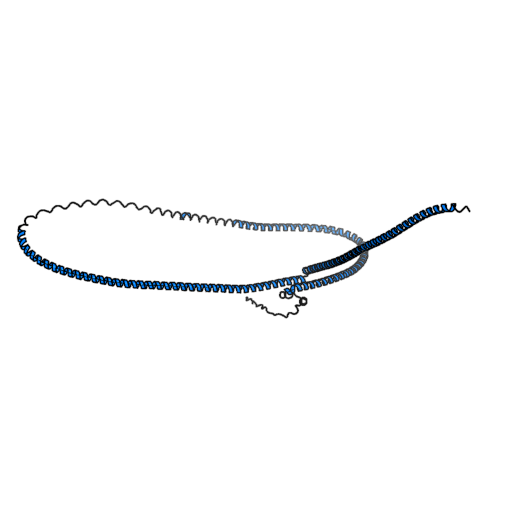7.826 1.00 86.12 424 THR A N 1
ATOM 3579 C CA . THR A 1 424 ? 22.367 16.465 -36.449 1.00 86.12 424 THR A CA 1
ATOM 3580 C C . THR A 1 424 ? 20.981 17.094 -36.394 1.00 86.12 424 THR A C 1
ATOM 3582 O O . THR A 1 424 ? 20.152 16.627 -35.621 1.00 86.12 424 THR A O 1
ATOM 3585 N N . GLU A 1 425 ? 20.690 18.087 -37.236 1.00 89.62 425 GLU A N 1
ATOM 3586 C CA . GLU A 1 425 ? 19.367 18.709 -37.329 1.00 89.62 425 GLU A CA 1
ATOM 3587 C C . GLU A 1 425 ? 18.324 17.685 -37.799 1.00 89.62 425 GLU A C 1
ATOM 3589 O O . GLU A 1 425 ? 17.271 17.540 -37.178 1.00 89.62 425 GLU A O 1
ATOM 3594 N N . GLU A 1 426 ? 18.637 16.881 -38.819 1.00 88.94 426 GLU A N 1
ATOM 3595 C CA . GLU A 1 426 ? 17.753 15.800 -39.266 1.00 88.94 426 GLU A CA 1
ATOM 3596 C C . GLU A 1 426 ? 17.517 14.729 -38.187 1.00 88.94 426 GLU A C 1
ATOM 3598 O O . GLU A 1 426 ? 16.420 14.165 -38.085 1.00 88.94 426 GLU A O 1
ATOM 3603 N N . GLU A 1 427 ? 18.542 14.388 -37.405 1.00 86.75 427 GLU A N 1
ATOM 3604 C CA . GLU A 1 427 ? 18.430 13.450 -36.285 1.00 86.75 427 GLU A CA 1
ATOM 3605 C C . GLU A 1 427 ? 17.603 14.036 -35.132 1.00 86.75 427 GLU A C 1
ATOM 3607 O O . GLU A 1 427 ? 16.770 13.333 -34.551 1.00 86.75 427 GLU A O 1
ATOM 3612 N N . GLU A 1 428 ? 17.775 15.322 -34.826 1.00 87.69 428 GLU A N 1
ATOM 3613 C CA . GLU A 1 428 ? 16.995 16.046 -33.825 1.00 87.69 428 GLU A CA 1
ATOM 3614 C C . GLU A 1 428 ? 15.527 16.158 -34.233 1.00 87.69 428 GLU A C 1
ATOM 3616 O O . GLU A 1 428 ? 14.648 15.830 -33.435 1.00 87.69 428 GLU A O 1
ATOM 3621 N N . GLU A 1 429 ? 15.231 16.512 -35.482 1.00 89.88 429 GLU A N 1
ATOM 3622 C CA . GLU A 1 429 ? 13.864 16.532 -35.996 1.00 89.88 429 GLU A CA 1
ATOM 3623 C C . GLU A 1 429 ? 13.208 15.152 -35.935 1.00 89.88 429 GLU A C 1
ATOM 3625 O O . GLU A 1 429 ? 12.043 15.027 -35.542 1.00 89.88 429 GLU A O 1
ATOM 3630 N N . ARG A 1 430 ? 13.940 14.095 -36.316 1.00 88.19 430 ARG A N 1
ATOM 3631 C CA . ARG A 1 430 ? 13.460 12.712 -36.191 1.00 88.19 430 ARG A CA 1
ATOM 3632 C C . ARG A 1 430 ? 13.183 12.363 -34.736 1.00 88.19 430 ARG A C 1
ATOM 3634 O O . ARG A 1 430 ? 12.142 11.780 -34.431 1.00 88.19 430 ARG A O 1
ATOM 3641 N N . ARG A 1 431 ? 14.071 12.755 -33.824 1.00 88.44 431 ARG A N 1
ATOM 3642 C CA . ARG A 1 431 ? 13.902 12.551 -32.385 1.00 88.44 431 ARG A CA 1
ATOM 3643 C C . ARG A 1 431 ? 12.679 13.291 -31.849 1.00 88.44 431 ARG A C 1
ATOM 3645 O O . ARG A 1 431 ? 11.916 12.690 -31.097 1.00 88.44 431 ARG A O 1
ATOM 3652 N N . VAL A 1 432 ? 12.468 14.551 -32.227 1.00 90.06 432 VAL A N 1
ATOM 3653 C CA . VAL A 1 432 ? 11.304 15.352 -31.813 1.00 90.06 432 VAL A CA 1
ATOM 3654 C C . VAL A 1 432 ? 10.011 14.712 -32.311 1.00 90.06 432 VAL A C 1
ATOM 3656 O O . VAL A 1 432 ? 9.093 14.514 -31.514 1.00 90.06 432 VAL A O 1
ATOM 3659 N N . ARG A 1 433 ? 9.963 14.288 -33.582 1.00 90.44 433 ARG A N 1
ATOM 3660 C CA . ARG A 1 433 ? 8.817 13.558 -34.150 1.00 90.44 433 ARG A CA 1
ATOM 3661 C C . ARG A 1 433 ? 8.504 12.286 -33.358 1.00 90.44 433 ARG A C 1
ATOM 3663 O O . ARG A 1 433 ? 7.369 12.103 -32.925 1.00 90.44 433 ARG A O 1
ATOM 3670 N N . LEU A 1 434 ? 9.515 11.459 -33.079 1.00 89.31 434 LEU A N 1
ATOM 3671 C CA . LEU A 1 434 ? 9.352 10.232 -32.288 1.00 89.31 434 LEU A CA 1
ATOM 3672 C C . LEU A 1 434 ? 8.892 10.508 -30.850 1.00 89.31 434 LEU A C 1
ATOM 3674 O O . LEU A 1 434 ? 8.052 9.783 -30.322 1.00 89.31 434 LEU A O 1
ATOM 3678 N N . VAL A 1 435 ? 9.411 11.559 -30.209 1.00 92.19 435 VAL A N 1
ATOM 3679 C CA . VAL A 1 435 ? 8.970 11.979 -28.871 1.00 92.19 435 VAL A CA 1
ATOM 3680 C C . VAL A 1 435 ? 7.503 12.407 -28.892 1.00 92.19 435 VAL A C 1
ATOM 3682 O O . VAL A 1 435 ? 6.754 12.042 -27.988 1.00 92.19 435 VAL A O 1
ATOM 3685 N N . GLN A 1 436 ? 7.070 13.136 -29.919 1.00 90.12 436 GLN A N 1
ATOM 3686 C CA . GLN A 1 436 ? 5.694 13.611 -30.050 1.00 90.12 436 GLN A CA 1
ATOM 3687 C C . GLN A 1 436 ? 4.712 12.463 -30.339 1.00 90.12 436 GLN A C 1
ATOM 3689 O O . GLN A 1 436 ? 3.655 12.386 -29.711 1.00 90.12 436 GLN A O 1
ATOM 3694 N N . GLU A 1 437 ? 5.081 11.516 -31.206 1.00 90.81 437 GLU A N 1
ATOM 3695 C CA . GLU A 1 437 ? 4.322 10.276 -31.415 1.00 90.81 437 GLU A CA 1
ATOM 3696 C C . GLU A 1 437 ? 4.159 9.487 -30.115 1.00 90.81 437 GLU A C 1
ATOM 3698 O O . GLU A 1 437 ? 3.065 9.025 -29.782 1.00 90.81 437 GLU A O 1
ATOM 3703 N N . GLU A 1 438 ? 5.252 9.336 -29.368 1.00 91.31 438 GLU A N 1
ATOM 3704 C CA . GLU A 1 438 ? 5.259 8.574 -28.129 1.00 91.31 438 GLU A CA 1
ATOM 3705 C C . GLU A 1 438 ? 4.442 9.267 -27.033 1.00 91.31 438 GLU A C 1
ATOM 3707 O O . GLU A 1 438 ? 3.689 8.614 -26.307 1.00 91.31 438 GLU A O 1
ATOM 3712 N N . ARG A 1 439 ? 4.510 10.601 -26.974 1.00 91.50 439 ARG A N 1
ATOM 3713 C CA . ARG A 1 439 ? 3.667 11.430 -26.110 1.00 91.50 439 ARG A CA 1
ATOM 3714 C C . ARG A 1 439 ? 2.185 11.177 -26.393 1.00 91.50 439 ARG A C 1
ATOM 3716 O O . ARG A 1 439 ? 1.424 10.893 -25.468 1.00 91.50 439 ARG A O 1
ATOM 3723 N N . LEU A 1 440 ? 1.780 11.234 -27.662 1.00 90.06 440 LEU A N 1
ATOM 3724 C CA . LEU A 1 440 ? 0.396 10.986 -28.071 1.00 90.06 440 LEU A CA 1
ATOM 3725 C C . LEU A 1 440 ? -0.038 9.546 -27.790 1.00 90.06 440 LEU A C 1
ATOM 3727 O O . LEU A 1 440 ? -1.173 9.330 -27.369 1.00 90.06 440 LEU A O 1
ATOM 3731 N N . LYS A 1 441 ? 0.849 8.562 -27.973 1.00 91.50 441 LYS A N 1
ATOM 3732 C CA . LYS A 1 441 ? 0.580 7.160 -27.632 1.00 91.50 441 LYS A CA 1
ATOM 3733 C C . LYS A 1 441 ? 0.284 6.997 -26.137 1.00 91.50 441 LYS A C 1
ATOM 3735 O O . LYS A 1 441 ? -0.765 6.461 -25.785 1.00 91.50 441 LYS A O 1
ATOM 3740 N N . MET A 1 442 ? 1.139 7.543 -25.267 1.00 90.38 442 MET A N 1
ATOM 3741 C CA . MET A 1 442 ? 0.929 7.528 -23.811 1.00 90.38 442 MET A CA 1
ATOM 3742 C C . MET A 1 442 ? -0.389 8.203 -23.412 1.00 90.38 442 MET A C 1
ATOM 3744 O O . MET A 1 442 ? -1.128 7.699 -22.564 1.00 90.38 442 MET A O 1
ATOM 3748 N N . LEU A 1 443 ? -0.707 9.337 -24.037 1.00 91.19 443 LEU A N 1
ATOM 3749 C CA . LEU A 1 443 ? -1.955 10.047 -23.785 1.00 91.19 443 LEU A CA 1
ATOM 3750 C C . LEU A 1 443 ? -3.178 9.256 -24.258 1.00 91.19 443 LEU A C 1
ATOM 3752 O O . LEU A 1 443 ? -4.127 9.126 -23.495 1.00 91.19 443 LEU A O 1
ATOM 3756 N N . LYS A 1 444 ? -3.166 8.659 -25.452 1.00 90.12 444 LYS A N 1
ATOM 3757 C CA . LYS A 1 444 ? -4.286 7.833 -25.943 1.00 90.12 444 LYS A CA 1
ATOM 3758 C C . LYS A 1 444 ? -4.571 6.635 -25.035 1.00 90.12 444 LYS A C 1
ATOM 3760 O O . LYS A 1 444 ? -5.731 6.309 -24.797 1.00 90.12 444 LYS A O 1
ATOM 3765 N N . GLU A 1 445 ? -3.532 6.004 -24.495 1.00 90.88 445 GLU A N 1
ATOM 3766 C CA . GLU A 1 445 ? -3.669 4.836 -23.617 1.00 90.88 445 GLU A CA 1
ATOM 3767 C C . GLU A 1 445 ? -4.209 5.190 -22.219 1.00 90.88 445 GLU A C 1
ATOM 3769 O O . GLU A 1 445 ? -4.995 4.433 -21.632 1.00 90.88 445 GLU A O 1
ATOM 3774 N N . HIS A 1 446 ? -3.780 6.325 -21.659 1.00 91.31 446 HIS A N 1
ATOM 3775 C CA . HIS A 1 446 ? -4.038 6.659 -20.258 1.00 91.31 446 HIS A CA 1
ATOM 3776 C C . HIS A 1 446 ? -5.050 7.787 -20.047 1.00 91.31 446 HIS A C 1
ATOM 3778 O O . HIS A 1 446 ? -5.762 7.765 -19.040 1.00 91.31 446 HIS A O 1
ATOM 3784 N N . ALA A 1 447 ? -5.157 8.751 -20.962 1.00 88.56 447 ALA A N 1
ATOM 3785 C CA . ALA A 1 447 ? -5.996 9.929 -20.773 1.00 88.56 447 ALA A CA 1
ATOM 3786 C C . ALA A 1 447 ? -7.493 9.609 -20.608 1.00 88.56 447 ALA A C 1
ATOM 3788 O O . ALA A 1 447 ? -8.087 10.142 -19.669 1.00 88.56 447 ALA A O 1
ATOM 3789 N N . PRO A 1 448 ? -8.104 8.684 -21.382 1.00 88.00 448 PRO A N 1
ATOM 3790 C CA . PRO A 1 448 ? -9.513 8.322 -21.196 1.00 88.00 448 PRO A CA 1
ATOM 3791 C C . PRO A 1 448 ? -9.824 7.774 -19.795 1.00 88.00 448 PRO A C 1
ATOM 3793 O O . PRO A 1 448 ? -10.894 8.013 -19.245 1.00 88.00 448 PRO A O 1
ATOM 3796 N N . LYS A 1 449 ? -8.871 7.065 -19.173 1.00 89.19 449 LYS A N 1
ATOM 3797 C CA . LYS A 1 449 ? -9.032 6.471 -17.832 1.00 89.19 449 LYS A CA 1
ATOM 3798 C C . LYS A 1 449 ? -8.885 7.493 -16.703 1.00 89.19 449 LYS A C 1
ATOM 3800 O O . LYS A 1 449 ? -9.254 7.190 -15.565 1.00 89.19 449 LYS A O 1
ATOM 3805 N N . LEU A 1 450 ? -8.305 8.650 -17.007 1.00 89.25 450 LEU A N 1
ATOM 3806 C CA . LEU A 1 450 ? -7.867 9.673 -16.060 1.00 89.25 450 LEU A CA 1
ATOM 3807 C C . LEU A 1 450 ? -8.560 11.023 -16.276 1.00 89.25 450 LEU A C 1
ATOM 3809 O O . LEU A 1 450 ? -8.180 12.014 -15.647 1.00 89.25 450 LEU A O 1
ATOM 3813 N N . LEU A 1 451 ? -9.570 11.071 -17.144 1.00 86.12 451 LEU A N 1
ATOM 3814 C CA . LEU A 1 451 ? -10.347 12.277 -17.394 1.00 86.12 451 LEU A CA 1
ATOM 3815 C C . LEU A 1 451 ? -10.907 12.823 -16.066 1.00 86.12 451 LEU A C 1
ATOM 3817 O O . LEU A 1 451 ? -11.470 12.074 -15.271 1.00 86.12 451 LEU A O 1
ATOM 3821 N N . GLY A 1 452 ? -10.681 14.112 -15.798 1.00 85.62 452 GLY A N 1
ATOM 3822 C CA . GLY A 1 452 ? -11.045 14.770 -14.533 1.00 85.62 452 GLY A CA 1
ATOM 3823 C C . GLY A 1 452 ? -9.996 14.700 -13.410 1.00 85.62 452 GLY A C 1
ATOM 3824 O O . GLY A 1 452 ? -10.103 15.449 -12.443 1.00 85.62 452 GLY A O 1
ATOM 3825 N N . TYR A 1 453 ? -8.948 13.876 -13.540 1.00 89.44 453 TYR A N 1
ATOM 3826 C CA . TYR A 1 453 ? -7.890 13.726 -12.524 1.00 89.44 453 TYR A CA 1
ATOM 3827 C C . TYR A 1 453 ? -6.525 14.289 -12.952 1.00 89.44 453 TYR A C 1
ATOM 3829 O O . TYR A 1 453 ? -5.578 14.281 -12.157 1.00 89.44 453 TYR A O 1
ATOM 3837 N N . PHE A 1 454 ? -6.408 14.807 -14.179 1.00 87.19 454 PHE A N 1
ATOM 3838 C CA . PHE A 1 454 ? -5.182 15.452 -14.652 1.00 87.19 454 PHE A CA 1
ATOM 3839 C C . PHE A 1 454 ? -4.868 16.748 -13.889 1.00 87.19 454 PHE A C 1
ATOM 3841 O O . PHE A 1 454 ? -5.776 17.492 -13.508 1.00 87.19 454 PHE A O 1
ATOM 3848 N N . PRO A 1 455 ? -3.579 17.062 -13.668 1.00 85.81 455 PRO A N 1
ATOM 3849 C CA . PRO A 1 455 ? -3.182 18.394 -13.238 1.00 85.81 455 PRO A CA 1
ATOM 3850 C C . PRO A 1 455 ? -3.578 19.443 -14.290 1.00 85.81 455 PRO A C 1
ATOM 3852 O O . PRO A 1 455 ? -3.534 19.191 -15.496 1.00 85.81 455 PRO A O 1
ATOM 3855 N N . LYS A 1 456 ? -3.965 20.637 -13.831 1.00 83.25 456 LYS A N 1
ATOM 3856 C CA . LYS A 1 456 ? -4.271 21.762 -14.725 1.00 83.25 456 LYS A CA 1
ATOM 3857 C C . LYS A 1 456 ? -3.016 22.119 -15.534 1.00 83.25 456 LYS A C 1
ATOM 3859 O O . LYS A 1 456 ? -1.940 22.227 -14.954 1.00 83.25 456 LYS A O 1
ATOM 3864 N N . GLY A 1 457 ? -3.159 22.290 -16.850 1.00 82.25 457 GLY A N 1
ATOM 3865 C CA . GLY A 1 457 ? -2.054 22.646 -17.754 1.00 82.25 457 GLY A CA 1
ATOM 3866 C C . GLY A 1 457 ? -1.171 21.482 -18.229 1.00 82.25 457 GLY A C 1
ATOM 3867 O O . GLY A 1 457 ? -0.189 21.721 -18.920 1.00 82.25 457 GLY A O 1
ATOM 3868 N N . SER A 1 458 ? -1.494 20.226 -17.893 1.00 82.81 458 SER A N 1
ATOM 3869 C CA . SER A 1 458 ? -0.713 19.054 -18.333 1.00 82.81 458 SER A CA 1
ATOM 3870 C C . SER A 1 458 ? -0.914 18.659 -19.805 1.00 82.81 458 SER A C 1
ATOM 3872 O O . SER A 1 458 ? -0.052 18.001 -20.389 1.00 82.81 458 SER A O 1
ATOM 3874 N N . LEU A 1 459 ? -2.040 19.048 -20.406 1.00 85.38 459 LEU A N 1
ATOM 3875 C CA . LEU A 1 459 ? -2.384 18.754 -21.800 1.00 85.38 459 LEU A CA 1
ATOM 3876 C C . LEU A 1 459 ? -2.181 20.009 -22.655 1.00 85.38 459 LEU A C 1
ATOM 3878 O O . LEU A 1 459 ? -2.678 21.077 -22.295 1.00 85.38 459 LEU A O 1
ATOM 3882 N N . ARG A 1 460 ? -1.457 19.878 -23.774 1.00 86.69 460 ARG A N 1
ATOM 3883 C CA . ARG A 1 460 ? -1.315 20.936 -24.789 1.00 86.69 460 ARG A CA 1
ATOM 3884 C C . ARG A 1 460 ? -2.582 21.000 -25.650 1.00 86.69 460 ARG A C 1
ATOM 3886 O O . ARG A 1 460 ? -3.324 20.025 -25.730 1.00 86.69 460 ARG A O 1
ATOM 3893 N N . GLU A 1 461 ? -2.803 22.106 -26.355 1.00 83.81 461 GLU A N 1
ATOM 3894 C CA . GLU A 1 461 ? -3.950 22.256 -27.274 1.00 83.81 461 GLU A CA 1
ATOM 3895 C C . GLU A 1 461 ? -3.980 21.145 -28.340 1.00 83.81 461 GLU A C 1
ATOM 3897 O O . GLU A 1 461 ? -5.000 20.488 -28.530 1.00 83.81 461 GLU A O 1
ATOM 3902 N N . GLN A 1 462 ? -2.815 20.826 -28.912 1.00 83.69 462 GLN A N 1
ATOM 3903 C CA . GLN A 1 462 ? -2.634 19.716 -29.859 1.00 83.69 462 GLN A CA 1
ATOM 3904 C C . GLN A 1 462 ? -2.983 18.343 -29.253 1.00 83.69 462 GLN A C 1
ATOM 3906 O O . GLN A 1 462 ? -3.487 17.459 -29.945 1.00 83.69 462 GLN A O 1
ATOM 3911 N N . ASP A 1 463 ? -2.727 18.153 -27.952 1.00 85.19 463 ASP A N 1
ATOM 3912 C CA . ASP A 1 463 ? -3.046 16.905 -27.254 1.00 85.19 463 ASP A CA 1
ATOM 3913 C C . ASP A 1 463 ? -4.571 16.746 -27.097 1.00 85.19 463 ASP A C 1
ATOM 3915 O O . ASP A 1 463 ? -5.098 15.640 -27.208 1.00 85.19 463 ASP A O 1
ATOM 3919 N N . LEU A 1 464 ? -5.291 17.846 -26.848 1.00 82.62 464 LEU A N 1
ATOM 3920 C CA . LEU A 1 464 ? -6.749 17.855 -26.672 1.00 82.62 464 LEU A CA 1
ATOM 3921 C C . LEU A 1 464 ? -7.491 17.538 -27.974 1.00 82.62 464 LEU A C 1
ATOM 3923 O O . LEU A 1 464 ? -8.468 16.784 -27.948 1.00 82.62 464 LEU A O 1
ATOM 3927 N N . GLU A 1 465 ? -7.007 18.069 -29.099 1.00 83.81 465 GLU A N 1
ATOM 3928 C CA . GLU A 1 465 ? -7.509 17.750 -30.440 1.00 83.81 465 GLU A CA 1
ATOM 3929 C C . GLU A 1 465 ? -7.296 16.270 -30.776 1.00 83.81 465 GLU A C 1
ATOM 3931 O O . GLU A 1 465 ? -8.233 15.578 -31.176 1.00 83.81 465 GLU A O 1
ATOM 3936 N N . ALA A 1 466 ? -6.091 15.746 -30.529 1.00 80.50 466 ALA A N 1
ATOM 3937 C CA . ALA A 1 466 ? -5.753 14.348 -30.796 1.00 80.50 466 ALA A CA 1
ATOM 3938 C C . ALA A 1 466 ? -6.536 13.342 -29.928 1.00 80.50 466 ALA A C 1
ATOM 3940 O O . ALA A 1 466 ? -6.653 12.169 -30.296 1.00 80.50 466 ALA A O 1
ATOM 3941 N N . LEU A 1 467 ? -7.053 13.786 -28.778 1.00 80.06 467 LEU A N 1
ATOM 3942 C CA . LEU A 1 467 ? -7.881 12.996 -27.865 1.00 80.06 467 LEU A CA 1
ATOM 3943 C C . LEU A 1 467 ? -9.392 13.178 -28.099 1.00 80.06 467 LEU A C 1
ATOM 3945 O O . LEU A 1 467 ? -10.179 12.500 -27.440 1.00 80.06 467 LEU A O 1
ATOM 3949 N N . GLY A 1 468 ? -9.811 14.066 -29.010 1.00 75.50 468 GLY A N 1
ATOM 3950 C CA . GLY A 1 468 ? -11.227 14.323 -29.300 1.00 75.50 468 GLY A CA 1
ATOM 3951 C C . GLY A 1 468 ? -11.999 14.949 -28.132 1.00 75.50 468 GLY A C 1
ATOM 3952 O O . GLY A 1 468 ? -13.214 14.793 -28.041 1.00 75.50 468 GLY A O 1
ATOM 3953 N N . ILE A 1 469 ? -11.304 15.635 -27.215 1.00 68.50 469 ILE A N 1
ATOM 3954 C CA . ILE A 1 469 ? -11.905 16.273 -26.026 1.00 68.50 469 ILE A CA 1
ATOM 3955 C C . ILE A 1 469 ? -12.430 17.688 -26.366 1.00 68.50 469 ILE A C 1
ATOM 3957 O O . ILE A 1 469 ? -13.118 18.324 -25.565 1.00 68.50 469 ILE A O 1
ATOM 3961 N N . THR A 1 470 ? -12.173 18.169 -27.586 1.00 51.66 470 THR A N 1
ATOM 3962 C CA . THR A 1 470 ? -12.652 19.439 -28.148 1.00 51.66 470 THR A CA 1
ATOM 3963 C C . THR A 1 470 ? -14.158 19.392 -28.453 1.00 51.66 470 THR A C 1
ATOM 3965 O O . THR A 1 470 ? -14.597 19.346 -29.596 1.00 51.66 470 THR A O 1
ATOM 3968 N N . GLY A 1 471 ? -14.978 19.381 -27.400 1.00 50.84 471 GLY A N 1
ATOM 3969 C CA . GLY A 1 471 ? -16.439 19.427 -27.523 1.00 50.84 471 GLY A CA 1
ATOM 3970 C C . GLY A 1 471 ? -17.234 19.354 -26.217 1.00 50.84 471 GLY A C 1
ATOM 3971 O O . GLY A 1 471 ? -18.453 19.514 -26.247 1.00 50.84 471 GLY A O 1
ATOM 3972 N N . ALA A 1 472 ? -16.597 19.145 -25.060 1.00 42.09 472 ALA A N 1
ATOM 3973 C CA . ALA A 1 472 ? -17.309 19.170 -23.785 1.00 42.09 472 ALA A CA 1
ATOM 3974 C C . ALA A 1 472 ? -17.435 20.610 -23.263 1.00 42.09 472 ALA A C 1
ATOM 3976 O O . ALA A 1 472 ? -16.478 21.198 -22.764 1.00 42.09 472 ALA A O 1
ATOM 3977 N N . SER A 1 473 ? -18.647 21.148 -23.413 1.00 39.69 473 SER A N 1
ATOM 3978 C CA . SER A 1 473 ? -19.205 22.324 -22.738 1.00 39.69 473 SER A CA 1
ATOM 3979 C C . SER A 1 473 ? -18.602 22.569 -21.340 1.00 39.69 473 SER A C 1
ATOM 3981 O O . SER A 1 473 ? -18.418 21.603 -20.593 1.00 39.69 473 SER A O 1
ATOM 3983 N N . PRO A 1 474 ? -18.346 23.828 -20.932 1.00 45.56 474 PRO A N 1
ATOM 3984 C CA . PRO A 1 474 ? -17.857 24.127 -19.591 1.00 45.56 474 PRO A CA 1
ATOM 3985 C C . PRO A 1 474 ? -18.898 23.658 -18.564 1.00 45.56 474 PRO A C 1
ATOM 3987 O O . PRO A 1 474 ? -19.985 24.223 -18.468 1.00 45.56 474 PRO A O 1
ATOM 3990 N N . LEU A 1 475 ? -18.596 22.582 -17.837 1.00 41.25 475 LEU A N 1
ATOM 3991 C CA . LEU A 1 475 ? -19.370 22.164 -16.668 1.00 41.25 475 LEU A CA 1
ATOM 3992 C C . LEU A 1 475 ? -18.854 22.896 -15.419 1.00 41.25 475 LEU A C 1
ATOM 3994 O O . LEU A 1 475 ? -17.697 23.318 -15.378 1.00 41.25 475 LEU A O 1
ATOM 3998 N N . PRO A 1 476 ? -19.743 23.122 -14.442 1.00 43.03 476 PRO A N 1
ATOM 3999 C CA . PRO A 1 476 ? -19.878 24.400 -13.764 1.00 43.03 476 PRO A CA 1
ATOM 4000 C C . PRO A 1 476 ? -18.796 24.630 -12.713 1.00 43.03 476 PRO A C 1
ATOM 4002 O O . PRO A 1 476 ? -18.393 23.726 -11.981 1.00 43.03 476 PRO A O 1
ATOM 4005 N N . GLU A 1 477 ? -18.399 25.893 -12.583 1.00 51.09 477 GLU A N 1
ATOM 4006 C CA . GLU A 1 477 ? -17.841 26.415 -11.343 1.00 51.09 477 GLU A CA 1
ATOM 4007 C C . GLU A 1 477 ? -18.822 26.128 -10.199 1.00 51.09 477 GLU A C 1
ATOM 4009 O O . GLU A 1 477 ? -19.916 26.682 -10.155 1.00 51.09 477 GLU A O 1
ATOM 4014 N N . SER A 1 478 ? -18.467 25.229 -9.283 1.00 46.00 478 SER A N 1
ATOM 4015 C CA . SER A 1 478 ? -18.914 25.277 -7.881 1.00 46.00 478 SER A CA 1
ATOM 4016 C C . SER A 1 478 ? -18.300 24.140 -7.065 1.00 46.00 478 SER A C 1
ATOM 4018 O O . SER A 1 478 ? -18.885 23.084 -6.861 1.00 46.00 478 SER A O 1
ATOM 4020 N N . CYS A 1 479 ? -17.118 24.405 -6.512 1.00 33.59 479 CYS A N 1
ATOM 4021 C CA . CYS A 1 479 ? -16.809 23.965 -5.155 1.00 33.59 479 CYS A CA 1
ATOM 4022 C C . CYS A 1 479 ? -16.487 25.238 -4.364 1.00 33.59 479 CYS A C 1
ATOM 4024 O O . CYS A 1 479 ? -15.473 25.876 -4.663 1.00 33.59 479 CYS A O 1
ATOM 4026 N N . PRO A 1 480 ? -17.333 25.654 -3.407 1.00 43.47 480 PRO A N 1
ATOM 4027 C CA . PRO A 1 480 ? -17.033 26.798 -2.570 1.00 43.47 480 PRO A CA 1
ATOM 4028 C C . PRO A 1 480 ? -15.887 26.419 -1.633 1.00 43.47 480 PRO A C 1
ATOM 4030 O O . PRO A 1 480 ? -16.026 25.576 -0.749 1.00 43.47 480 PRO A O 1
ATOM 4033 N N . LEU A 1 481 ? -14.733 27.052 -1.837 1.00 41.84 481 LEU A N 1
ATOM 4034 C CA . LEU A 1 481 ? -13.742 27.205 -0.782 1.00 41.84 481 LEU A CA 1
ATOM 4035 C C . LEU A 1 481 ? -14.311 28.233 0.201 1.00 41.84 481 LEU A C 1
ATOM 4037 O O . LEU A 1 481 ? -14.060 29.429 0.073 1.00 41.84 481 LEU A O 1
ATOM 4041 N N . GLU A 1 482 ? -15.127 27.773 1.149 1.00 40.97 482 GLU A N 1
ATOM 4042 C CA . GLU A 1 482 ? -15.491 28.580 2.311 1.00 40.97 482 GLU A CA 1
ATOM 4043 C C . GLU A 1 482 ? -14.217 28.943 3.080 1.00 40.97 482 GLU A C 1
ATOM 4045 O O . GLU A 1 482 ? -13.454 28.089 3.544 1.00 40.97 482 GLU A O 1
ATOM 4050 N N . GLY A 1 483 ? -13.974 30.249 3.157 1.00 46.50 483 GLY A N 1
ATOM 4051 C CA . GLY A 1 483 ? -12.854 30.836 3.861 1.00 46.50 483 GLY A CA 1
ATOM 4052 C C . GLY A 1 483 ? -12.910 30.552 5.357 1.00 46.50 483 GLY A C 1
ATOM 4053 O O . GLY A 1 483 ? -13.875 30.884 6.041 1.00 46.50 483 GLY A O 1
ATOM 4054 N N . ARG A 1 484 ? -11.806 30.032 5.892 1.00 41.53 484 ARG A N 1
ATOM 4055 C CA . ARG A 1 484 ? -11.444 30.279 7.286 1.00 41.53 484 ARG A CA 1
ATOM 4056 C C . ARG A 1 484 ? -10.651 31.575 7.339 1.00 41.53 484 ARG A C 1
ATOM 4058 O O . ARG A 1 484 ? -9.461 31.600 7.040 1.00 41.53 484 ARG A O 1
ATOM 4065 N N . GLN A 1 485 ? -11.338 32.652 7.702 1.00 43.69 485 GLN A N 1
ATOM 4066 C CA . GLN A 1 485 ? -10.690 33.827 8.264 1.00 43.69 485 GLN A CA 1
ATOM 4067 C C . GLN A 1 485 ? -10.036 33.412 9.588 1.00 43.69 485 GLN A C 1
ATOM 4069 O O . GLN A 1 485 ? -10.697 32.875 10.476 1.00 43.69 485 GLN A O 1
ATOM 4074 N N . ASN A 1 486 ? -8.726 33.627 9.691 1.00 43.81 486 ASN A N 1
ATOM 4075 C CA . ASN A 1 486 ? -7.990 33.561 10.948 1.00 43.81 486 ASN A CA 1
ATOM 4076 C C . ASN A 1 486 ? -8.358 34.789 11.796 1.00 43.81 486 ASN A C 1
ATOM 4078 O O . ASN A 1 486 ? -8.157 35.905 11.313 1.00 43.81 486 ASN A O 1
ATOM 4082 N N . PRO A 1 487 ? -8.818 34.639 13.049 1.00 59.16 487 PRO A N 1
ATOM 4083 C CA . PRO A 1 487 ? -8.884 35.745 13.983 1.00 59.16 487 PRO A CA 1
ATOM 4084 C C . PRO A 1 487 ? -7.634 35.702 14.865 1.00 59.16 487 PRO A C 1
ATOM 4086 O O . PRO A 1 487 ? -7.603 34.940 15.820 1.00 59.16 487 PRO A O 1
ATOM 4089 N N . HIS A 1 488 ? -6.599 36.472 14.525 1.00 49.59 488 HIS A N 1
ATOM 4090 C CA . HIS A 1 488 ? -5.600 36.976 15.481 1.00 49.59 488 HIS A CA 1
ATOM 4091 C C . HIS A 1 488 ? -4.723 38.048 14.822 1.00 49.59 488 HIS A C 1
ATOM 4093 O O . HIS A 1 488 ? -3.734 37.740 14.156 1.00 49.59 488 HIS A O 1
ATOM 4099 N N . ASN A 1 489 ? -5.129 39.304 15.003 1.00 41.03 489 ASN A N 1
ATOM 4100 C CA . ASN A 1 489 ? -4.291 40.412 15.468 1.00 41.03 489 ASN A CA 1
ATOM 4101 C C . ASN A 1 489 ? -5.187 41.570 15.900 1.00 41.03 489 ASN A C 1
ATOM 4103 O O . ASN A 1 489 ? -6.126 41.881 15.132 1.00 41.03 489 ASN A O 1
#

Organism: Polyplax serrata (NCBI:txid468196)

Sequence (489 aa):
MSRINLNQKEKELERQKFAKVVEEDEKFKLKIEREKASDITRRRKDFIRRLELERRESSLNGVVLKAQEVDALQNNQFGQEEKLALELDLLRRKEIADEKLRLYLRQNSHELKELESQLKAAYTKKAIATQLAEKQANKLENEISEKRAREIIERAVGTLEEQEEAQRLHEKKQKDEFRHSLQDQIIEKERLRQVEFLSFMKEKKNYDDILQKIKEDEERETEQKKVSQQKLKEEMEQFYTARAMWKAKERLLIQQEDEKIKQINNEKKRQREVAGAQELAKKSASEEISNKLLTEFLLKQKQKDEKEAIIATLMRYEIEEKENQRSQNEATKAVALREQVRADYKRALAEKSRRKNEEKEMEMQFAQQMKLRIDEEDKTEREKQEKRRQEQRNNLAYNKEAMRQNVQKRAENLKLTQMINELTEEEEERRVRLVQEERLKMLKEHAPKLLGYFPKGSLREQDLEALGITGASPLPESCPLEGRQNPHN

Radius of gyration: 88.44 Å; Cα contacts (8 Å, |Δi|>4): 45; chains: 1; bounding box: 172×150×280 Å

Solvent-accessible surface area (backbone atoms only — not comparable to full-atom values): 28648 Å² total; per-residue (Å²): 140,91,82,76,70,70,65,55,62,58,50,52,56,49,48,55,54,49,50,52,52,51,54,52,49,51,53,50,50,53,50,52,50,50,49,52,52,50,48,54,52,48,53,52,51,56,49,51,52,48,53,52,48,51,51,51,49,51,52,48,51,53,51,51,50,51,50,51,51,50,52,51,51,48,53,51,49,52,56,48,50,51,52,50,50,51,52,52,51,51,51,52,51,49,52,53,50,51,48,52,50,51,51,50,42,46,76,68,37,64,72,46,42,51,50,51,51,45,51,52,53,14,52,52,47,47,50,49,51,51,52,49,51,50,52,51,51,52,49,54,50,48,55,51,50,51,52,53,50,50,53,52,50,51,53,52,50,53,55,49,52,55,49,52,52,52,49,53,51,50,53,48,51,53,53,50,52,51,52,50,54,52,50,52,52,52,52,51,53,53,52,50,52,52,52,51,50,55,50,50,54,51,50,50,50,53,50,52,54,49,54,50,50,52,52,55,50,50,52,51,51,51,50,53,49,52,54,51,50,51,55,49,48,57,53,44,55,59,46,49,60,55,43,55,65,46,52,72,61,50,72,78,62,71,93,72,76,95,86,84,86,92,83,88,90,85,87,88,86,85,86,85,88,84,89,84,90,83,92,85,87,88,89,88,86,86,80,78,78,80,75,70,74,71,68,68,65,70,64,67,63,68,71,59,70,68,65,62,69,64,65,70,65,64,68,64,62,69,58,61,63,64,57,59,65,59,61,61,65,59,64,63,65,66,59,66,66,66,59,60,65,65,57,61,64,64,60,66,64,67,63,64,66,64,62,69,62,65,58,64,66,57,56,64,64,52,59,62,59,50,59,65,49,51,64,58,45,57,60,50,46,57,58,47,51,52,51,48,53,53,47,50,52,51,49,50,52,50,49,50,52,51,48,52,50,49,52,50,51,49,53,52,49,50,52,51,50,50,55,49,49,53,53,50,50,55,50,49,52,51,49,51,51,51,51,51,54,49,49,50,50,55,41,68,74,44,43,80,83,32,70,93,35,60,61,90,83,75,67,52,75,72,53,37,59,78,65,68,60,81,76,74,72,90,74,76,96,77,79,83,80,78,77,81,78,81,92,83,131

Mean predicted aligned error: 22.09 Å

pLDDT: mean 75.89, std 17.22, range [28.48, 96.44]

Foldseek 3Di:
DPDPPVVPVVVVVVVVVVVVVVVVVVVVVVVVVVVVVVVVVVVVVVVVVVVVVVVVVVVVVVVVVVVVVVVVVVVVVVVVVVVVVVVVVVVVVVVVVLVVVLVVCCVPPPLNVVLVVLLVQLVVLVVVVVVVVVVVVVVVVVVVVVVVVVVVVVVVVVVVVVVVVVVVVVVVVVVVVVVVVVVVVVVVVVVVVVVVVVVVVVVVVVVVVVVVVVVVVVVVVVVVVVVVVVVVVVVVVVVVVVVVVVVVVPVVDDPPDDDDDDDDDDDDDDDDDDDDDDDDDDDDDDPPPPPPPPVVVVVVVVVPVVVVVVVVPVVVVVVVVVVVVVVVVVVVVVPVVVVVVVVVVVVVVVVVVPVVVVVVVVVVVVVVVVVVVVVVVVVVVVVVVVVVVVCVVVVVVVVVVVVVVVVVVVVVVVVVVVVVVVVVVVVVVVSVVSSVVSSLVVCLVRVVVSPPSGDPPSADPVSCVSNVVVPDDDDDDDDDPDDDDDDDD